Protein AF-A0A6M3J934-F1 (afdb_monomer)

Mean predicted aligned error: 15.52 Å

Organism: NCBI:txid1070528

Solvent-accessible surface area (backbone atoms only — not comparable to full-atom values): 24242 Å² total; per-residue (Å²): 134,87,85,75,72,95,68,76,60,79,41,62,49,69,70,80,88,86,84,76,83,91,81,57,74,79,83,36,54,56,95,98,37,73,49,86,70,78,82,73,92,60,70,43,69,47,100,87,41,86,89,41,64,59,79,82,69,84,87,45,62,49,77,25,66,46,70,68,62,46,49,60,53,50,62,45,49,69,44,33,72,78,71,50,75,92,55,59,69,67,52,53,51,46,53,51,44,36,74,75,67,72,61,93,80,85,65,81,82,53,49,62,67,50,42,62,73,79,49,84,86,67,95,86,69,90,69,98,67,87,79,76,38,72,71,76,92,66,83,86,52,97,57,47,49,62,35,54,56,90,62,36,33,40,42,38,32,74,52,39,66,55,37,55,29,33,58,56,32,44,63,79,37,60,89,41,37,66,63,75,74,48,78,55,64,41,33,38,28,26,60,57,80,76,61,47,47,53,77,76,55,56,69,71,57,50,52,53,46,54,55,50,48,59,69,54,46,44,78,51,96,65,94,64,48,42,56,47,39,34,51,47,52,52,52,49,39,54,58,23,45,61,64,31,53,83,76,51,88,60,62,67,40,34,47,70,88,40,84,33,70,26,60,68,67,49,59,71,68,48,60,53,70,69,67,10,66,58,50,44,11,39,63,49,71,41,52,23,37,88,27,29,34,40,34,100,92,47,68,38,43,44,80,58,46,37,50,46,68,84,33,66,77,42,26,41,50,54,55,32,52,10,31,34,55,38,35,45,64,62,40,67,66,42,57,75,72,56,38,54,50,71,48,82,68,93,44,35,43,67,52,72,58,73,61,70,62,35,56,55,48,43,55,52,50,55,50,53,35,50,78,70,74,46,63,59,64,54,26,55,45,47,22,18,48,48,31,36,45,47,13,59,73,47,60,85,70,57,16,57,44,29,36,54,51,15,52,48,48,49,57,71,68,105

Radius of gyration: 27.93 Å; Cα contacts (8 Å, |Δi|>4): 518; chains: 1; bounding box: 80×56×66 Å

Structure (mmCIF, N/CA/C/O backbone):
data_AF-A0A6M3J934-F1
#
_entry.id   AF-A0A6M3J934-F1
#
loop_
_atom_site.group_PDB
_atom_site.id
_atom_site.type_symbol
_atom_site.label_atom_id
_atom_site.label_alt_id
_atom_site.label_comp_id
_atom_site.label_asym_id
_atom_site.label_entity_id
_atom_site.label_seq_id
_atom_site.pdbx_PDB_ins_code
_atom_sit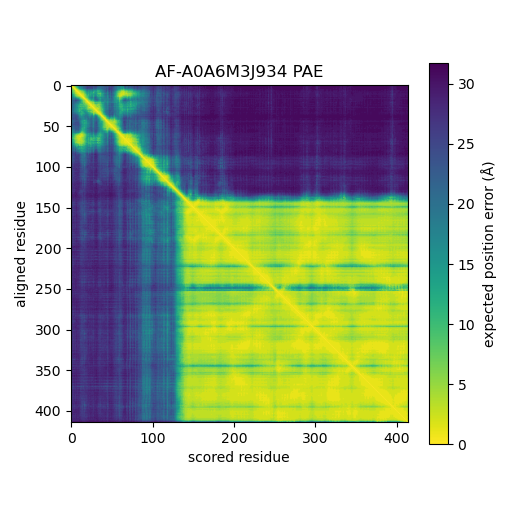e.Cartn_x
_atom_site.Cartn_y
_atom_site.Cartn_z
_atom_site.occupancy
_atom_site.B_iso_or_equiv
_atom_site.auth_seq_id
_atom_site.auth_comp_id
_atom_site.auth_asym_id
_atom_site.auth_atom_id
_atom_site.pdbx_PDB_model_num
ATOM 1 N N . MET A 1 1 ? 47.276 26.276 20.694 1.00 26.38 1 MET A N 1
ATOM 2 C CA . MET A 1 1 ? 46.902 27.240 21.751 1.00 26.38 1 MET A CA 1
ATOM 3 C C . MET A 1 1 ? 45.413 27.546 21.578 1.00 26.38 1 MET A C 1
ATOM 5 O O . MET A 1 1 ? 45.058 28.358 20.734 1.00 26.38 1 MET A O 1
ATOM 9 N N . MET A 1 2 ? 44.539 26.786 22.250 1.00 25.81 2 MET A N 1
ATOM 10 C CA . MET A 1 2 ? 43.084 26.985 22.193 1.00 25.81 2 MET A CA 1
ATOM 11 C C . MET A 1 2 ? 42.728 28.268 22.944 1.00 25.81 2 MET A C 1
ATOM 13 O O . MET A 1 2 ? 42.975 28.370 24.143 1.00 25.81 2 MET A O 1
ATOM 17 N N . LYS A 1 3 ? 42.156 29.251 22.246 1.00 26.33 3 LYS A N 1
ATOM 18 C CA . LYS A 1 3 ? 41.541 30.411 22.890 1.00 26.33 3 LYS A CA 1
ATOM 19 C C . LYS A 1 3 ? 40.108 30.058 23.303 1.00 26.33 3 LYS A C 1
ATOM 21 O O . LYS A 1 3 ? 39.229 29.948 22.461 1.00 26.33 3 LYS A O 1
ATOM 26 N N . ALA A 1 4 ? 39.949 29.924 24.618 1.00 29.05 4 ALA A N 1
ATOM 27 C CA . ALA A 1 4 ? 38.811 30.351 25.431 1.00 29.05 4 ALA A CA 1
ATOM 28 C C . ALA A 1 4 ? 37.428 29.721 25.173 1.00 29.05 4 ALA A C 1
ATOM 30 O O . ALA A 1 4 ? 36.519 30.360 24.656 1.00 29.05 4 ALA A O 1
ATOM 31 N N . SER A 1 5 ? 37.213 28.538 25.749 1.00 32.62 5 SER A N 1
ATOM 32 C CA . SER A 1 5 ? 36.082 28.406 26.671 1.00 32.62 5 SER A CA 1
ATOM 33 C C . SER A 1 5 ? 36.646 28.685 28.074 1.00 32.62 5 SER A C 1
ATOM 35 O O . SER A 1 5 ? 37.729 28.210 28.408 1.00 32.62 5 SER A O 1
ATOM 37 N N . LEU A 1 6 ? 35.971 29.502 28.884 1.00 34.22 6 LEU A N 1
ATOM 38 C CA . LEU A 1 6 ? 36.388 29.848 30.255 1.00 34.22 6 LEU A CA 1
ATOM 39 C C . LEU A 1 6 ? 36.219 28.681 31.251 1.00 34.22 6 LEU A C 1
ATOM 41 O O . LEU A 1 6 ? 36.239 28.889 32.462 1.00 34.22 6 LEU A O 1
ATOM 45 N N . ARG A 1 7 ? 35.999 27.453 30.767 1.00 39.34 7 ARG A N 1
ATOM 46 C CA . ARG A 1 7 ? 35.798 26.284 31.621 1.00 39.34 7 ARG A CA 1
ATOM 47 C C . ARG A 1 7 ? 37.141 25.628 31.919 1.00 39.34 7 ARG A C 1
ATOM 49 O O . ARG A 1 7 ? 37.925 25.346 31.017 1.00 39.34 7 ARG A O 1
ATOM 56 N N . LYS A 1 8 ? 37.393 25.379 33.203 1.00 43.28 8 LYS A N 1
ATOM 57 C CA . LYS A 1 8 ? 38.489 24.527 33.654 1.00 43.28 8 LYS A CA 1
ATOM 58 C C . LYS A 1 8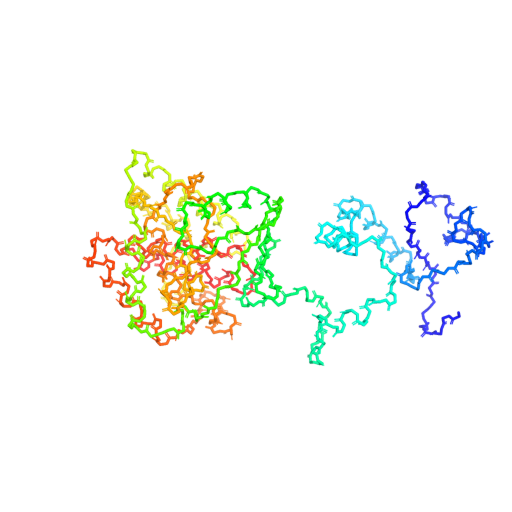 ? 38.082 23.081 33.364 1.00 43.28 8 LYS A C 1
ATOM 60 O O . LYS A 1 8 ? 37.060 22.624 33.866 1.00 43.28 8 LYS A O 1
ATOM 65 N N . TYR A 1 9 ? 38.820 22.417 32.484 1.00 48.03 9 TYR A N 1
ATOM 66 C CA . TYR A 1 9 ? 38.609 21.011 32.160 1.00 48.03 9 TYR A CA 1
ATOM 67 C C . TYR A 1 9 ? 39.654 20.205 32.910 1.00 48.03 9 TYR A C 1
ATOM 69 O O . TYR A 1 9 ? 40.848 20.367 32.660 1.00 48.03 9 TYR A O 1
ATOM 77 N N . ASP A 1 10 ? 39.203 19.374 33.840 1.00 45.53 10 ASP A N 1
ATOM 78 C CA . ASP A 1 10 ? 40.093 18.546 34.646 1.00 45.53 10 ASP A CA 1
ATOM 79 C C . ASP A 1 10 ? 40.373 17.183 33.968 1.00 45.53 10 ASP A C 1
ATOM 81 O O . ASP A 1 10 ? 41.267 16.462 34.406 1.00 45.53 10 ASP A O 1
ATOM 85 N N . TYR A 1 11 ? 39.671 16.856 32.865 1.00 43.88 11 TYR A N 1
ATOM 86 C CA . TYR A 1 11 ? 39.788 15.586 32.131 1.00 43.88 11 TYR A CA 1
ATOM 87 C C . TYR A 1 11 ? 39.742 15.795 30.607 1.00 43.88 11 TYR A C 1
ATOM 89 O O . TYR A 1 11 ? 38.925 16.567 30.101 1.00 43.88 11 TYR A O 1
ATOM 97 N N . VAL A 1 12 ? 40.583 15.082 29.852 1.00 46.88 12 VAL A N 1
ATOM 98 C CA . VAL A 1 12 ? 40.624 15.130 28.378 1.00 46.88 12 VAL A CA 1
ATOM 99 C C . VAL A 1 12 ? 40.763 13.709 27.825 1.00 46.88 12 VAL A C 1
ATOM 101 O O . VAL A 1 12 ? 41.640 12.966 28.253 1.00 46.88 12 VAL A O 1
ATOM 104 N N . MET A 1 13 ? 39.915 13.338 26.865 1.00 44.84 13 MET A N 1
ATOM 105 C CA . MET A 1 13 ? 39.931 12.053 26.165 1.00 44.84 13 MET A CA 1
ATOM 106 C C . MET A 1 13 ? 40.255 12.278 24.692 1.00 44.84 13 MET A C 1
ATOM 108 O O . MET A 1 13 ? 39.596 13.066 24.020 1.00 44.84 13 MET A O 1
ATOM 112 N N . LYS A 1 14 ? 41.257 11.569 24.177 1.00 49.28 14 LYS A N 1
ATOM 113 C CA . LYS A 1 14 ? 41.619 11.594 22.760 1.00 49.28 14 LYS A CA 1
ATOM 114 C C . LYS A 1 14 ? 41.363 10.221 22.159 1.00 49.28 14 LYS A C 1
ATOM 116 O O . LYS A 1 14 ? 41.997 9.253 22.578 1.00 49.28 14 LYS A O 1
ATOM 121 N N . THR A 1 15 ? 40.458 10.122 21.193 1.00 45.31 15 THR A N 1
ATOM 122 C CA . THR A 1 15 ? 40.122 8.831 20.581 1.00 45.31 15 THR A CA 1
ATOM 123 C C . THR A 1 15 ? 41.209 8.424 19.594 1.00 45.31 15 THR A C 1
ATOM 125 O O . THR A 1 15 ? 41.596 9.197 18.716 1.00 45.31 15 THR A O 1
ATOM 128 N N . ARG A 1 16 ? 41.752 7.213 19.758 1.00 51.44 16 ARG A N 1
ATOM 129 C CA . ARG A 1 16 ? 42.779 6.666 18.864 1.00 51.44 16 ARG A CA 1
ATOM 130 C C . ARG A 1 16 ? 42.134 6.102 17.606 1.00 51.44 16 ARG A C 1
ATOM 132 O O . ARG A 1 16 ? 41.303 5.205 17.682 1.00 51.44 16 ARG A O 1
ATOM 139 N N . THR A 1 17 ? 42.626 6.533 16.456 1.00 43.03 17 THR A N 1
ATOM 140 C CA . THR A 1 17 ? 42.449 5.815 15.198 1.00 43.03 17 THR A CA 1
ATOM 141 C C . THR A 1 17 ? 43.512 4.701 15.091 1.00 43.03 17 THR A C 1
ATOM 143 O O . THR A 1 17 ? 44.685 4.946 14.812 1.00 43.03 17 THR A O 1
ATOM 146 N N . ASP A 1 18 ? 43.063 3.478 15.389 1.00 40.38 18 ASP A N 1
ATOM 147 C CA . ASP A 1 18 ? 43.376 2.191 14.734 1.00 40.38 18 ASP A CA 1
ATOM 148 C C . ASP A 1 18 ? 44.601 1.295 15.056 1.00 40.38 18 ASP A C 1
ATOM 150 O O . ASP A 1 18 ? 44.571 0.168 14.571 1.00 40.38 18 ASP A O 1
ATOM 154 N N . TYR A 1 19 ? 45.623 1.618 15.872 1.00 39.78 19 TYR A N 1
ATOM 155 C CA . TYR A 1 19 ? 46.844 0.750 15.851 1.00 39.78 19 TYR A CA 1
ATOM 156 C C . TYR A 1 19 ? 47.556 0.362 17.164 1.00 39.78 19 TYR A C 1
ATOM 158 O O . TYR A 1 19 ? 48.743 0.044 17.123 1.00 39.78 19 TYR A O 1
ATOM 166 N N . LEU A 1 20 ? 46.895 0.299 18.327 1.00 41.41 20 LEU A N 1
ATOM 167 C CA . LEU A 1 20 ? 47.526 -0.254 19.547 1.00 41.41 20 LEU A CA 1
ATOM 168 C C . LEU A 1 20 ? 46.563 -1.129 20.372 1.00 41.41 20 LEU A C 1
ATOM 170 O O . LEU A 1 20 ? 45.359 -0.870 20.343 1.00 41.41 20 LEU A O 1
ATOM 174 N N . PRO A 1 21 ? 47.072 -2.133 21.120 1.00 43.03 21 PRO A N 1
ATOM 175 C CA . PRO A 1 21 ? 46.247 -2.971 21.986 1.00 43.03 21 PRO A CA 1
ATOM 176 C C . PRO A 1 21 ? 45.605 -2.162 23.133 1.00 43.03 21 PRO A C 1
ATOM 178 O O . PRO A 1 21 ? 46.129 -1.108 23.513 1.00 43.03 21 PRO A O 1
ATOM 181 N N . PRO A 1 22 ? 44.463 -2.631 23.670 1.00 46.22 22 PRO A N 1
ATOM 182 C CA . PRO A 1 22 ? 43.735 -1.951 24.741 1.00 46.22 22 PRO A CA 1
ATOM 183 C C . PRO A 1 22 ? 44.579 -1.862 26.022 1.00 46.22 22 PRO A C 1
ATOM 185 O O . PRO A 1 22 ? 45.211 -2.842 26.409 1.00 46.22 22 PRO A O 1
ATOM 188 N N . MET A 1 23 ? 44.573 -0.694 26.671 1.00 45.78 23 MET A N 1
ATOM 189 C CA . MET A 1 23 ? 45.172 -0.474 27.998 1.00 45.78 23 MET A CA 1
ATOM 190 C C . MET A 1 23 ? 44.064 -0.424 29.058 1.00 45.78 23 MET A C 1
ATOM 192 O O . MET A 1 23 ? 42.924 -0.076 28.748 1.00 45.78 23 MET A O 1
ATOM 196 N N . THR A 1 24 ? 44.388 -0.757 30.303 1.00 45.53 24 THR A N 1
ATOM 197 C CA . THR A 1 24 ? 43.466 -0.730 31.448 1.00 45.53 24 THR A CA 1
ATOM 198 C C . THR A 1 24 ? 43.547 0.604 32.207 1.00 45.53 24 THR A C 1
ATOM 200 O O . THR A 1 24 ? 44.589 1.254 32.229 1.00 45.53 24 THR A O 1
ATOM 203 N N . ILE A 1 25 ? 42.457 1.026 32.866 1.00 41.22 25 ILE A N 1
ATOM 204 C CA . ILE A 1 25 ? 42.375 2.297 33.628 1.00 41.22 25 ILE A CA 1
ATOM 205 C C . ILE A 1 25 ? 43.538 2.501 34.629 1.00 41.22 25 ILE A C 1
ATOM 207 O O . ILE A 1 25 ? 44.065 3.616 34.692 1.00 41.22 25 ILE A O 1
ATOM 211 N N . PRO A 1 26 ? 43.999 1.478 35.383 1.00 44.97 26 PRO A N 1
ATOM 212 C CA . PRO A 1 26 ? 45.135 1.624 36.296 1.00 44.97 26 PRO A CA 1
ATOM 213 C C . PRO A 1 26 ? 46.440 2.039 35.604 1.00 44.97 26 PRO A C 1
ATOM 215 O O . PRO A 1 26 ? 47.254 2.733 36.204 1.00 44.97 26 PRO A O 1
ATOM 218 N N . GLU A 1 27 ? 46.626 1.670 34.334 1.00 45.69 27 GLU A N 1
ATOM 219 C CA . GLU A 1 27 ? 47.814 2.016 33.540 1.00 45.69 27 GLU A CA 1
ATOM 220 C C . GLU A 1 27 ? 47.795 3.481 33.059 1.00 45.69 27 GLU A C 1
ATOM 222 O O . GLU A 1 27 ? 48.804 3.988 32.571 1.00 45.69 27 GLU A O 1
ATOM 227 N N . MET A 1 28 ? 46.665 4.183 33.214 1.00 44.72 28 MET A N 1
ATOM 228 C CA . MET A 1 28 ? 46.441 5.561 32.750 1.00 44.72 28 MET A CA 1
ATOM 229 C C . MET A 1 28 ? 46.446 6.600 33.891 1.00 44.72 28 MET A C 1
ATOM 231 O O . MET A 1 28 ? 46.237 7.791 33.649 1.00 44.72 28 MET A O 1
ATOM 235 N N . MET A 1 29 ? 46.685 6.170 35.133 1.00 40.19 29 MET A N 1
ATOM 236 C CA . MET A 1 29 ? 46.620 6.994 36.347 1.00 40.19 29 MET A CA 1
ATOM 237 C C . MET A 1 29 ? 48.014 7.393 36.857 1.00 40.19 29 MET A C 1
ATOM 239 O O . MET A 1 29 ? 48.901 6.552 36.986 1.00 40.19 29 MET A O 1
ATOM 243 N N . LYS A 1 30 ? 48.198 8.666 37.231 1.00 45.53 30 LYS A N 1
ATOM 244 C CA . LYS A 1 30 ? 49.356 9.144 38.005 1.00 45.53 30 LYS A CA 1
ATOM 245 C C . LYS A 1 30 ? 48.912 10.192 39.029 1.00 45.53 30 LYS A C 1
ATOM 247 O O . LYS A 1 30 ? 48.311 11.190 38.647 1.00 45.53 30 LYS A O 1
ATOM 252 N N . GLU A 1 31 ? 49.250 9.979 40.305 1.00 39.94 31 GLU A N 1
ATOM 253 C CA . GLU A 1 31 ? 48.992 10.930 41.410 1.00 39.94 31 GLU A CA 1
ATOM 254 C C . GLU A 1 31 ? 47.530 11.424 41.444 1.00 39.94 31 GLU A C 1
ATOM 256 O O . GLU A 1 31 ? 47.256 12.622 41.384 1.00 39.94 31 GLU A O 1
ATOM 261 N N . ASP A 1 32 ? 46.586 10.477 41.472 1.00 39.56 32 ASP A N 1
ATOM 262 C CA . ASP A 1 32 ? 45.131 10.713 41.530 1.00 39.56 32 ASP A CA 1
ATOM 263 C C . ASP A 1 32 ? 44.541 11.506 40.349 1.00 39.56 32 ASP A C 1
ATOM 265 O O . ASP A 1 32 ? 43.416 12.006 40.405 1.00 39.56 32 ASP A O 1
ATOM 269 N N . LYS A 1 33 ? 45.283 11.590 39.239 1.00 36.31 33 LYS A N 1
ATOM 270 C CA . LYS A 1 33 ? 44.839 12.160 37.964 1.00 36.31 33 LYS A CA 1
ATOM 271 C C . LYS A 1 33 ? 45.008 11.136 36.847 1.00 36.31 33 LYS A C 1
ATOM 273 O O . LYS A 1 33 ? 46.038 10.471 36.749 1.00 36.31 33 LYS A O 1
ATOM 278 N N . ILE A 1 34 ? 44.016 11.037 35.964 1.00 37.66 34 ILE A N 1
ATOM 279 C CA . ILE A 1 34 ? 44.139 10.261 34.724 1.00 37.66 34 ILE A CA 1
ATOM 280 C C . ILE A 1 34 ? 44.907 11.128 33.721 1.00 37.66 34 ILE A C 1
ATOM 282 O O . ILE A 1 34 ? 44.416 12.176 33.303 1.00 37.66 34 ILE A O 1
ATOM 286 N N . ILE A 1 35 ? 46.120 10.717 33.346 1.00 41.66 35 ILE A N 1
ATOM 287 C CA . ILE A 1 35 ? 46.948 11.430 32.364 1.00 41.66 35 ILE A CA 1
ATOM 288 C C . ILE A 1 35 ? 46.884 10.666 31.041 1.00 41.66 35 ILE A C 1
ATOM 290 O O . ILE A 1 35 ? 47.657 9.742 30.802 1.00 41.66 35 ILE A O 1
ATOM 294 N N . VAL A 1 36 ? 45.995 11.084 30.136 1.00 44.19 36 VAL A N 1
ATOM 295 C CA . VAL A 1 36 ? 45.963 10.577 28.749 1.00 44.19 36 VAL A CA 1
ATOM 296 C C . VAL A 1 36 ? 46.905 11.398 27.865 1.00 44.19 36 VAL A C 1
ATOM 298 O O . VAL A 1 36 ? 46.478 12.044 26.917 1.00 44.19 36 VAL A O 1
ATOM 301 N N . ASP A 1 37 ? 48.177 11.417 28.259 1.00 43.62 37 ASP A N 1
ATOM 302 C CA . ASP A 1 37 ? 49.391 11.709 27.475 1.00 43.62 37 ASP A CA 1
ATOM 303 C C . ASP A 1 37 ? 50.540 11.893 28.478 1.00 43.62 37 ASP A C 1
ATOM 305 O O . ASP A 1 37 ? 50.890 13.004 28.884 1.00 43.62 37 ASP A O 1
ATOM 309 N N . GLY A 1 38 ? 51.104 10.784 28.958 1.00 29.45 38 GLY A N 1
ATOM 310 C CA . GLY A 1 38 ? 52.396 10.831 29.627 1.00 29.45 38 GLY A CA 1
ATOM 311 C C . GLY A 1 38 ? 53.471 11.118 28.587 1.00 29.45 38 GLY A C 1
ATOM 312 O O . GLY A 1 38 ? 54.038 10.170 28.062 1.00 29.45 38 GLY A O 1
ATOM 313 N N . CYS A 1 39 ? 53.712 12.397 28.281 1.00 37.16 39 CYS A N 1
ATOM 314 C CA . CYS A 1 39 ? 54.834 12.910 27.491 1.00 37.16 39 CYS A CA 1
ATOM 315 C C . CYS A 1 39 ? 55.442 11.898 26.511 1.00 37.16 39 CYS A C 1
ATOM 317 O O . CYS A 1 39 ? 56.549 11.399 26.723 1.00 37.16 39 CYS A O 1
ATOM 319 N N . ALA A 1 40 ? 54.769 11.653 25.394 1.00 32.44 40 ALA A N 1
ATOM 320 C CA . ALA A 1 40 ? 55.422 11.074 24.236 1.00 32.44 40 ALA A CA 1
ATOM 321 C C . ALA A 1 40 ? 55.505 12.168 23.163 1.00 32.44 40 ALA A C 1
ATOM 323 O O . ALA A 1 40 ? 54.637 12.279 22.302 1.00 32.44 40 ALA A O 1
ATOM 324 N N . ASN A 1 41 ? 56.572 12.979 23.202 1.00 36.69 41 ASN A N 1
ATOM 325 C CA . ASN A 1 41 ? 56.986 13.833 22.082 1.00 36.69 41 ASN A CA 1
ATOM 326 C C . ASN A 1 41 ? 57.322 12.950 20.870 1.00 36.69 41 ASN A C 1
ATOM 328 O O . ASN A 1 41 ? 58.485 12.696 20.564 1.00 36.69 41 ASN A O 1
ATOM 332 N N . TRP A 1 42 ? 56.308 12.454 20.172 1.00 39.34 42 TRP A N 1
ATOM 333 C CA . TRP A 1 42 ? 56.483 11.809 18.885 1.00 39.34 42 TRP A CA 1
ATOM 334 C C . TRP A 1 42 ? 56.145 12.857 17.845 1.00 39.34 42 TRP A C 1
ATOM 336 O O . TRP A 1 42 ? 54.991 13.100 17.510 1.00 39.34 42 TRP A O 1
ATOM 346 N N . TYR A 1 43 ? 57.190 13.480 17.307 1.00 39.50 43 TYR A N 1
ATOM 347 C CA . TYR A 1 43 ? 57.103 14.422 16.192 1.00 39.50 43 TYR A CA 1
ATOM 348 C C . TYR A 1 43 ? 56.477 13.803 14.921 1.00 39.50 43 TYR A C 1
ATOM 350 O O . TYR A 1 43 ? 56.388 14.478 13.901 1.00 39.50 43 TYR A O 1
ATOM 358 N N . ARG A 1 44 ? 56.083 12.521 14.925 1.00 47.12 44 ARG A N 1
ATOM 359 C CA . ARG A 1 44 ? 55.915 11.691 13.728 1.00 47.12 44 ARG A CA 1
ATOM 360 C C . ARG A 1 44 ? 54.626 10.879 13.775 1.00 47.12 44 ARG A C 1
ATOM 362 O O . ARG A 1 44 ? 54.262 10.338 14.814 1.00 47.12 44 ARG A O 1
ATOM 369 N N . ARG A 1 45 ? 53.942 10.810 12.630 1.00 43.47 45 ARG A N 1
ATOM 370 C CA . ARG A 1 45 ? 52.635 10.148 12.473 1.00 43.47 45 ARG A CA 1
ATOM 371 C C . ARG A 1 45 ? 52.729 8.629 12.291 1.00 43.47 45 ARG A C 1
ATOM 373 O O . ARG A 1 45 ? 51.776 7.940 12.635 1.00 43.47 45 ARG A O 1
ATOM 380 N N . TYR A 1 46 ? 53.848 8.124 11.770 1.00 46.38 46 TYR A N 1
ATOM 381 C CA . TYR A 1 46 ? 54.052 6.703 11.479 1.00 46.38 46 TYR A CA 1
ATOM 382 C C . TYR A 1 46 ? 55.425 6.226 11.994 1.00 46.38 46 TYR A C 1
ATOM 384 O O . TYR A 1 46 ? 56.380 7.008 11.934 1.00 46.38 46 TYR A O 1
ATOM 392 N N . PRO A 1 47 ? 55.558 4.973 12.475 1.00 42.84 47 PRO A N 1
ATOM 393 C CA . PRO A 1 47 ? 56.819 4.442 13.012 1.00 42.84 47 PRO A CA 1
ATOM 394 C C . PRO A 1 47 ? 57.946 4.304 11.974 1.00 42.84 47 PRO A C 1
ATOM 396 O O . PRO A 1 47 ? 59.118 4.323 12.333 1.00 42.84 47 PRO A O 1
ATOM 399 N N . ASP A 1 48 ? 57.590 4.180 10.697 1.00 47.69 48 ASP A N 1
ATOM 400 C CA . ASP A 1 48 ? 58.462 3.870 9.558 1.00 47.69 48 ASP A CA 1
ATOM 401 C C . ASP A 1 48 ? 58.648 5.048 8.579 1.00 47.69 48 ASP A C 1
ATOM 403 O O . ASP A 1 48 ? 59.478 4.986 7.672 1.00 47.69 48 ASP A O 1
ATOM 407 N N . ARG A 1 49 ? 57.902 6.149 8.756 1.00 42.38 49 ARG A N 1
ATOM 408 C CA . ARG A 1 49 ? 57.930 7.325 7.867 1.00 42.38 49 ARG A CA 1
ATOM 409 C C . ARG A 1 49 ? 58.301 8.591 8.618 1.00 42.38 49 ARG A C 1
ATOM 411 O O . ARG A 1 49 ? 57.465 9.375 9.067 1.00 42.38 49 ARG A O 1
ATOM 418 N N . PHE A 1 50 ? 59.611 8.767 8.749 1.00 50.44 50 PHE A N 1
ATOM 419 C CA . PHE A 1 50 ? 60.241 9.836 9.518 1.00 50.44 50 PHE A CA 1
ATOM 420 C C . PHE A 1 50 ? 60.131 11.235 8.898 1.00 50.44 50 PHE A C 1
ATOM 422 O O . PHE A 1 50 ? 60.371 12.228 9.586 1.00 50.44 50 PHE A O 1
ATOM 429 N N . ASP A 1 51 ? 59.753 11.300 7.625 1.00 48.62 51 ASP A N 1
ATOM 430 C CA . ASP A 1 51 ? 59.544 12.498 6.814 1.00 48.62 51 ASP A CA 1
ATOM 431 C C . ASP A 1 51 ? 58.182 13.174 7.053 1.00 48.62 51 ASP A C 1
ATOM 433 O O . ASP A 1 51 ? 57.979 14.318 6.647 1.00 48.62 51 ASP A O 1
ATOM 437 N N . ILE A 1 52 ? 57.248 12.499 7.732 1.00 42.81 52 ILE A N 1
ATOM 438 C CA . ILE A 1 52 ? 55.879 12.986 7.919 1.00 42.81 52 ILE A CA 1
ATOM 439 C C . ILE A 1 52 ? 55.668 13.425 9.372 1.00 42.81 52 ILE A C 1
ATOM 441 O O . ILE A 1 52 ? 55.451 12.609 10.275 1.00 42.81 52 ILE A O 1
ATOM 445 N N . LEU A 1 53 ? 55.691 14.744 9.586 1.00 40.41 53 LEU A N 1
ATOM 446 C CA . LEU A 1 53 ? 55.343 15.353 10.870 1.00 40.41 53 LEU A CA 1
ATOM 447 C C . LEU A 1 53 ? 53.872 15.087 11.229 1.00 40.41 53 LEU A C 1
ATOM 449 O O . LEU A 1 53 ? 52.998 15.012 10.360 1.00 40.41 53 LEU A O 1
ATOM 453 N N . TRP A 1 54 ? 53.593 14.944 12.525 1.00 40.50 54 TRP A N 1
ATOM 454 C CA . TRP A 1 54 ? 52.238 14.703 13.023 1.00 40.50 54 TRP A CA 1
ATOM 455 C C . TRP A 1 54 ? 51.272 15.844 12.646 1.00 40.50 54 TRP A C 1
ATOM 457 O O . TRP A 1 54 ? 51.533 17.015 12.908 1.00 40.50 54 TRP A O 1
ATOM 467 N N . GLN A 1 55 ? 50.135 15.485 12.043 1.00 43.59 55 GLN A N 1
ATOM 468 C CA . GLN A 1 55 ? 49.033 16.389 11.693 1.00 43.59 55 GLN A CA 1
ATOM 469 C C . GLN A 1 55 ? 47.707 15.729 12.098 1.00 43.59 55 GLN A C 1
ATOM 471 O O . GLN A 1 55 ? 47.012 15.154 11.259 1.00 43.59 55 GLN A O 1
ATO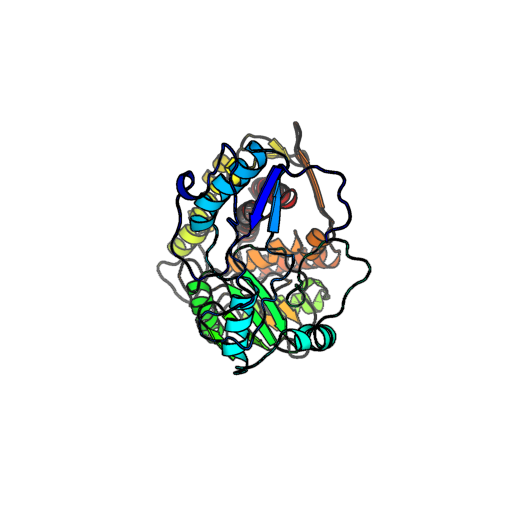M 476 N N . GLY A 1 56 ? 47.389 15.726 13.395 1.00 40.06 56 GLY A N 1
ATOM 477 C CA . GLY A 1 56 ? 46.049 15.361 13.862 1.00 40.06 56 GLY A CA 1
ATOM 478 C C . GLY A 1 56 ? 45.079 16.530 13.709 1.00 40.06 56 GLY A C 1
ATOM 479 O O . GLY A 1 56 ? 45.473 17.688 13.864 1.00 40.06 56 GLY A O 1
ATOM 480 N N . SER A 1 57 ? 43.818 16.233 13.392 1.00 37.38 57 SER A N 1
ATOM 481 C CA . SER A 1 57 ? 42.753 17.239 13.376 1.00 37.38 57 SER A CA 1
ATOM 482 C C . SER A 1 57 ? 42.194 17.434 14.790 1.00 37.38 57 SER A C 1
ATOM 484 O O . SER A 1 57 ? 42.222 16.516 15.604 1.00 37.38 57 SER A O 1
ATOM 486 N N . LEU A 1 58 ? 41.673 18.625 15.086 1.00 34.22 58 LEU A N 1
ATOM 487 C CA . LEU A 1 58 ? 41.039 18.968 16.369 1.00 34.22 58 LEU A CA 1
ATOM 488 C C . LEU A 1 58 ? 39.779 18.138 16.696 1.00 34.22 58 LEU A C 1
ATOM 490 O O . LEU A 1 58 ? 39.264 18.258 17.801 1.00 34.22 58 LEU A O 1
ATOM 494 N N . ASN A 1 59 ? 39.294 17.307 15.769 1.00 39.66 59 ASN A N 1
ATOM 495 C CA . ASN A 1 59 ? 38.020 16.596 15.891 1.00 39.66 59 ASN A CA 1
ATOM 496 C C . ASN A 1 59 ? 38.083 15.305 16.728 1.00 39.66 59 ASN A C 1
ATOM 498 O O . ASN A 1 59 ? 37.046 14.686 16.933 1.00 39.66 59 ASN A O 1
ATOM 502 N N . ASP A 1 60 ? 39.257 14.921 17.239 1.00 45.25 60 ASP A N 1
ATOM 503 C CA . ASP A 1 60 ? 39.466 13.648 17.955 1.00 45.25 60 ASP A CA 1
ATOM 504 C C . ASP A 1 60 ? 39.648 13.827 19.478 1.00 45.25 60 ASP A C 1
ATOM 506 O O . ASP A 1 60 ? 40.186 12.945 20.149 1.00 45.25 60 ASP A O 1
ATOM 510 N N . ILE A 1 61 ? 39.283 14.993 20.031 1.00 45.16 61 ILE A N 1
ATOM 511 C CA . ILE A 1 61 ? 39.524 15.367 21.435 1.00 45.16 61 ILE A CA 1
ATOM 512 C C . ILE A 1 61 ? 38.208 15.765 22.115 1.00 45.16 61 ILE A C 1
ATOM 514 O O . ILE A 1 61 ? 37.572 16.745 21.733 1.00 45.16 61 ILE A O 1
ATOM 518 N N . PHE A 1 62 ? 37.849 15.051 23.180 1.00 47.88 62 PHE A N 1
ATOM 519 C CA . PHE A 1 62 ? 36.756 15.378 24.092 1.00 47.88 62 PHE A CA 1
ATOM 520 C C . PHE A 1 62 ? 37.318 15.935 25.408 1.00 47.88 62 PHE A C 1
ATOM 522 O O . PHE A 1 62 ? 38.251 15.370 25.973 1.00 47.88 62 PHE A O 1
ATOM 529 N N . CYS A 1 63 ? 36.753 17.029 25.923 1.00 48.16 63 CYS A N 1
ATOM 530 C CA . CYS A 1 63 ? 37.169 17.645 27.190 1.00 48.16 63 CYS A CA 1
ATOM 531 C C . CYS A 1 63 ? 36.012 17.619 28.196 1.00 48.16 63 CYS A C 1
ATOM 533 O O . CYS A 1 63 ? 34.915 18.079 27.876 1.00 48.16 63 CYS A O 1
ATOM 535 N N . PHE A 1 64 ? 36.263 17.155 29.421 1.00 49.44 64 PHE A N 1
ATOM 536 C CA . PHE A 1 64 ? 35.257 17.036 30.479 1.00 49.44 64 PHE A CA 1
ATOM 537 C C . PHE A 1 64 ? 35.648 17.856 31.704 1.00 49.44 64 PHE A C 1
ATOM 539 O O . PHE A 1 64 ? 36.823 17.989 32.052 1.00 49.44 64 PHE A O 1
ATOM 546 N N . ALA A 1 65 ? 34.640 18.433 32.352 1.00 46.09 65 ALA A N 1
ATOM 547 C CA . ALA A 1 65 ? 34.837 19.236 33.551 1.00 46.09 65 ALA A CA 1
ATOM 548 C C . ALA A 1 65 ? 34.815 18.381 34.828 1.00 46.09 65 ALA A C 1
ATOM 550 O O . ALA A 1 65 ? 35.363 18.802 35.837 1.00 46.09 65 ALA A O 1
ATOM 551 N N . THR A 1 66 ? 34.206 17.187 34.799 1.00 50.59 66 THR A N 1
ATOM 552 C CA . THR A 1 66 ? 34.103 16.295 35.968 1.00 50.59 66 THR A CA 1
ATOM 553 C C . THR A 1 66 ? 34.357 14.828 35.607 1.00 50.59 66 THR A C 1
ATOM 555 O O . THR A 1 66 ? 34.137 14.409 34.469 1.00 50.59 66 THR A O 1
ATOM 558 N N . THR A 1 67 ? 34.778 14.025 36.591 1.00 47.12 67 THR A N 1
ATOM 559 C CA . THR A 1 67 ? 35.006 12.573 36.447 1.00 47.12 67 THR A CA 1
ATOM 560 C C . THR A 1 67 ? 33.732 11.836 36.038 1.00 47.12 67 THR A C 1
ATOM 562 O O . THR A 1 67 ? 33.776 10.931 35.217 1.00 47.12 67 THR A O 1
ATOM 565 N N . GLU A 1 68 ? 32.578 12.257 36.560 1.00 48.78 68 GLU A N 1
ATOM 566 C CA . GLU A 1 68 ? 31.273 11.669 36.236 1.00 48.78 68 GLU A CA 1
ATOM 567 C C . GLU A 1 68 ? 30.896 11.870 34.757 1.00 48.78 68 GLU A C 1
ATOM 569 O O . GLU A 1 68 ? 30.339 10.972 34.131 1.00 48.78 68 GLU A O 1
ATOM 574 N N . GLN A 1 69 ? 31.225 13.029 34.169 1.00 45.34 69 GLN A N 1
ATOM 575 C CA . GLN A 1 69 ? 31.008 13.289 32.739 1.00 45.34 69 GLN A CA 1
ATOM 576 C C . GLN A 1 69 ? 31.886 12.400 31.853 1.00 45.34 69 GLN A C 1
ATOM 578 O O . GLN A 1 69 ? 31.424 11.935 30.815 1.00 45.34 69 GLN A O 1
ATOM 583 N N . PHE A 1 70 ? 33.130 12.162 32.271 1.00 49.88 70 PHE A N 1
ATOM 584 C CA . PHE A 1 70 ? 34.042 11.247 31.590 1.00 49.88 70 PHE A CA 1
ATOM 585 C C . PHE A 1 70 ? 33.548 9.793 31.677 1.00 49.88 70 PHE A C 1
ATOM 587 O O . PHE A 1 70 ? 33.430 9.135 30.648 1.00 49.88 70 PHE A O 1
ATOM 594 N N . LEU A 1 71 ? 33.172 9.321 32.872 1.00 48.66 71 LEU A N 1
ATOM 595 C CA . LEU A 1 71 ? 32.689 7.951 33.088 1.00 48.66 71 LEU A CA 1
ATOM 596 C C . LEU A 1 71 ? 31.390 7.655 32.326 1.00 48.66 71 LEU A C 1
ATOM 598 O O . LEU A 1 71 ? 31.270 6.589 31.741 1.00 48.66 71 LEU A O 1
ATOM 602 N N . LYS A 1 72 ? 30.466 8.622 32.227 1.00 49.25 72 LYS A N 1
ATOM 603 C CA . LYS A 1 72 ? 29.248 8.471 31.409 1.00 49.25 72 LYS A CA 1
ATOM 604 C C . LYS A 1 72 ? 29.547 8.223 29.932 1.00 49.25 72 LYS A C 1
ATOM 606 O O . LYS A 1 72 ? 28.795 7.504 29.290 1.00 49.25 72 LYS A O 1
ATOM 611 N N . LEU A 1 73 ? 30.603 8.821 29.377 1.00 43.66 73 LEU A N 1
ATOM 612 C CA . LEU A 1 73 ? 31.001 8.561 27.991 1.00 43.66 73 LEU A CA 1
ATOM 613 C C . LEU A 1 73 ? 31.833 7.274 27.865 1.00 43.66 73 LEU A C 1
ATOM 615 O O . LEU A 1 73 ? 31.708 6.571 26.869 1.00 43.66 73 LEU A O 1
ATOM 619 N N . TRP A 1 74 ? 32.644 6.951 28.873 1.00 43.91 74 TRP A N 1
ATOM 620 C CA . TRP A 1 74 ? 33.410 5.704 28.939 1.00 43.91 74 TRP A CA 1
ATOM 621 C C . TRP A 1 74 ? 32.504 4.465 29.019 1.00 43.91 74 TRP A C 1
ATOM 623 O O . TRP A 1 74 ? 32.718 3.506 28.286 1.00 43.91 74 TRP A O 1
ATOM 633 N N . ASP A 1 75 ? 31.424 4.516 29.806 1.00 44.59 75 ASP A N 1
ATOM 634 C CA . ASP A 1 75 ? 30.389 3.468 29.839 1.00 44.59 75 ASP A CA 1
ATOM 635 C C . ASP A 1 75 ? 29.714 3.300 28.466 1.00 44.59 75 ASP A C 1
ATOM 637 O O . ASP A 1 75 ? 29.322 2.201 28.070 1.00 44.59 75 ASP A O 1
ATOM 641 N N . PHE A 1 76 ? 29.629 4.387 27.692 1.00 37.56 76 PHE A N 1
ATOM 642 C CA . PHE A 1 76 ? 29.215 4.333 26.294 1.00 37.56 76 PHE A CA 1
ATOM 643 C C . PHE A 1 76 ? 30.279 3.705 25.383 1.00 37.56 76 PHE A C 1
ATOM 645 O O . PHE A 1 76 ? 29.895 3.172 24.352 1.00 37.56 76 PHE A O 1
ATOM 652 N N . GLU A 1 77 ? 31.574 3.708 25.717 1.00 41.25 77 GLU A N 1
ATOM 653 C CA . GLU A 1 77 ? 32.637 3.086 24.909 1.00 41.25 77 GLU A CA 1
ATOM 654 C C . GLU A 1 77 ? 32.612 1.550 24.965 1.00 41.25 77 GLU A C 1
ATOM 656 O O . GLU A 1 77 ? 32.829 0.878 23.950 1.00 41.25 77 GLU A O 1
ATOM 661 N N . ASP A 1 78 ? 32.215 0.976 26.100 1.00 39.19 78 ASP A N 1
ATOM 662 C CA . ASP A 1 78 ? 31.931 -0.461 26.185 1.00 39.19 78 ASP A CA 1
ATOM 663 C C . ASP A 1 78 ? 30.679 -0.839 25.374 1.00 39.19 78 ASP A C 1
ATOM 665 O O . ASP A 1 78 ? 30.636 -1.898 24.739 1.00 39.19 78 ASP A O 1
ATOM 669 N N . ILE A 1 79 ? 29.709 0.078 25.275 1.00 36.88 79 ILE A N 1
ATOM 670 C CA . ILE A 1 79 ? 28.572 -0.035 24.353 1.00 36.88 79 ILE A CA 1
ATOM 671 C C . ILE A 1 79 ? 29.003 0.252 22.906 1.00 36.88 79 ILE A C 1
ATOM 673 O O . ILE A 1 79 ? 28.441 -0.344 21.986 1.00 36.88 79 ILE A O 1
ATOM 677 N N . LEU A 1 80 ? 30.032 1.072 22.659 1.00 35.69 80 LEU A N 1
ATOM 678 C CA . LEU A 1 80 ? 30.537 1.357 21.316 1.00 35.69 80 LEU A CA 1
ATOM 679 C C . LEU A 1 80 ? 31.027 0.072 20.652 1.00 35.69 80 LEU A C 1
ATOM 681 O O . LEU A 1 80 ? 30.734 -0.119 19.491 1.00 35.69 80 LEU A O 1
ATOM 685 N N . LYS A 1 81 ? 31.620 -0.909 21.335 1.00 36.94 81 LYS A N 1
ATOM 686 C CA . LYS A 1 81 ? 31.904 -2.207 20.674 1.00 36.94 81 LYS A CA 1
ATOM 687 C C . LYS A 1 81 ? 30.649 -2.949 20.175 1.00 36.94 81 LYS A C 1
ATOM 689 O O . LYS A 1 81 ? 30.757 -3.765 19.264 1.00 36.94 81 LYS A O 1
ATOM 694 N N . SER A 1 82 ? 29.478 -2.667 20.752 1.00 35.91 82 SER A N 1
ATOM 695 C CA . SER A 1 82 ? 28.181 -3.271 20.396 1.00 35.91 82 SER A CA 1
ATOM 696 C C . SER A 1 82 ? 27.299 -2.408 19.476 1.00 35.91 82 SER A C 1
ATOM 698 O O . SER A 1 82 ? 26.435 -2.942 18.787 1.00 35.91 82 SER A O 1
ATOM 700 N N . VAL A 1 83 ? 27.536 -1.092 19.420 1.00 33.75 83 VAL A N 1
ATOM 701 C CA . VAL A 1 83 ? 26.800 -0.121 18.582 1.00 33.75 83 VAL A CA 1
ATOM 702 C C . VAL A 1 83 ? 27.654 0.377 17.404 1.00 33.75 83 VAL A C 1
ATOM 704 O O . VAL A 1 83 ? 27.139 0.724 16.343 1.00 33.75 83 VAL A O 1
ATOM 707 N N . TRP A 1 84 ? 28.977 0.340 17.537 1.00 30.55 84 TRP A N 1
ATOM 708 C CA . TRP A 1 84 ? 29.963 0.687 16.517 1.00 30.55 84 TRP A CA 1
ATOM 709 C C . TRP A 1 84 ? 30.315 -0.557 15.701 1.00 30.55 84 TRP A C 1
ATOM 711 O O . TRP A 1 84 ? 31.304 -1.251 15.931 1.00 30.55 84 TRP A O 1
ATOM 721 N N . THR A 1 85 ? 29.525 -0.811 14.663 1.00 31.47 85 THR A N 1
ATOM 722 C CA . THR A 1 85 ? 30.027 -1.591 13.530 1.00 31.47 85 THR A CA 1
ATOM 723 C C . THR A 1 85 ? 30.955 -0.672 12.741 1.00 31.47 85 THR A C 1
ATOM 725 O O . THR A 1 85 ? 30.524 0.278 12.097 1.00 31.47 85 THR A O 1
ATOM 728 N N . GLY A 1 86 ? 32.263 -0.873 12.914 1.00 33.88 86 GLY A N 1
ATOM 729 C CA . GLY A 1 86 ? 33.344 -0.041 12.386 1.00 33.88 86 GLY A CA 1
ATOM 730 C C . GLY A 1 86 ? 33.327 0.170 10.875 1.00 33.88 86 GLY A C 1
ATOM 731 O O . GLY A 1 86 ? 34.133 -0.411 10.158 1.00 33.88 86 GLY A O 1
ATOM 732 N N . ILE A 1 87 ? 32.486 1.083 10.402 1.00 31.75 87 ILE A N 1
ATOM 733 C CA . ILE A 1 87 ? 32.651 1.771 9.131 1.00 31.75 87 ILE A CA 1
ATOM 734 C C . ILE A 1 87 ? 32.245 3.232 9.376 1.00 31.75 87 ILE A C 1
ATOM 736 O O . ILE A 1 87 ? 31.055 3.535 9.383 1.00 31.75 87 ILE A O 1
ATOM 740 N N . PRO A 1 88 ? 33.200 4.161 9.583 1.00 39.09 88 PRO A N 1
ATOM 741 C CA . PRO A 1 88 ? 32.892 5.584 9.491 1.00 39.09 88 PRO A CA 1
ATOM 742 C C . PRO A 1 88 ? 32.229 5.819 8.134 1.00 39.09 88 PRO A C 1
ATOM 744 O O . PRO A 1 88 ? 32.655 5.213 7.152 1.00 39.09 88 PRO A O 1
ATOM 747 N N . GLU A 1 89 ? 31.222 6.683 8.038 1.00 36.66 89 GLU A N 1
ATOM 748 C CA . GLU A 1 89 ? 30.503 6.967 6.784 1.00 36.66 89 GLU A CA 1
ATOM 749 C C . GLU A 1 89 ? 31.450 7.195 5.597 1.00 36.66 89 GLU A C 1
ATOM 751 O O . GLU A 1 89 ? 31.160 6.778 4.483 1.00 36.66 89 GLU A O 1
ATOM 756 N N . THR A 1 90 ? 32.651 7.725 5.838 1.00 40.94 90 THR A N 1
ATOM 757 C CA . THR A 1 90 ? 33.722 7.861 4.842 1.00 40.94 90 THR A CA 1
ATOM 758 C C . THR A 1 90 ? 34.262 6.543 4.275 1.00 40.94 90 THR A C 1
ATOM 760 O O . THR A 1 90 ? 34.632 6.516 3.107 1.00 40.94 90 THR A O 1
ATOM 763 N N . THR A 1 91 ? 34.295 5.447 5.027 1.00 36.88 91 THR A N 1
ATOM 764 C CA . THR A 1 91 ? 34.726 4.118 4.565 1.00 36.88 91 THR A CA 1
ATOM 765 C C . THR A 1 91 ? 33.609 3.387 3.820 1.00 36.88 91 THR A C 1
ATOM 767 O O . THR A 1 91 ? 33.900 2.751 2.811 1.00 36.88 91 THR A O 1
ATOM 770 N N . LEU A 1 92 ? 32.337 3.542 4.216 1.00 36.28 92 LEU A N 1
ATOM 771 C CA . LEU A 1 92 ? 31.190 3.010 3.461 1.00 36.28 92 LEU A CA 1
ATOM 772 C C . LEU A 1 92 ? 31.090 3.735 2.117 1.00 36.28 92 LEU A C 1
ATOM 774 O O . LEU A 1 92 ? 30.950 3.110 1.068 1.00 36.28 92 LEU A O 1
ATOM 778 N N . PHE A 1 93 ? 31.269 5.058 2.149 1.00 42.84 93 PHE A N 1
ATOM 779 C CA . PHE A 1 93 ? 31.302 5.915 0.972 1.00 42.84 93 PHE A CA 1
ATOM 780 C C . PHE A 1 93 ? 32.519 5.610 0.087 1.00 42.84 93 PHE A C 1
ATOM 782 O O . PHE A 1 93 ? 32.370 5.487 -1.122 1.00 42.84 93 PHE A O 1
ATOM 789 N N . ARG A 1 94 ? 33.717 5.387 0.652 1.00 41.22 94 ARG A N 1
ATOM 790 C CA . ARG A 1 94 ? 34.914 4.968 -0.110 1.00 41.22 94 ARG A CA 1
ATOM 791 C C . ARG A 1 94 ? 34.785 3.562 -0.686 1.00 41.22 94 ARG A C 1
ATOM 793 O O . ARG A 1 94 ? 35.201 3.355 -1.816 1.00 41.22 94 ARG A O 1
ATOM 800 N N . ALA A 1 95 ? 34.210 2.608 0.044 1.00 38.81 95 ALA A N 1
ATOM 801 C CA . ALA A 1 95 ? 34.005 1.241 -0.429 1.00 38.81 95 ALA A CA 1
ATOM 802 C C . ALA A 1 95 ? 32.943 1.186 -1.535 1.00 38.81 95 ALA A C 1
ATOM 804 O O . ALA A 1 95 ? 33.152 0.521 -2.550 1.00 38.81 95 ALA A O 1
ATOM 805 N N . ALA A 1 96 ? 31.852 1.944 -1.386 1.00 37.78 96 ALA A N 1
ATOM 806 C CA . ALA A 1 96 ? 30.864 2.136 -2.438 1.00 37.78 96 ALA A CA 1
ATOM 807 C C . ALA A 1 96 ? 31.505 2.802 -3.669 1.00 37.78 96 ALA A C 1
ATOM 809 O O . ALA A 1 96 ? 31.404 2.273 -4.770 1.00 37.78 96 ALA A O 1
ATOM 810 N N . MET A 1 97 ? 32.254 3.895 -3.505 1.00 41.53 97 MET A N 1
ATOM 811 C CA . MET A 1 97 ? 32.876 4.614 -4.628 1.00 41.53 97 MET A CA 1
ATOM 812 C C . MET A 1 97 ? 33.989 3.807 -5.317 1.00 41.53 97 MET A C 1
ATOM 814 O O . MET A 1 97 ? 34.030 3.773 -6.544 1.00 41.53 97 MET A O 1
ATOM 818 N N . LYS A 1 98 ? 34.819 3.069 -4.568 1.00 43.03 98 LYS A N 1
ATOM 819 C CA . LYS A 1 98 ? 35.827 2.145 -5.116 1.00 43.03 98 LYS A CA 1
ATOM 820 C C . LYS A 1 98 ? 35.175 1.040 -5.949 1.00 43.03 98 LYS A C 1
ATOM 822 O O . LYS A 1 98 ? 35.645 0.721 -7.035 1.00 43.03 98 LYS A O 1
ATOM 827 N N . ARG A 1 99 ? 34.055 0.491 -5.468 1.00 37.66 99 ARG A N 1
ATOM 828 C CA . ARG A 1 99 ? 33.328 -0.607 -6.124 1.00 37.66 99 ARG A CA 1
ATOM 829 C C . ARG A 1 99 ? 32.467 -0.152 -7.307 1.00 37.66 99 ARG A C 1
ATOM 831 O O . ARG A 1 99 ? 32.261 -0.938 -8.223 1.00 37.66 99 ARG A O 1
ATOM 838 N N . PHE A 1 100 ? 31.982 1.092 -7.305 1.00 36.22 100 PHE A N 1
ATOM 839 C CA . PHE A 1 100 ? 31.136 1.639 -8.374 1.00 36.22 100 PHE A CA 1
ATOM 840 C C . PHE A 1 100 ? 31.895 2.434 -9.446 1.00 36.22 100 PHE A C 1
ATOM 842 O O . PHE A 1 100 ? 31.373 2.566 -10.551 1.00 36.22 100 PHE A O 1
ATOM 849 N N . LEU A 1 101 ? 33.078 2.984 -9.145 1.00 39.38 101 LEU A N 1
ATOM 850 C CA . LEU A 1 101 ? 33.800 3.899 -10.046 1.00 39.38 101 LEU A CA 1
ATOM 851 C C . LEU A 1 101 ? 35.259 3.500 -10.325 1.00 39.38 101 LEU A C 1
ATOM 853 O O . LEU A 1 101 ? 35.859 4.090 -11.216 1.00 39.38 101 LEU A O 1
ATOM 857 N N . GLY A 1 102 ? 35.826 2.523 -9.603 1.00 38.16 102 GLY A N 1
ATOM 858 C CA . GLY A 1 102 ? 37.198 2.044 -9.828 1.00 38.16 102 GLY A CA 1
ATOM 859 C C . GLY A 1 102 ? 38.302 3.069 -9.531 1.00 38.16 102 GLY A C 1
ATOM 860 O O . GLY A 1 102 ? 39.391 2.960 -10.081 1.00 38.16 102 GLY A O 1
ATOM 861 N N . ASP A 1 103 ? 38.019 4.084 -8.710 1.00 43.09 103 ASP A N 1
ATOM 862 C CA . ASP A 1 103 ? 38.954 5.175 -8.410 1.00 43.09 103 ASP A CA 1
ATOM 863 C C . ASP A 1 103 ? 39.711 4.900 -7.098 1.00 43.09 103 ASP A C 1
ATOM 865 O O . ASP A 1 103 ? 39.135 4.939 -6.006 1.00 43.09 103 ASP A O 1
ATOM 869 N N . ASP A 1 104 ? 41.005 4.592 -7.213 1.00 41.97 104 ASP A N 1
ATOM 870 C CA . ASP A 1 104 ? 41.860 4.165 -6.100 1.00 41.97 104 ASP A CA 1
ATOM 871 C C . ASP A 1 104 ? 42.556 5.326 -5.367 1.00 41.97 104 ASP A C 1
ATOM 873 O O . ASP A 1 104 ? 43.183 5.105 -4.328 1.00 41.97 104 ASP A O 1
ATOM 877 N N . MET A 1 105 ? 42.471 6.567 -5.865 1.00 41.56 105 MET A N 1
ATOM 878 C CA . MET A 1 105 ? 43.286 7.674 -5.348 1.00 41.56 105 MET A CA 1
ATOM 879 C C . MET A 1 105 ? 42.531 9.002 -5.268 1.00 41.56 105 MET A C 1
ATOM 881 O O . MET A 1 105 ? 42.599 9.822 -6.184 1.00 41.56 105 MET A O 1
ATOM 885 N N . GLN A 1 106 ? 41.928 9.312 -4.115 1.00 40.97 106 GLN A N 1
ATOM 886 C CA . GLN A 1 106 ? 41.536 10.697 -3.825 1.00 40.97 106 GLN A CA 1
ATOM 887 C C . GLN A 1 106 ? 42.032 11.207 -2.471 1.00 40.97 106 GLN A C 1
ATOM 889 O O . GLN A 1 106 ? 41.824 10.597 -1.422 1.00 40.97 106 GLN A O 1
ATOM 894 N N . SER A 1 107 ? 42.679 12.380 -2.519 1.00 39.31 107 SER A N 1
ATOM 895 C CA . SER A 1 107 ? 43.098 13.153 -1.350 1.00 39.31 107 SER A CA 1
ATOM 896 C C . SER A 1 107 ? 41.986 14.114 -0.887 1.00 39.31 107 SER A C 1
ATOM 898 O O . SER A 1 107 ? 41.186 14.577 -1.708 1.00 39.31 107 SER A O 1
ATOM 900 N N . PRO A 1 108 ? 41.951 14.484 0.409 1.00 36.03 108 PRO A N 1
ATOM 901 C CA . PRO A 1 108 ? 40.844 15.228 1.024 1.00 36.03 108 PRO A CA 1
ATOM 902 C C . PRO A 1 108 ? 40.511 16.584 0.378 1.00 36.03 108 PRO A C 1
ATOM 904 O O . PRO A 1 108 ? 39.378 17.046 0.467 1.00 36.03 108 PRO A O 1
ATOM 907 N N . ARG A 1 109 ? 41.475 17.234 -0.290 1.00 33.88 109 ARG A N 1
ATOM 908 C CA . ARG A 1 109 ? 41.318 18.593 -0.844 1.00 33.88 109 ARG A CA 1
ATOM 909 C C . ARG A 1 109 ? 40.482 18.671 -2.126 1.00 33.88 109 ARG A C 1
ATOM 911 O O . ARG A 1 109 ? 40.058 19.762 -2.488 1.00 33.88 109 ARG A O 1
ATOM 918 N N . ARG A 1 110 ? 40.215 17.551 -2.810 1.00 38.16 110 ARG A N 1
ATOM 919 C CA . ARG A 1 110 ? 39.305 17.530 -3.974 1.00 38.16 110 ARG A CA 1
ATOM 920 C C . ARG A 1 110 ? 37.834 17.375 -3.595 1.00 38.16 110 ARG A C 1
ATOM 922 O O . ARG A 1 110 ? 36.988 17.654 -4.440 1.00 38.16 110 ARG A O 1
ATOM 929 N N . ASN A 1 111 ? 37.534 17.026 -2.342 1.00 38.34 111 ASN A N 1
ATOM 930 C CA . ASN A 1 111 ? 36.162 16.832 -1.889 1.00 38.34 111 ASN A CA 1
ATOM 931 C C . ASN A 1 111 ? 35.338 18.110 -2.014 1.00 38.34 111 ASN A C 1
ATOM 933 O O . ASN A 1 111 ? 34.228 18.031 -2.493 1.00 38.34 111 ASN A O 1
ATOM 937 N N . GLU A 1 112 ? 35.852 19.293 -1.684 1.00 34.59 112 GLU A N 1
ATOM 938 C CA . GLU A 1 112 ? 35.014 20.502 -1.691 1.00 34.59 112 GLU A CA 1
ATOM 939 C C . GLU A 1 112 ? 34.587 20.944 -3.106 1.00 34.59 112 GLU A C 1
ATOM 941 O O . GLU A 1 112 ? 33.411 21.211 -3.342 1.00 34.59 112 GLU A O 1
ATOM 946 N N . ASN A 1 113 ? 35.506 20.947 -4.079 1.00 37.81 113 ASN A N 1
ATOM 947 C CA . ASN A 1 113 ? 35.184 21.276 -5.477 1.00 37.81 113 ASN A CA 1
ATOM 948 C C . ASN A 1 113 ? 34.383 20.165 -6.178 1.00 37.81 113 ASN A C 1
ATOM 950 O O . ASN A 1 113 ? 33.588 20.450 -7.070 1.00 37.81 113 ASN A O 1
ATOM 954 N N . PHE A 1 114 ? 34.568 18.902 -5.777 1.00 39.94 114 PHE A N 1
ATOM 955 C CA . PHE A 1 114 ? 33.750 17.776 -6.235 1.00 39.94 114 PHE A CA 1
ATOM 956 C C . PHE A 1 114 ? 32.341 17.829 -5.631 1.00 39.94 114 PHE A C 1
ATOM 958 O O . PHE A 1 114 ? 31.358 17.678 -6.350 1.00 39.94 114 PHE A O 1
ATOM 965 N N . LEU A 1 115 ? 32.231 18.123 -4.334 1.00 35.97 115 LEU A N 1
ATOM 966 C CA . LEU A 1 115 ? 30.967 18.278 -3.625 1.00 35.97 115 LEU A CA 1
ATOM 967 C C . LEU A 1 115 ? 30.174 19.449 -4.219 1.00 35.97 115 LEU A C 1
ATOM 969 O O . LEU A 1 115 ? 29.030 19.263 -4.595 1.00 35.97 115 LEU A O 1
ATOM 973 N N . LYS A 1 116 ? 30.786 20.610 -4.471 1.00 36.91 116 LYS A N 1
ATOM 974 C CA . LYS A 1 116 ? 30.103 21.741 -5.136 1.00 36.91 116 LYS A CA 1
ATOM 975 C C . LYS A 1 116 ? 29.652 21.452 -6.577 1.00 36.91 116 LYS A C 1
ATOM 977 O O . LYS A 1 116 ? 28.762 22.126 -7.081 1.00 36.91 116 LYS A O 1
ATOM 982 N N . LYS A 1 117 ? 30.246 20.458 -7.252 1.00 37.59 117 LYS A N 1
ATOM 983 C CA . LYS A 1 117 ? 29.864 20.046 -8.616 1.00 37.59 117 LYS A CA 1
ATOM 984 C C . LYS A 1 117 ? 28.642 19.112 -8.645 1.00 37.59 117 LYS A C 1
ATOM 986 O O . LYS A 1 117 ? 27.965 19.056 -9.666 1.00 37.59 117 LYS A O 1
ATOM 991 N N . TYR A 1 118 ? 28.366 18.391 -7.554 1.00 33.62 118 TYR A N 1
ATOM 992 C CA . TYR A 1 118 ? 27.281 17.396 -7.468 1.00 33.62 118 TYR A CA 1
ATOM 993 C C . TYR A 1 118 ? 26.253 17.671 -6.353 1.00 33.62 118 TYR A C 1
ATOM 995 O O . TYR A 1 118 ? 25.227 16.996 -6.299 1.00 33.62 118 TYR A O 1
ATOM 1003 N N . PHE A 1 119 ? 26.503 18.651 -5.481 1.00 33.78 119 PHE A N 1
ATOM 1004 C CA . PHE A 1 119 ? 25.697 18.990 -4.308 1.00 33.78 119 PHE A CA 1
ATOM 1005 C C . PHE A 1 119 ? 25.557 20.523 -4.211 1.00 33.78 119 PHE A C 1
ATOM 1007 O O . PHE A 1 119 ? 26.554 21.242 -4.262 1.00 33.78 119 PHE A O 1
ATOM 1014 N N . VAL A 1 120 ? 24.325 21.026 -4.078 1.00 34.94 120 VAL A N 1
ATOM 1015 C CA . VAL A 1 120 ? 24.015 22.456 -3.874 1.00 34.94 120 VAL A CA 1
ATOM 1016 C C . VAL A 1 120 ? 23.577 22.649 -2.423 1.00 34.94 120 VAL A C 1
ATOM 1018 O O . VAL A 1 120 ? 22.811 21.838 -1.907 1.00 34.94 120 VAL A O 1
ATOM 1021 N N . TRP A 1 121 ? 24.093 23.690 -1.771 1.00 31.11 121 TRP A N 1
ATOM 1022 C CA . TRP A 1 121 ? 23.745 24.070 -0.400 1.00 31.11 121 TRP A CA 1
ATOM 1023 C C . TRP A 1 121 ? 22.494 24.965 -0.433 1.00 31.11 121 TRP A C 1
ATOM 1025 O O . TRP A 1 121 ? 22.466 25.908 -1.221 1.00 31.11 121 TRP A O 1
ATOM 1035 N N . ASP A 1 122 ? 21.467 24.655 0.362 1.00 36.47 122 ASP A N 1
ATOM 1036 C CA . ASP A 1 122 ? 20.306 25.535 0.566 1.00 36.47 122 ASP A CA 1
ATOM 1037 C C . ASP A 1 122 ? 20.558 26.375 1.819 1.00 36.47 122 ASP A C 1
ATOM 1039 O O . ASP A 1 122 ? 20.815 25.838 2.896 1.00 36.47 122 ASP A O 1
ATOM 1043 N N . GLU A 1 123 ? 20.522 27.694 1.664 1.00 32.16 123 GLU A N 1
ATOM 1044 C CA . GLU A 1 123 ? 20.887 28.649 2.710 1.00 32.16 123 GLU A CA 1
ATOM 1045 C C . GLU A 1 123 ? 19.839 28.755 3.832 1.00 32.16 123 GLU A C 1
ATOM 1047 O O . GLU A 1 123 ? 20.112 29.366 4.865 1.00 32.16 123 GLU A O 1
ATOM 1052 N N . ASN A 1 124 ? 18.664 28.135 3.668 1.00 34.72 124 ASN A N 1
ATOM 1053 C CA . ASN A 1 124 ? 17.559 28.219 4.627 1.00 34.72 124 ASN A CA 1
ATOM 1054 C C . ASN A 1 124 ? 17.430 27.015 5.580 1.00 34.72 124 ASN A C 1
ATOM 1056 O O . ASN A 1 124 ? 16.533 27.014 6.427 1.00 34.72 124 ASN A O 1
ATOM 1060 N N . ASP A 1 125 ? 18.296 26.000 5.487 1.00 36.66 125 ASP A N 1
ATOM 1061 C CA . ASP A 1 125 ? 18.165 24.777 6.290 1.00 36.66 125 ASP A CA 1
ATOM 1062 C C . ASP A 1 125 ? 19.100 24.767 7.516 1.00 36.66 125 ASP A C 1
ATOM 1064 O O . ASP A 1 125 ? 20.328 24.762 7.413 1.00 36.66 125 ASP A O 1
ATOM 1068 N N . THR A 1 126 ? 18.511 24.767 8.715 1.00 31.69 126 THR A N 1
ATOM 1069 C CA . THR A 1 126 ? 19.228 24.829 10.004 1.00 31.69 126 THR A CA 1
ATOM 1070 C C . THR A 1 126 ? 19.418 23.465 10.674 1.00 31.69 126 THR A C 1
ATOM 1072 O O . THR A 1 126 ? 19.832 23.407 11.835 1.00 31.69 126 THR A O 1
ATOM 1075 N N . LYS A 1 127 ? 19.182 22.343 9.977 1.00 33.00 127 LYS A N 1
ATOM 1076 C CA . LYS A 1 127 ? 19.447 21.000 10.522 1.00 33.00 127 LYS A CA 1
ATOM 1077 C C . LYS A 1 127 ? 20.529 20.271 9.729 1.00 33.00 127 LYS A C 1
ATOM 1079 O O . LYS A 1 127 ? 20.375 19.925 8.567 1.00 33.00 127 LYS A O 1
ATOM 1084 N N . GLN A 1 128 ? 21.648 20.007 10.404 1.00 33.19 128 GLN A N 1
ATOM 1085 C CA . GLN A 1 128 ? 22.776 19.232 9.889 1.00 33.19 128 GLN A CA 1
ATOM 1086 C C . GLN A 1 128 ? 22.337 17.796 9.564 1.00 33.19 128 GLN A C 1
ATOM 1088 O O . GLN A 1 128 ? 22.241 16.944 10.444 1.00 33.19 128 GLN A O 1
ATOM 1093 N N . SER A 1 129 ? 22.055 17.510 8.296 1.00 27.27 129 SER A N 1
ATOM 1094 C CA . SER A 1 129 ? 21.886 16.152 7.775 1.00 27.27 129 SER A CA 1
ATOM 1095 C C . SER A 1 129 ? 22.376 16.115 6.332 1.00 27.27 129 SER A C 1
ATOM 1097 O O . SER A 1 129 ? 21.888 16.834 5.466 1.00 27.27 129 SER A O 1
ATOM 1099 N N . PHE A 1 130 ? 23.390 15.292 6.073 1.00 28.61 130 PHE A N 1
ATOM 1100 C CA . PHE A 1 130 ? 23.958 15.090 4.746 1.00 28.61 130 PHE A CA 1
ATOM 1101 C C . PHE A 1 130 ? 22.908 14.461 3.823 1.00 28.61 130 PHE A C 1
ATOM 1103 O O . PHE A 1 130 ? 22.626 13.265 3.897 1.00 28.61 130 PHE A O 1
ATOM 1110 N N . HIS A 1 131 ? 22.326 15.255 2.927 1.00 29.14 131 HIS A N 1
ATOM 1111 C CA . HIS A 1 131 ? 21.420 14.736 1.911 1.00 29.14 131 HIS A CA 1
ATOM 1112 C C . HIS A 1 131 ? 22.204 14.015 0.810 1.00 29.14 131 HIS A C 1
ATOM 1114 O O . HIS A 1 131 ? 22.593 14.586 -0.209 1.00 29.14 131 HIS A O 1
ATOM 1120 N N . VAL A 1 132 ? 22.397 12.709 0.998 1.00 29.89 132 VAL A N 1
ATOM 1121 C CA . VAL A 1 132 ? 22.576 11.778 -0.116 1.00 29.89 132 VAL A CA 1
ATOM 1122 C C . VAL A 1 132 ? 21.303 11.836 -0.962 1.00 29.89 132 VAL A C 1
ATOM 1124 O O . VAL A 1 132 ? 20.241 11.427 -0.507 1.00 29.89 132 VAL A O 1
ATOM 1127 N N . MET A 1 133 ? 21.441 12.377 -2.175 1.00 32.09 133 MET A N 1
ATOM 1128 C CA . MET A 1 133 ? 20.551 12.238 -3.337 1.00 32.09 133 MET A CA 1
ATOM 1129 C C . MET A 1 133 ? 19.051 12.345 -3.034 1.00 32.09 133 MET A C 1
ATOM 1131 O O . MET A 1 133 ? 18.427 11.350 -2.685 1.00 32.09 133 MET A O 1
ATOM 1135 N N . ARG A 1 134 ? 18.494 13.557 -3.219 1.00 32.62 134 ARG A N 1
ATOM 1136 C CA . ARG A 1 134 ? 17.057 13.912 -3.185 1.00 32.62 134 ARG A CA 1
ATOM 1137 C C . ARG A 1 134 ? 16.135 12.725 -2.867 1.00 32.62 134 ARG A C 1
ATOM 1139 O O . ARG A 1 134 ? 15.717 12.011 -3.775 1.00 32.62 134 ARG A O 1
ATOM 1146 N N . ARG A 1 135 ? 15.735 12.568 -1.601 1.00 40.28 135 ARG A N 1
ATOM 1147 C CA . ARG A 1 135 ? 14.503 11.836 -1.279 1.00 40.28 135 ARG A CA 1
ATOM 1148 C C . ARG A 1 135 ? 13.353 12.645 -1.874 1.00 40.28 135 ARG A C 1
ATOM 1150 O O . ARG A 1 135 ? 12.885 13.607 -1.276 1.00 40.28 135 ARG A O 1
ATOM 1157 N N . ARG A 1 136 ? 12.935 12.311 -3.091 1.00 42.34 136 ARG A N 1
ATOM 1158 C CA . ARG A 1 136 ? 11.685 12.837 -3.632 1.00 42.34 136 ARG A CA 1
ATOM 1159 C C . ARG A 1 136 ? 10.541 12.082 -2.955 1.00 42.34 136 ARG A C 1
ATOM 1161 O O . ARG A 1 136 ? 10.387 10.882 -3.146 1.00 42.34 136 ARG A O 1
ATOM 1168 N N . HIS A 1 137 ? 9.802 12.802 -2.115 1.00 46.91 137 HIS A N 1
ATOM 1169 C CA . HIS A 1 137 ? 8.409 12.527 -1.754 1.00 46.91 137 HIS A CA 1
ATOM 1170 C C . HIS A 1 137 ? 8.076 11.203 -1.027 1.00 46.91 137 HIS A C 1
ATOM 1172 O O . HIS A 1 137 ? 6.904 10.892 -0.896 1.00 46.91 137 HIS A O 1
ATOM 1178 N N . SER A 1 138 ? 9.028 10.441 -0.474 1.00 46.84 138 SER A N 1
ATOM 1179 C CA . SER A 1 138 ? 8.715 9.234 0.327 1.00 46.84 138 SER A CA 1
ATOM 1180 C C . SER A 1 138 ? 8.934 9.447 1.828 1.00 46.84 138 SER A C 1
ATOM 1182 O O . SER A 1 138 ? 9.913 10.071 2.243 1.00 46.84 138 SER A O 1
ATOM 1184 N N . LEU A 1 139 ? 8.020 8.916 2.651 1.00 51.94 139 LEU A N 1
ATOM 1185 C CA . LEU A 1 139 ? 8.171 8.905 4.110 1.00 51.94 139 LEU A CA 1
ATOM 1186 C C . LEU A 1 139 ? 9.390 8.046 4.510 1.00 51.94 139 LEU A C 1
ATOM 1188 O O . LEU A 1 139 ? 9.624 7.007 3.884 1.00 51.94 139 LEU A O 1
ATOM 1192 N N . PRO A 1 140 ? 10.172 8.444 5.533 1.00 48.72 140 PRO A N 1
ATOM 1193 C CA . PRO A 1 140 ? 11.325 7.673 5.978 1.00 48.72 140 PRO A CA 1
ATOM 1194 C C . PRO A 1 140 ? 10.939 6.255 6.390 1.00 48.72 140 PRO A C 1
ATOM 1196 O O . PRO A 1 140 ? 10.038 6.073 7.202 1.00 48.72 140 PRO A O 1
ATOM 1199 N N . LYS A 1 141 ? 11.671 5.265 5.879 1.00 53.62 141 LYS A N 1
ATOM 1200 C CA . LYS A 1 141 ? 11.677 3.902 6.411 1.00 53.62 141 LYS A CA 1
ATOM 1201 C C . LYS A 1 141 ? 13.106 3.537 6.829 1.00 53.62 141 LYS A C 1
ATOM 1203 O O . LYS A 1 141 ? 14.040 3.934 6.126 1.00 53.62 141 LYS A O 1
ATOM 1208 N N . PRO A 1 142 ? 13.297 2.852 7.966 1.00 53.12 142 PRO A N 1
ATOM 1209 C CA . PRO A 1 142 ? 14.627 2.531 8.487 1.00 53.12 142 PRO A CA 1
ATOM 1210 C C . PRO A 1 142 ? 15.334 1.413 7.702 1.00 53.12 142 PRO A C 1
ATOM 1212 O O . PRO A 1 142 ? 16.557 1.319 7.740 1.00 53.12 142 PRO A O 1
ATOM 1215 N N . ASP A 1 143 ? 14.589 0.575 6.980 1.00 63.66 143 ASP A N 1
ATOM 1216 C CA . ASP A 1 143 ? 15.077 -0.640 6.320 1.00 63.66 143 ASP A CA 1
ATOM 1217 C C . ASP A 1 143 ? 15.208 -0.525 4.790 1.00 63.66 143 ASP A C 1
ATOM 1219 O O . ASP A 1 143 ? 15.723 -1.442 4.142 1.00 63.66 143 ASP A O 1
ATOM 1223 N N . GLU A 1 144 ? 14.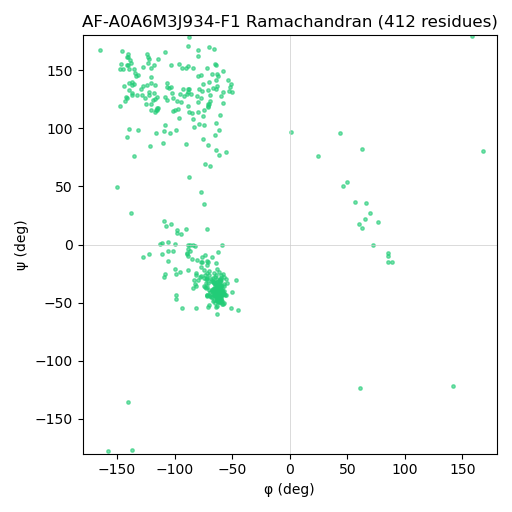775 0.593 4.202 1.00 71.88 144 GLU A N 1
ATOM 1224 C CA . GLU A 1 144 ? 14.834 0.837 2.761 1.00 71.88 144 GLU A CA 1
ATOM 1225 C C . GLU A 1 144 ? 15.045 2.316 2.404 1.00 71.88 144 GLU A C 1
ATOM 1227 O O . GLU A 1 144 ? 14.627 3.238 3.110 1.00 71.88 144 GLU A O 1
ATOM 1232 N N . ALA A 1 145 ? 15.684 2.555 1.259 1.00 71.69 145 ALA A N 1
ATOM 1233 C CA . ALA A 1 145 ? 15.880 3.893 0.714 1.00 71.69 145 ALA A CA 1
ATOM 1234 C C . ALA A 1 145 ? 15.810 3.893 -0.816 1.00 71.69 145 ALA A C 1
ATOM 1236 O O . ALA A 1 145 ? 16.141 2.912 -1.480 1.00 71.69 145 ALA A O 1
ATOM 1237 N N . THR A 1 146 ? 15.381 5.021 -1.381 1.00 71.56 146 THR A N 1
ATOM 1238 C CA . THR A 1 146 ? 15.386 5.262 -2.827 1.00 71.56 146 THR A CA 1
ATOM 1239 C C . THR A 1 146 ? 16.216 6.506 -3.104 1.00 71.56 146 THR A C 1
ATOM 1241 O O . THR A 1 146 ? 15.980 7.547 -2.493 1.00 71.56 146 THR A O 1
ATOM 1244 N N . TYR A 1 147 ? 17.173 6.388 -4.020 1.00 72.06 147 TYR A N 1
ATOM 1245 C CA . TYR A 1 147 ? 18.062 7.466 -4.432 1.00 72.06 147 TYR A CA 1
ATOM 1246 C C . TYR A 1 147 ? 17.964 7.709 -5.939 1.00 72.06 147 TYR A C 1
ATOM 1248 O O . TYR A 1 147 ? 17.632 6.802 -6.702 1.00 72.06 147 TYR A O 1
ATOM 1256 N N . PHE A 1 148 ? 18.319 8.918 -6.369 1.00 70.81 148 PHE A N 1
ATOM 1257 C CA . PHE A 1 148 ? 18.272 9.335 -7.772 1.00 70.81 148 PHE A CA 1
ATOM 1258 C C . PHE A 1 148 ? 19.635 9.871 -8.215 1.00 70.81 148 PHE A C 1
ATOM 1260 O O . PHE A 1 148 ? 20.161 10.792 -7.590 1.00 70.81 148 PHE A O 1
ATOM 1267 N N . LYS A 1 149 ? 20.194 9.323 -9.299 1.00 70.06 149 LYS A N 1
ATOM 1268 C CA . LYS A 1 149 ? 21.465 9.750 -9.901 1.00 70.06 149 LYS A CA 1
ATOM 1269 C C . LYS A 1 149 ? 21.299 9.925 -11.409 1.00 70.06 149 LYS A C 1
ATOM 1271 O O . LYS A 1 149 ? 21.376 8.955 -12.155 1.00 70.06 149 LYS A O 1
ATOM 1276 N N . GLY A 1 150 ? 21.110 11.163 -11.866 1.00 77.38 150 GLY A N 1
ATOM 1277 C CA . GLY A 1 150 ? 20.807 11.421 -13.278 1.00 77.38 150 GLY A CA 1
ATOM 1278 C C . GLY A 1 150 ? 19.497 10.738 -13.679 1.00 77.38 150 GLY A C 1
ATOM 1279 O O . GLY A 1 150 ? 18.482 10.955 -13.022 1.00 77.38 150 GLY A O 1
ATOM 1280 N N . ASP A 1 151 ? 19.542 9.886 -14.703 1.00 84.44 151 ASP A N 1
ATOM 1281 C CA . ASP A 1 151 ? 18.421 9.052 -15.154 1.00 84.44 151 ASP A CA 1
ATOM 1282 C C . ASP A 1 151 ? 18.370 7.675 -14.464 1.00 84.44 151 ASP A C 1
ATOM 1284 O O . ASP A 1 151 ? 17.669 6.782 -14.932 1.00 84.44 151 ASP A O 1
ATOM 1288 N N . GLU A 1 152 ? 19.118 7.452 -13.380 1.00 78.81 152 GLU A N 1
ATOM 1289 C CA . GLU A 1 152 ? 19.156 6.176 -12.658 1.00 78.81 152 GLU A CA 1
ATOM 1290 C C . GLU A 1 152 ? 18.447 6.292 -11.302 1.00 78.81 152 GLU A C 1
ATOM 1292 O O . GLU A 1 152 ? 18.776 7.146 -10.473 1.00 78.81 152 GLU A O 1
ATOM 1297 N N . VAL A 1 153 ? 17.494 5.390 -11.059 1.00 84.00 153 VAL A N 1
ATOM 1298 C CA . VAL A 1 153 ? 16.889 5.167 -9.742 1.00 84.00 153 VAL A CA 1
ATOM 1299 C C . VAL A 1 153 ? 17.626 4.021 -9.069 1.00 84.00 153 VAL A C 1
ATOM 1301 O O . VAL A 1 153 ? 17.800 2.954 -9.656 1.00 84.00 153 VAL A O 1
ATOM 1304 N N . ILE A 1 154 ? 18.051 4.234 -7.827 1.00 80.88 154 ILE A N 1
ATOM 1305 C CA . ILE A 1 154 ? 18.785 3.263 -7.017 1.00 80.88 154 ILE A CA 1
ATOM 1306 C C . ILE A 1 154 ? 17.915 2.899 -5.818 1.00 80.88 154 ILE A C 1
ATOM 1308 O O . ILE A 1 154 ? 17.601 3.756 -4.992 1.00 80.88 154 ILE A O 1
ATOM 1312 N N . LYS A 1 155 ? 17.536 1.627 -5.711 1.00 81.31 155 LYS A N 1
ATOM 1313 C CA . LYS A 1 155 ? 16.762 1.099 -4.585 1.00 81.31 155 LYS A CA 1
ATOM 1314 C C . LYS A 1 155 ? 17.702 0.348 -3.649 1.00 81.31 155 LYS A C 1
ATOM 1316 O O . LYS A 1 155 ? 18.474 -0.492 -4.104 1.00 81.31 155 LYS A O 1
ATOM 1321 N N . TYR A 1 156 ? 17.628 0.664 -2.362 1.00 78.62 156 TYR A N 1
ATOM 1322 C CA . TYR A 1 156 ? 18.393 0.040 -1.289 1.00 78.62 156 TYR A CA 1
ATOM 1323 C C . TYR A 1 156 ? 17.460 -0.651 -0.302 1.00 78.62 156 TYR A C 1
ATOM 1325 O O . TYR A 1 156 ? 16.451 -0.068 0.096 1.00 78.62 156 TYR A O 1
ATOM 1333 N N . PHE A 1 157 ? 17.844 -1.850 0.129 1.00 76.75 157 PHE A N 1
ATOM 1334 C CA . PHE A 1 157 ? 17.180 -2.594 1.194 1.00 76.75 157 PHE A CA 1
ATOM 1335 C C . PHE A 1 157 ? 18.230 -3.220 2.112 1.00 76.75 157 PHE A C 1
ATOM 1337 O O . PHE A 1 157 ? 19.203 -3.805 1.632 1.00 76.75 157 PHE A O 1
ATOM 1344 N N . VAL A 1 158 ? 18.017 -3.147 3.429 1.00 71.69 158 VAL A N 1
ATOM 1345 C CA . VAL A 1 158 ? 18.897 -3.792 4.423 1.00 71.69 158 VAL A CA 1
ATOM 1346 C C . VAL A 1 158 ? 18.898 -5.316 4.250 1.00 71.69 158 VAL A C 1
ATOM 1348 O O . VAL A 1 158 ? 19.946 -5.955 4.341 1.00 71.69 158 VAL A O 1
ATOM 1351 N N . ASP A 1 159 ? 17.740 -5.905 3.945 1.00 79.06 159 ASP A N 1
ATOM 1352 C CA . ASP A 1 159 ? 17.624 -7.336 3.672 1.00 79.06 159 ASP A CA 1
ATOM 1353 C C . ASP A 1 159 ? 17.870 -7.650 2.190 1.00 79.06 159 ASP A C 1
ATOM 1355 O O . ASP A 1 159 ? 17.070 -7.320 1.309 1.00 79.06 159 ASP A O 1
ATOM 1359 N N . LYS A 1 160 ? 18.960 -8.375 1.926 1.00 84.12 160 LYS A N 1
ATOM 1360 C CA . LYS A 1 160 ? 19.331 -8.847 0.588 1.00 84.12 160 LYS A CA 1
ATOM 1361 C C . LYS A 1 160 ? 18.283 -9.749 -0.070 1.00 84.12 160 LYS A C 1
ATOM 1363 O O . LYS A 1 160 ? 18.194 -9.783 -1.297 1.00 84.12 160 LYS A O 1
ATOM 1368 N N . LYS A 1 161 ? 17.455 -10.457 0.711 1.00 91.06 161 LYS A N 1
ATOM 1369 C CA . LYS A 1 161 ? 16.372 -11.292 0.165 1.00 91.06 161 LYS A CA 1
ATOM 1370 C C . LYS A 1 161 ? 15.290 -10.447 -0.508 1.00 91.06 161 LYS A C 1
ATOM 1372 O O . LYS A 1 161 ? 14.724 -10.878 -1.513 1.00 91.06 161 LYS A O 1
ATOM 1377 N N . ARG A 1 162 ? 15.041 -9.227 -0.012 1.00 88.88 162 ARG A N 1
ATOM 1378 C CA . ARG A 1 162 ? 14.101 -8.281 -0.641 1.00 88.88 162 ARG A CA 1
ATOM 1379 C C . ARG A 1 162 ? 14.606 -7.838 -2.010 1.00 88.88 162 ARG A C 1
ATOM 1381 O O . ARG A 1 162 ? 13.820 -7.756 -2.952 1.00 88.88 162 ARG A O 1
ATOM 1388 N N . VAL A 1 163 ? 15.917 -7.617 -2.146 1.00 88.06 163 VAL A N 1
ATOM 1389 C CA . VAL A 1 163 ? 16.546 -7.288 -3.436 1.00 88.06 163 VAL A CA 1
ATOM 1390 C C . VAL A 1 163 ? 16.410 -8.446 -4.409 1.00 88.06 163 VAL A C 1
ATOM 1392 O O . VAL A 1 163 ? 15.864 -8.249 -5.492 1.00 88.06 163 VAL A O 1
ATOM 1395 N N . SER A 1 164 ? 16.839 -9.655 -4.031 1.00 93.50 164 SER A N 1
ATOM 1396 C CA . SER A 1 164 ? 16.747 -10.813 -4.929 1.00 93.50 164 SER A CA 1
ATOM 1397 C C . SER A 1 164 ? 15.299 -11.091 -5.346 1.00 93.50 164 SER A C 1
ATOM 1399 O O . SER A 1 164 ? 15.028 -11.280 -6.529 1.00 93.50 164 SER A O 1
ATOM 1401 N N . GLY A 1 165 ? 14.350 -11.005 -4.405 1.00 96.81 165 GLY A N 1
ATOM 1402 C CA . GLY A 1 165 ? 12.921 -11.149 -4.684 1.00 96.81 165 GLY A CA 1
ATOM 1403 C C . GLY A 1 165 ? 12.387 -10.094 -5.658 1.00 96.81 165 GLY A C 1
ATOM 1404 O O . GLY A 1 165 ? 11.762 -10.447 -6.656 1.00 96.81 165 GLY A O 1
ATOM 1405 N N . LYS A 1 166 ? 12.684 -8.803 -5.444 1.00 96.62 166 LYS A N 1
ATOM 1406 C CA . LYS A 1 166 ? 12.269 -7.727 -6.366 1.00 96.62 166 LYS A CA 1
ATOM 1407 C C . LYS A 1 166 ? 12.895 -7.879 -7.754 1.00 96.62 166 LYS A C 1
ATOM 1409 O O . LYS A 1 166 ? 12.203 -7.646 -8.741 1.00 96.62 166 LYS A O 1
ATOM 1414 N N . VAL A 1 167 ? 14.158 -8.294 -7.851 1.00 96.88 167 VAL A N 1
ATOM 1415 C CA . VAL A 1 167 ? 14.845 -8.515 -9.136 1.00 96.88 167 VAL A CA 1
ATOM 1416 C C . VAL A 1 167 ? 14.222 -9.674 -9.913 1.00 96.88 167 VAL A C 1
ATOM 1418 O O . VAL A 1 167 ? 14.011 -9.559 -11.118 1.00 96.88 167 VAL A O 1
ATOM 1421 N N . GLU A 1 168 ? 13.905 -10.783 -9.247 1.00 97.38 168 GLU A N 1
ATOM 1422 C CA . GLU A 1 168 ? 13.215 -11.910 -9.882 1.00 97.38 168 GLU A CA 1
ATOM 1423 C C . GLU A 1 168 ? 11.808 -11.520 -10.339 1.00 97.38 168 GLU A C 1
ATOM 1425 O O . GLU A 1 168 ? 11.435 -11.772 -11.484 1.00 97.38 168 GLU A O 1
ATOM 1430 N N . ARG A 1 169 ? 11.059 -10.815 -9.485 1.00 97.62 169 ARG A N 1
ATOM 1431 C CA . ARG A 1 169 ? 9.729 -10.291 -9.816 1.00 97.62 169 ARG A CA 1
ATOM 1432 C C . ARG A 1 169 ? 9.747 -9.327 -10.990 1.00 97.62 169 ARG A C 1
ATOM 1434 O O . ARG A 1 169 ? 8.834 -9.372 -11.801 1.00 97.62 169 ARG A O 1
ATOM 1441 N N . ALA A 1 170 ? 10.785 -8.506 -11.128 1.00 97.62 170 ALA A N 1
ATOM 1442 C CA . ALA A 1 170 ? 10.908 -7.589 -12.258 1.00 97.62 170 ALA A CA 1
ATOM 1443 C C . ALA A 1 170 ? 10.869 -8.323 -13.608 1.00 97.62 170 ALA A C 1
ATOM 1445 O O . ALA A 1 170 ? 10.313 -7.804 -14.567 1.00 97.62 170 ALA A O 1
ATOM 1446 N N . LYS A 1 171 ? 11.411 -9.549 -13.667 1.00 97.19 171 LYS A N 1
ATOM 1447 C CA . LYS A 1 171 ? 11.359 -10.397 -14.868 1.00 97.19 171 LYS A CA 1
ATOM 1448 C C . LYS A 1 171 ? 9.945 -10.916 -15.136 1.00 97.19 171 LYS A C 1
ATOM 1450 O O . LYS A 1 171 ? 9.514 -10.956 -16.277 1.00 97.19 171 LYS A O 1
ATOM 1455 N N . LEU A 1 172 ? 9.206 -11.281 -14.087 1.00 96.94 172 LEU A N 1
ATOM 1456 C CA . LEU A 1 172 ? 7.808 -11.728 -14.197 1.00 96.94 172 LEU A CA 1
ATOM 1457 C C . LEU A 1 172 ? 6.847 -10.587 -14.572 1.00 96.94 172 LEU A C 1
ATOM 1459 O O . LEU A 1 172 ? 5.757 -10.829 -15.089 1.00 96.94 172 LEU A O 1
ATOM 1463 N N . LEU A 1 173 ? 7.249 -9.348 -14.291 1.00 97.88 173 LEU A N 1
ATOM 1464 C CA . LEU A 1 173 ? 6.504 -8.124 -14.573 1.00 97.88 173 LEU A CA 1
ATOM 1465 C C . LEU A 1 173 ? 7.055 -7.368 -15.794 1.00 97.88 173 LEU A C 1
ATOM 1467 O O . LEU A 1 173 ? 6.776 -6.178 -15.958 1.00 97.88 173 LEU A O 1
ATOM 1471 N N . GLU A 1 174 ? 7.843 -8.037 -16.640 1.00 96.62 174 GLU A N 1
ATOM 1472 C CA . GLU A 1 174 ? 8.426 -7.440 -17.840 1.00 96.62 174 GLU A CA 1
ATOM 1473 C C . GLU A 1 174 ? 7.349 -6.765 -18.706 1.00 96.62 174 GLU A C 1
ATOM 1475 O O . GLU A 1 174 ? 6.254 -7.292 -18.903 1.00 96.62 174 GLU A O 1
ATOM 1480 N N . GLY A 1 175 ? 7.654 -5.554 -19.179 1.00 95.69 175 GLY A N 1
ATOM 1481 C CA . GLY A 1 175 ? 6.728 -4.711 -19.939 1.00 95.69 175 GLY A CA 1
ATOM 1482 C C . GLY A 1 175 ? 5.794 -3.845 -19.086 1.00 95.69 175 GLY A C 1
ATOM 1483 O O . GLY A 1 175 ? 5.234 -2.892 -19.613 1.00 95.69 175 GLY A O 1
ATOM 1484 N N . PHE A 1 176 ? 5.665 -4.116 -17.782 1.00 97.62 176 PHE A N 1
ATOM 1485 C CA . PHE A 1 176 ? 4.841 -3.317 -16.860 1.00 97.62 176 PHE A CA 1
ATOM 1486 C C . PHE A 1 176 ? 5.668 -2.497 -15.869 1.00 97.62 176 PHE A C 1
ATOM 1488 O O . PHE A 1 176 ? 5.213 -1.452 -15.408 1.00 97.62 176 PHE A O 1
ATOM 1495 N N . VAL A 1 177 ? 6.869 -2.973 -15.532 1.00 97.75 177 VAL A N 1
ATOM 1496 C CA . VAL A 1 177 ? 7.810 -2.302 -14.625 1.00 97.75 177 VAL A CA 1
ATOM 1497 C C . VAL A 1 177 ? 9.109 -1.944 -15.352 1.00 97.75 177 VAL A C 1
ATOM 1499 O O . VAL A 1 177 ? 9.473 -2.616 -16.322 1.00 97.75 177 VAL A O 1
ATOM 1502 N N . PRO A 1 178 ? 9.855 -0.917 -14.902 1.00 96.88 178 PRO A N 1
ATOM 1503 C CA . PRO A 1 178 ? 11.130 -0.579 -15.515 1.00 96.88 178 PRO A CA 1
ATOM 1504 C C . PRO A 1 178 ? 12.147 -1.721 -15.335 1.00 96.88 178 PRO A C 1
ATOM 1506 O O . PRO A 1 178 ? 12.309 -2.241 -14.225 1.00 96.88 178 PRO A O 1
ATOM 1509 N N . PRO A 1 179 ? 12.876 -2.103 -16.400 1.00 96.31 179 PRO A N 1
ATOM 1510 C CA . PRO A 1 179 ? 13.806 -3.220 -16.343 1.00 96.31 179 PRO A CA 1
ATOM 1511 C C . PRO A 1 179 ? 14.976 -2.912 -15.407 1.00 96.31 179 PRO A C 1
ATOM 1513 O O . PRO A 1 179 ? 15.592 -1.839 -15.462 1.00 96.31 179 PRO A O 1
ATOM 1516 N N . VAL A 1 180 ? 15.312 -3.889 -14.565 1.00 95.69 180 VAL A N 1
ATOM 1517 C CA . VAL A 1 180 ? 16.457 -3.793 -13.657 1.00 95.69 180 VAL A CA 1
ATOM 1518 C C . VAL A 1 180 ? 17.760 -3.827 -14.460 1.00 95.69 180 VAL A C 1
ATOM 1520 O O . VAL A 1 180 ? 17.978 -4.721 -15.273 1.00 95.69 180 VAL A O 1
ATOM 1523 N N . ARG A 1 181 ? 18.641 -2.851 -14.215 1.00 89.06 181 ARG A N 1
ATOM 1524 C CA . ARG A 1 181 ? 19.911 -2.659 -14.935 1.00 89.06 181 ARG A CA 1
ATOM 1525 C C . ARG A 1 181 ? 21.120 -3.211 -14.189 1.00 89.06 181 ARG A C 1
ATOM 1527 O O . ARG A 1 181 ? 21.967 -3.861 -14.792 1.00 89.06 181 ARG A O 1
ATOM 1534 N N . LYS A 1 182 ? 21.234 -2.916 -12.894 1.00 84.88 182 LYS A N 1
ATOM 1535 C CA . LYS A 1 182 ? 22.354 -3.348 -12.045 1.00 84.88 182 LYS A CA 1
ATOM 1536 C C . LYS A 1 182 ? 21.816 -3.934 -10.753 1.00 84.88 182 LYS A C 1
ATOM 1538 O O . LYS A 1 182 ? 20.807 -3.457 -10.240 1.00 84.88 182 LYS A O 1
ATOM 1543 N N . VAL A 1 183 ? 22.513 -4.934 -10.224 1.00 81.56 183 VAL A N 1
ATOM 1544 C CA . VAL A 1 183 ? 22.154 -5.625 -8.982 1.00 81.56 183 VAL A CA 1
ATOM 1545 C C . VAL A 1 183 ? 23.411 -5.847 -8.146 1.00 81.56 183 VAL A C 1
ATOM 1547 O O . VAL A 1 183 ? 24.471 -6.180 -8.673 1.00 81.56 183 VAL A O 1
ATOM 1550 N N . SER A 1 184 ? 23.283 -5.662 -6.840 1.00 77.56 184 SER A N 1
ATOM 1551 C CA . SER A 1 184 ? 24.208 -6.130 -5.810 1.00 77.56 184 SER A CA 1
ATOM 1552 C C . SER A 1 184 ? 23.395 -6.709 -4.647 1.00 77.56 184 SER A C 1
ATOM 1554 O O . SER A 1 184 ? 22.171 -6.765 -4.729 1.00 77.56 184 SER A O 1
ATOM 1556 N N . ASP A 1 185 ? 24.043 -7.133 -3.562 1.00 73.94 185 ASP A N 1
ATOM 1557 C CA . ASP A 1 185 ? 23.345 -7.781 -2.442 1.00 73.94 185 ASP A CA 1
ATOM 1558 C C . ASP A 1 185 ? 22.222 -6.913 -1.854 1.00 73.94 185 ASP A C 1
ATOM 1560 O O . ASP A 1 185 ? 21.127 -7.402 -1.607 1.00 73.94 185 ASP A O 1
ATOM 1564 N N . ASN A 1 186 ? 22.475 -5.617 -1.664 1.00 80.81 186 ASN A N 1
ATOM 1565 C CA . ASN A 1 186 ? 21.543 -4.694 -1.008 1.00 80.81 186 ASN A CA 1
ATOM 1566 C C . ASN A 1 186 ? 20.966 -3.628 -1.942 1.00 80.81 186 ASN A C 1
ATOM 1568 O O . ASN A 1 186 ? 20.184 -2.788 -1.499 1.00 80.81 186 ASN A O 1
ATOM 1572 N N . PHE A 1 187 ? 21.338 -3.647 -3.223 1.00 80.62 187 PHE A N 1
ATOM 1573 C CA . PHE A 1 187 ? 20.926 -2.623 -4.171 1.00 80.62 187 PHE A CA 1
ATOM 1574 C C . PHE A 1 187 ? 20.459 -3.217 -5.490 1.00 80.62 187 PHE A C 1
ATOM 1576 O O . PHE A 1 187 ? 21.028 -4.182 -5.997 1.00 80.62 187 PHE A O 1
ATOM 1583 N N . PHE A 1 188 ? 19.500 -2.549 -6.116 1.00 85.06 188 PHE A N 1
ATOM 1584 C CA . PHE A 1 188 ? 19.287 -2.671 -7.551 1.00 85.06 188 PHE A CA 1
ATOM 1585 C C . PHE A 1 188 ? 18.991 -1.308 -8.169 1.00 85.06 188 PHE A C 1
ATOM 1587 O O . PHE A 1 188 ? 18.594 -0.371 -7.472 1.00 85.06 188 PHE A O 1
ATOM 1594 N N . THR A 1 189 ? 19.199 -1.188 -9.478 1.00 84.94 189 THR A N 1
ATOM 1595 C CA . THR A 1 189 ? 18.930 0.050 -10.215 1.00 84.94 189 THR A CA 1
ATOM 1596 C C . THR A 1 189 ? 18.036 -0.181 -11.420 1.00 84.94 189 THR A C 1
ATOM 1598 O O . THR A 1 189 ? 18.028 -1.267 -11.999 1.00 84.94 189 THR A O 1
ATOM 1601 N N . TYR A 1 190 ? 17.299 0.849 -11.815 1.00 93.56 190 TYR A N 1
ATOM 1602 C CA . TYR A 1 190 ? 16.547 0.899 -13.068 1.00 93.56 190 TYR A CA 1
ATOM 1603 C C . TYR A 1 190 ? 16.537 2.335 -13.611 1.00 93.56 190 TYR A C 1
ATOM 1605 O O . TYR A 1 190 ? 16.936 3.274 -12.917 1.00 93.56 190 TYR A O 1
ATOM 1613 N N . LYS A 1 191 ? 16.140 2.516 -14.875 1.00 92.44 191 LYS A N 1
ATOM 1614 C CA . LYS A 1 191 ? 16.062 3.853 -15.484 1.00 92.44 191 LYS A CA 1
ATOM 1615 C C . LYS A 1 191 ? 14.900 4.642 -14.878 1.00 92.44 191 LYS A C 1
ATOM 1617 O O . LYS A 1 191 ? 13.793 4.122 -14.823 1.00 92.44 191 LYS A O 1
ATOM 1622 N N . TYR A 1 192 ? 15.131 5.888 -14.487 1.00 90.38 192 TYR A N 1
ATOM 1623 C CA . TYR A 1 192 ? 14.076 6.830 -14.143 1.00 90.38 192 TYR A CA 1
ATOM 1624 C C . TYR A 1 192 ? 13.021 6.860 -15.251 1.00 90.38 192 TYR A C 1
ATOM 1626 O O . TYR A 1 192 ? 13.353 6.948 -16.437 1.00 90.38 192 TYR A O 1
ATOM 1634 N N . VAL A 1 193 ? 11.763 6.746 -14.842 1.00 93.38 193 VAL A N 1
ATOM 1635 C CA . VAL A 1 193 ? 10.616 6.793 -15.741 1.00 93.38 193 VAL A CA 1
ATOM 1636 C C . VAL A 1 193 ? 10.082 8.217 -15.712 1.00 93.38 193 VAL A C 1
ATOM 1638 O O . VAL A 1 193 ? 9.674 8.705 -14.660 1.00 93.38 193 VAL A O 1
ATOM 1641 N N . GLU A 1 194 ? 10.145 8.893 -16.854 1.00 93.38 194 GLU A N 1
ATOM 1642 C CA . GLU A 1 194 ? 9.585 10.233 -17.014 1.00 93.38 194 GLU A CA 1
ATOM 1643 C C . GLU A 1 194 ? 8.071 10.144 -17.210 1.00 93.38 194 GLU A C 1
ATOM 1645 O O . GLU A 1 194 ? 7.587 9.318 -17.984 1.00 93.38 194 GLU A O 1
ATOM 1650 N N . GLY A 1 195 ? 7.335 10.985 -16.490 1.00 94.12 195 GLY A N 1
ATOM 1651 C CA . GLY A 1 195 ? 5.882 11.009 -16.514 1.00 94.12 195 GLY A CA 1
ATOM 1652 C C . GLY A 1 195 ? 5.300 11.649 -15.261 1.00 94.12 195 GLY A C 1
ATOM 1653 O O . GLY A 1 195 ? 6.040 12.050 -14.354 1.00 94.12 195 GLY A O 1
ATOM 1654 N N . ASP A 1 196 ? 3.976 11.711 -15.226 1.00 94.25 196 ASP A N 1
ATOM 1655 C CA . ASP A 1 196 ? 3.206 12.280 -14.122 1.00 94.25 196 ASP A CA 1
ATOM 1656 C C . ASP A 1 196 ? 2.737 11.182 -13.159 1.00 94.25 196 ASP A C 1
ATOM 1658 O O . ASP A 1 196 ? 2.602 10.015 -13.535 1.00 94.25 196 ASP A O 1
ATOM 1662 N N . LEU A 1 197 ? 2.485 11.535 -11.898 1.00 94.06 197 LEU A N 1
ATOM 1663 C CA . LEU A 1 197 ? 1.894 10.602 -10.940 1.00 94.06 197 LEU A CA 1
ATOM 1664 C C . LEU A 1 197 ? 0.403 10.443 -11.226 1.00 94.06 197 LEU A C 1
ATOM 1666 O O . LEU A 1 197 ? -0.310 11.430 -11.398 1.00 94.06 197 LEU A O 1
ATOM 1670 N N . LEU A 1 198 ? -0.104 9.210 -11.159 1.00 96.00 198 LEU A N 1
ATOM 1671 C CA . LEU A 1 198 ? -1.533 8.943 -11.349 1.00 96.00 198 LEU A CA 1
ATOM 1672 C C . LEU A 1 198 ? -2.427 9.729 -10.367 1.00 96.00 198 LEU A C 1
ATOM 1674 O O . LEU A 1 198 ? -3.569 10.049 -10.690 1.00 96.00 198 LEU A O 1
ATOM 1678 N N . SER A 1 199 ? -1.918 10.062 -9.174 1.00 93.12 199 SER A N 1
ATOM 1679 C CA . SER A 1 199 ? -2.624 10.870 -8.165 1.00 93.12 199 SER A CA 1
ATOM 1680 C C . SER A 1 199 ? -2.931 12.306 -8.593 1.00 93.12 199 SER A C 1
ATOM 1682 O O . SER A 1 199 ? -3.754 12.959 -7.946 1.00 93.12 199 SER A O 1
ATOM 1684 N N . ASP A 1 200 ? -2.281 12.787 -9.651 1.00 93.31 200 ASP A N 1
ATOM 1685 C CA . ASP A 1 200 ? -2.368 14.165 -10.142 1.00 93.31 200 ASP A CA 1
ATOM 1686 C C . ASP A 1 200 ? -3.083 14.271 -11.494 1.00 93.31 200 ASP A C 1
ATOM 1688 O O . ASP A 1 200 ? -3.225 15.364 -12.039 1.00 93.31 200 ASP A O 1
ATOM 1692 N N . CYS A 1 201 ? -3.554 13.147 -12.036 1.00 95.44 201 CYS A N 1
ATOM 1693 C CA . CYS A 1 201 ? -4.204 13.094 -13.341 1.00 95.44 201 CYS A CA 1
ATOM 1694 C C . CYS A 1 201 ? -5.718 13.371 -13.274 1.00 95.44 201 CYS A C 1
ATOM 1696 O O . CYS A 1 201 ? -6.300 13.571 -12.203 1.00 95.44 201 CYS A O 1
ATOM 1698 N N . ASP A 1 202 ? -6.351 13.358 -14.450 1.00 97.12 202 ASP A N 1
ATOM 1699 C CA . ASP A 1 202 ? -7.800 13.458 -14.640 1.00 97.12 202 ASP A CA 1
ATOM 1700 C C . ASP A 1 202 ? -8.515 12.090 -14.598 1.00 97.12 202 ASP A C 1
ATOM 1702 O O . ASP A 1 202 ? -7.896 11.018 -14.600 1.00 97.12 202 ASP A O 1
ATOM 1706 N N . SER A 1 203 ? -9.850 12.118 -14.570 1.00 97.75 203 SER A N 1
ATOM 1707 C CA . SER A 1 203 ? -10.680 10.910 -14.492 1.00 97.75 203 SER A CA 1
ATOM 1708 C C . SER A 1 203 ? -10.623 10.047 -15.746 1.00 97.75 203 SER A C 1
ATOM 1710 O O . SER A 1 203 ? -10.695 8.822 -15.648 1.00 97.75 203 SER A O 1
ATOM 1712 N N . ILE A 1 204 ? -10.401 10.639 -16.921 1.00 98.00 204 ILE A N 1
ATOM 1713 C CA . ILE A 1 204 ? -10.218 9.889 -18.172 1.00 98.00 204 ILE A CA 1
ATOM 1714 C C . ILE A 1 204 ? -8.962 9.012 -18.078 1.00 98.00 204 ILE A C 1
ATOM 1716 O O . ILE A 1 204 ? -8.983 7.830 -18.434 1.00 98.00 204 ILE A O 1
ATOM 1720 N N . THR A 1 205 ? -7.872 9.568 -17.559 1.00 98.44 205 THR A N 1
ATOM 1721 C CA . THR A 1 205 ? -6.611 8.857 -17.341 1.00 98.44 205 THR A CA 1
ATOM 1722 C C . THR A 1 205 ? -6.768 7.780 -16.276 1.00 98.44 205 THR A C 1
ATOM 1724 O O . THR A 1 205 ? -6.311 6.654 -16.480 1.00 98.44 205 THR A O 1
ATOM 1727 N N . PHE A 1 206 ? -7.482 8.067 -15.184 1.00 98.56 206 PHE A N 1
ATOM 1728 C CA . PHE A 1 206 ? -7.775 7.063 -14.162 1.00 98.56 206 PHE A CA 1
ATOM 1729 C C . PHE A 1 206 ? -8.622 5.897 -14.701 1.00 98.56 206 PHE A C 1
ATOM 1731 O O . PHE A 1 206 ? -8.310 4.739 -14.432 1.00 98.56 206 PHE A O 1
ATOM 1738 N N . ALA A 1 207 ? -9.630 6.156 -15.542 1.00 98.44 207 ALA A N 1
ATOM 1739 C CA . ALA A 1 207 ? -10.396 5.096 -16.207 1.00 98.44 207 ALA A CA 1
ATOM 1740 C C . ALA A 1 207 ? -9.505 4.211 -17.094 1.00 98.44 207 ALA A C 1
ATOM 1742 O O . ALA A 1 207 ? -9.580 2.983 -17.032 1.00 98.44 207 ALA A O 1
ATOM 1743 N N . ARG A 1 208 ? -8.609 4.824 -17.882 1.00 98.56 208 ARG A N 1
ATOM 1744 C CA . ARG A 1 208 ? -7.623 4.091 -18.696 1.00 98.56 208 ARG A CA 1
ATOM 1745 C C . ARG A 1 208 ? -6.683 3.251 -17.832 1.00 98.56 208 ARG A C 1
ATOM 1747 O O . ARG A 1 208 ? -6.322 2.149 -18.238 1.00 98.56 208 ARG A O 1
ATOM 1754 N N . PHE A 1 209 ? -6.308 3.746 -16.653 1.00 98.69 209 PHE A N 1
ATOM 1755 C CA . PHE A 1 209 ? -5.501 2.995 -15.695 1.00 98.69 209 PHE A CA 1
ATOM 1756 C C . PHE A 1 209 ? -6.234 1.754 -15.171 1.00 98.69 209 PHE A C 1
ATOM 1758 O O . PHE A 1 209 ? -5.629 0.687 -15.087 1.00 98.69 209 PHE A O 1
ATOM 1765 N N . LEU A 1 210 ? -7.530 1.849 -14.862 1.00 98.56 210 LEU A N 1
ATOM 1766 C CA . LEU A 1 210 ? -8.311 0.692 -14.411 1.00 98.56 210 LEU A CA 1
ATOM 1767 C C . LEU A 1 210 ? -8.389 -0.402 -15.487 1.00 98.56 210 LEU A C 1
ATOM 1769 O O . LEU A 1 210 ? -8.186 -1.578 -15.179 1.00 98.56 210 LEU A O 1
ATOM 1773 N N . GLU A 1 211 ? -8.584 -0.027 -16.754 1.00 98.25 211 GLU A N 1
ATOM 1774 C CA . GLU A 1 211 ? -8.540 -0.979 -17.874 1.00 98.25 211 GLU A CA 1
ATOM 1775 C C . GLU A 1 211 ? -7.134 -1.561 -18.095 1.00 98.25 211 GLU A C 1
ATOM 1777 O O . GLU A 1 211 ? -6.980 -2.763 -18.335 1.00 98.25 211 GLU A O 1
ATOM 1782 N N . PHE A 1 212 ? -6.085 -0.749 -17.935 1.00 98.44 212 PHE A N 1
ATOM 1783 C CA . PHE A 1 212 ? -4.705 -1.232 -17.947 1.00 98.44 212 PHE A CA 1
ATOM 1784 C C . PHE A 1 212 ? -4.474 -2.276 -16.847 1.00 98.44 212 PHE A C 1
ATOM 1786 O O . PHE A 1 212 ? -3.991 -3.371 -17.138 1.00 98.44 212 PHE A O 1
ATOM 1793 N N . MET A 1 213 ? -4.887 -2.000 -15.608 1.00 98.44 213 MET A N 1
ATOM 1794 C CA . MET A 1 213 ? -4.745 -2.944 -14.499 1.00 98.44 213 MET A CA 1
ATOM 1795 C C . MET A 1 213 ? -5.575 -4.215 -14.708 1.00 98.44 213 MET A C 1
ATOM 1797 O O . MET A 1 213 ? -5.099 -5.313 -14.423 1.00 98.44 213 MET A O 1
ATOM 1801 N N . LYS A 1 214 ? -6.770 -4.108 -15.298 1.00 97.62 214 LYS A N 1
ATOM 1802 C CA . LYS A 1 214 ? -7.576 -5.269 -15.700 1.00 97.62 214 LYS A CA 1
ATOM 1803 C C . LYS A 1 214 ? -6.831 -6.179 -16.677 1.00 97.62 214 LYS A C 1
ATOM 1805 O O . LYS A 1 214 ? -6.875 -7.396 -16.526 1.00 97.62 214 LYS A O 1
ATOM 1810 N N . SER A 1 215 ? -6.109 -5.602 -17.639 1.00 96.50 215 SER A N 1
ATOM 1811 C CA . SER A 1 215 ? -5.245 -6.362 -18.554 1.00 96.50 215 SER A CA 1
ATOM 1812 C C . SER A 1 215 ? -3.982 -6.907 -17.866 1.00 96.50 215 SER A C 1
ATOM 1814 O O . SER A 1 215 ? -3.455 -7.962 -18.237 1.00 96.50 215 SER A O 1
ATOM 1816 N N . PHE A 1 216 ? -3.502 -6.215 -16.831 1.00 98.00 216 PHE A N 1
ATOM 1817 C CA . PHE A 1 216 ? -2.363 -6.630 -16.025 1.00 98.00 216 PHE A CA 1
ATOM 1818 C C . PHE A 1 216 ? -2.683 -7.858 -15.158 1.00 98.00 216 PHE A C 1
ATOM 1820 O O . PHE A 1 216 ? -1.866 -8.782 -15.134 1.00 98.00 216 PHE A O 1
ATOM 1827 N N . TRP A 1 217 ? -3.852 -7.911 -14.511 1.00 98.06 217 TRP A N 1
ATOM 1828 C CA . TRP A 1 217 ? -4.285 -9.001 -13.622 1.00 98.06 217 TRP A CA 1
ATOM 1829 C C . TRP A 1 217 ? -4.674 -10.281 -14.375 1.00 98.06 217 TRP A C 1
ATOM 1831 O O . TRP A 1 217 ? -5.834 -10.684 -14.419 1.00 98.06 217 TRP A O 1
ATOM 1841 N N . GLN A 1 218 ? -3.680 -10.949 -14.956 1.00 96.75 218 GLN A N 1
ATOM 1842 C CA . GLN A 1 218 ? -3.863 -12.221 -15.654 1.00 96.75 218 GLN A CA 1
ATOM 1843 C C . GLN A 1 218 ? -4.169 -13.344 -14.648 1.00 96.75 218 GLN A C 1
ATOM 1845 O O . GLN A 1 218 ? -3.338 -13.563 -13.761 1.00 96.75 218 GLN A O 1
ATOM 1850 N N . PRO A 1 219 ? -5.320 -14.039 -14.754 1.00 96.62 219 PRO A N 1
ATOM 1851 C CA . PRO A 1 219 ? -5.695 -15.118 -13.841 1.00 96.62 219 PRO A CA 1
ATOM 1852 C C . PRO A 1 219 ? -4.734 -16.305 -13.882 1.00 96.62 219 PRO A C 1
ATOM 1854 O O . PRO A 1 219 ? -4.225 -16.669 -14.942 1.00 96.62 219 PRO A O 1
ATOM 1857 N N . ILE A 1 220 ? -4.519 -16.928 -12.724 1.00 95.56 220 ILE A N 1
ATOM 1858 C CA . ILE A 1 220 ? -3.673 -18.114 -12.560 1.00 95.56 220 ILE A CA 1
ATOM 1859 C C . ILE A 1 220 ? -4.446 -19.137 -11.721 1.00 95.56 220 ILE A C 1
ATOM 1861 O O . ILE A 1 220 ? -4.954 -18.811 -10.650 1.00 95.56 220 ILE A O 1
ATOM 1865 N N . GLU A 1 221 ? -4.550 -20.381 -12.191 1.00 92.44 221 GLU A N 1
ATOM 1866 C CA . GLU A 1 221 ? -5.215 -21.450 -11.437 1.00 92.44 221 GLU A CA 1
ATOM 1867 C C . GLU A 1 221 ? -4.295 -22.017 -10.350 1.00 92.44 221 GLU A C 1
ATOM 1869 O O . GLU A 1 221 ? -3.199 -22.502 -10.630 1.00 92.44 221 GLU A O 1
ATOM 1874 N N . VAL A 1 222 ? -4.754 -21.975 -9.096 1.00 92.31 222 VAL A N 1
ATOM 1875 C CA . VAL A 1 222 ? -3.990 -22.413 -7.920 1.00 92.31 222 VAL A CA 1
ATOM 1876 C C . VAL A 1 222 ? -4.935 -23.099 -6.931 1.00 92.31 222 VAL A C 1
ATOM 1878 O O . VAL A 1 222 ? -5.948 -22.521 -6.545 1.00 92.31 222 VAL A O 1
ATOM 1881 N N . LYS A 1 223 ? -4.609 -24.327 -6.504 1.00 82.94 223 LYS A N 1
ATOM 1882 C CA . LYS A 1 223 ? -5.490 -25.144 -5.646 1.00 82.94 223 LYS A CA 1
ATOM 1883 C C . LYS A 1 223 ? -5.562 -24.671 -4.188 1.00 82.94 223 LYS A C 1
ATOM 1885 O O . LYS A 1 223 ? -6.645 -24.686 -3.618 1.00 82.94 223 LYS A O 1
ATOM 1890 N N . ASP A 1 224 ? -4.455 -24.189 -3.620 1.00 85.88 224 ASP A N 1
ATOM 1891 C CA . ASP A 1 224 ? -4.347 -23.863 -2.183 1.00 85.88 224 ASP A CA 1
ATOM 1892 C C . ASP A 1 224 ? -4.264 -22.352 -1.899 1.00 85.88 224 ASP A C 1
ATOM 1894 O O . ASP A 1 224 ? -3.825 -21.911 -0.836 1.00 85.88 224 ASP A O 1
ATOM 1898 N N . PHE A 1 225 ? -4.706 -21.527 -2.851 1.00 94.06 225 PHE A N 1
ATOM 1899 C CA . PHE A 1 225 ? -4.570 -20.076 -2.750 1.00 94.06 225 PHE A CA 1
ATOM 1900 C C . PHE A 1 225 ? -5.293 -19.427 -1.558 1.00 94.06 225 PHE A C 1
ATOM 1902 O O . PHE A 1 225 ? -4.737 -18.484 -0.981 1.00 94.06 225 PHE A O 1
ATOM 1909 N N . PRO A 1 226 ? -6.477 -19.913 -1.123 1.00 94.00 226 PRO A N 1
ATOM 1910 C CA . PRO A 1 226 ? -7.131 -19.341 0.044 1.00 94.00 226 PRO A CA 1
ATOM 1911 C C . PRO A 1 226 ? -6.298 -19.423 1.321 1.00 94.00 226 PRO A C 1
ATOM 1913 O O . PRO A 1 226 ? -6.381 -18.532 2.163 1.00 94.00 226 PRO A O 1
ATOM 1916 N N . TRP A 1 227 ? -5.457 -20.449 1.460 1.00 92.88 227 TRP A N 1
ATOM 1917 C CA . TRP A 1 227 ? -4.572 -20.573 2.612 1.00 92.88 227 TRP A CA 1
ATOM 1918 C C . TRP A 1 227 ? -3.437 -19.540 2.562 1.00 92.88 227 TRP A C 1
ATOM 1920 O O . TRP A 1 227 ? -3.214 -18.840 3.546 1.00 92.88 227 TRP A O 1
ATOM 1930 N N . THR A 1 228 ? -2.814 -19.330 1.394 1.00 94.75 228 THR A N 1
ATOM 1931 C CA . THR A 1 228 ? -1.827 -18.250 1.191 1.00 94.75 228 THR A CA 1
ATOM 1932 C C . THR A 1 228 ? -2.419 -16.873 1.501 1.00 94.75 228 THR A C 1
ATOM 1934 O O . THR A 1 228 ? -1.781 -16.054 2.163 1.00 94.75 228 THR A O 1
ATOM 1937 N N . CYS A 1 229 ? -3.656 -16.611 1.064 1.00 96.69 229 CYS A N 1
ATOM 1938 C CA . CYS A 1 229 ? -4.359 -15.366 1.378 1.00 96.69 229 CYS A CA 1
ATOM 1939 C C . CYS A 1 229 ? -4.615 -15.224 2.880 1.00 96.69 229 CYS A C 1
ATOM 1941 O O . CYS A 1 229 ? -4.383 -14.155 3.444 1.00 96.69 229 CYS A O 1
ATOM 1943 N N . LEU A 1 230 ? -5.071 -16.297 3.533 1.00 94.62 230 LEU A N 1
ATOM 1944 C CA . LEU A 1 230 ? -5.340 -16.304 4.966 1.00 94.62 230 LEU A CA 1
ATOM 1945 C C . LEU A 1 230 ? -4.077 -15.963 5.754 1.00 94.62 230 LEU A C 1
ATOM 1947 O O . LEU A 1 230 ? -4.105 -15.034 6.557 1.00 94.62 230 LEU A O 1
ATOM 1951 N N . GLU A 1 231 ? -2.967 -16.651 5.488 1.00 92.12 231 GLU A N 1
ATOM 1952 C CA . GLU A 1 231 ? -1.698 -16.371 6.156 1.00 92.12 231 GLU A CA 1
ATOM 1953 C C . GLU A 1 231 ? -1.230 -14.937 5.899 1.00 92.12 231 GLU A C 1
ATOM 1955 O O . GLU A 1 231 ? -0.846 -14.223 6.828 1.00 92.12 231 GLU A O 1
ATOM 1960 N N . PHE A 1 232 ? -1.304 -14.480 4.647 1.00 94.81 232 PHE A N 1
ATOM 1961 C CA . PHE A 1 232 ? -0.853 -13.145 4.280 1.00 94.81 232 PHE A CA 1
ATOM 1962 C C . PHE A 1 232 ? -1.680 -12.034 4.939 1.00 94.81 232 PHE A C 1
ATOM 1964 O O . PHE A 1 232 ? -1.118 -11.014 5.349 1.00 94.81 232 PHE A O 1
ATOM 1971 N N . TYR A 1 233 ? -2.999 -12.203 5.050 1.00 96.38 233 TYR A N 1
ATOM 1972 C CA . TYR A 1 233 ? -3.883 -11.214 5.666 1.00 96.38 233 TYR A CA 1
ATOM 1973 C C . TYR A 1 233 ? -3.871 -11.310 7.187 1.00 96.38 233 TYR A C 1
ATOM 1975 O O . TYR A 1 233 ? -3.590 -10.322 7.865 1.00 96.38 233 TYR A O 1
ATOM 1983 N N . GLN A 1 234 ? -4.154 -12.492 7.725 1.00 94.94 234 GLN A N 1
ATOM 1984 C CA . GLN A 1 234 ? -4.385 -12.698 9.146 1.00 94.94 234 GLN A CA 1
ATOM 1985 C C . GLN A 1 234 ? -3.095 -12.562 9.954 1.00 94.94 234 GLN A C 1
ATOM 1987 O O . GLN A 1 234 ? -3.041 -11.738 10.871 1.00 94.94 234 GLN A O 1
ATOM 1992 N N . ASN A 1 235 ? -2.042 -13.305 9.593 1.00 92.81 235 ASN A N 1
ATOM 1993 C CA . ASN A 1 235 ? -0.798 -13.304 10.370 1.00 92.81 235 ASN A CA 1
ATOM 1994 C C . ASN A 1 235 ? -0.167 -11.915 10.357 1.00 92.81 235 ASN A C 1
ATOM 1996 O O . ASN A 1 235 ? 0.220 -11.397 11.403 1.00 92.81 235 ASN A O 1
ATOM 2000 N N . LYS A 1 236 ? -0.138 -11.269 9.185 1.00 91.62 236 LYS A N 1
ATOM 2001 C CA . LYS A 1 236 ? 0.358 -9.897 9.056 1.00 91.62 236 LYS A CA 1
ATOM 2002 C C . LYS A 1 236 ? -0.447 -8.932 9.916 1.00 91.62 236 LYS A C 1
ATOM 2004 O O . LYS A 1 236 ? 0.152 -8.081 10.564 1.00 91.62 236 LYS A O 1
ATOM 2009 N N . THR A 1 237 ? -1.775 -9.047 9.940 1.00 95.25 237 THR A N 1
ATOM 2010 C CA . THR A 1 237 ? -2.601 -8.164 10.763 1.00 95.25 237 THR A CA 1
ATOM 2011 C C . THR A 1 237 ? -2.350 -8.348 12.247 1.00 95.25 237 THR A C 1
ATOM 2013 O O . THR A 1 237 ?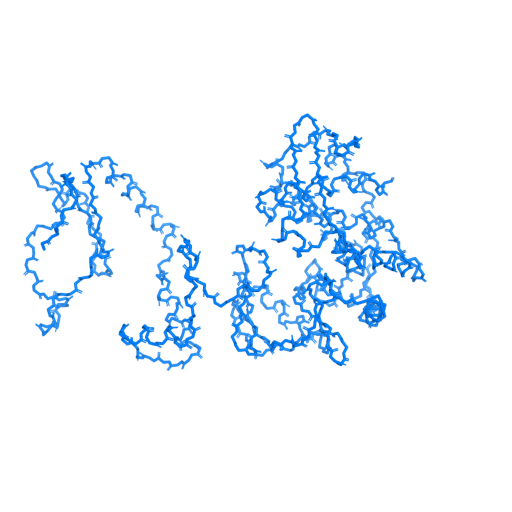 -2.063 -7.358 12.913 1.00 95.25 237 THR A O 1
ATOM 2016 N N . PHE A 1 238 ? -2.366 -9.571 12.771 1.00 94.50 238 PHE A N 1
ATOM 2017 C CA . PHE A 1 238 ? -2.115 -9.771 14.200 1.00 94.50 238 PHE A CA 1
ATOM 2018 C C . PHE A 1 238 ? -0.695 -9.362 14.607 1.00 94.50 238 PHE A C 1
ATOM 2020 O O . PHE A 1 238 ? -0.546 -8.605 15.562 1.00 94.50 238 PHE A O 1
ATOM 2027 N N . GLN A 1 239 ? 0.327 -9.706 13.813 1.00 93.31 239 GLN A N 1
ATOM 2028 C CA . GLN A 1 239 ? 1.703 -9.251 14.057 1.00 93.31 239 GLN A CA 1
ATOM 2029 C C . GLN A 1 239 ? 1.813 -7.719 14.110 1.00 93.31 239 GLN A C 1
ATOM 2031 O O . GLN A 1 239 ? 2.542 -7.170 14.932 1.00 93.31 239 GLN A O 1
ATOM 2036 N N . ARG A 1 240 ? 1.102 -6.999 13.232 1.00 93.50 240 ARG A N 1
ATOM 2037 C CA . ARG A 1 240 ? 1.125 -5.528 13.203 1.00 93.50 240 ARG A CA 1
ATOM 2038 C C . ARG A 1 240 ? 0.327 -4.907 14.345 1.00 93.50 240 ARG A C 1
ATOM 2040 O O . ARG A 1 240 ? 0.756 -3.889 14.881 1.00 93.50 240 ARG A O 1
ATOM 2047 N N . LEU A 1 241 ? -0.787 -5.516 14.739 1.00 93.06 241 LEU A N 1
ATOM 2048 C CA . LEU A 1 241 ? -1.553 -5.073 15.901 1.00 93.06 241 LEU A CA 1
ATOM 2049 C C . LEU A 1 241 ? -0.759 -5.237 17.195 1.00 93.06 241 LEU A C 1
ATOM 2051 O O . LEU A 1 241 ? -0.780 -4.325 18.015 1.00 93.06 241 LEU A O 1
ATOM 2055 N N . ASP A 1 242 ? 0.002 -6.320 17.340 1.00 92.38 242 ASP A N 1
ATOM 2056 C CA . ASP A 1 242 ? 0.856 -6.532 18.511 1.00 92.38 242 ASP A CA 1
ATOM 2057 C C . ASP A 1 242 ? 1.974 -5.482 18.605 1.00 92.38 242 ASP A C 1
ATOM 2059 O O . ASP A 1 242 ? 2.227 -4.954 19.683 1.00 92.38 242 ASP A O 1
ATOM 2063 N N . LEU A 1 243 ? 2.566 -5.076 17.474 1.00 90.81 243 LEU A N 1
ATOM 2064 C CA . LEU A 1 243 ? 3.518 -3.954 17.438 1.00 90.81 243 LEU A CA 1
ATOM 2065 C C . LEU A 1 243 ? 2.868 -2.603 17.770 1.00 90.81 243 LEU A C 1
ATOM 2067 O O . LEU A 1 243 ? 3.526 -1.706 18.296 1.00 90.81 243 LEU A O 1
ATOM 2071 N N . MET A 1 244 ? 1.594 -2.423 17.414 1.00 90.88 244 MET A N 1
ATOM 2072 C CA . MET A 1 244 ? 0.870 -1.184 17.695 1.00 90.88 244 MET A CA 1
ATOM 2073 C C . MET A 1 244 ? 0.378 -1.124 19.142 1.00 90.88 244 MET A C 1
ATOM 2075 O O . MET A 1 244 ? 0.297 -0.039 19.708 1.00 90.88 244 MET A O 1
ATOM 2079 N N . ARG A 1 245 ? 0.073 -2.275 19.751 1.00 85.88 245 ARG A N 1
ATOM 2080 C CA . ARG A 1 245 ? -0.490 -2.418 21.100 1.00 85.88 245 ARG A CA 1
ATOM 2081 C C . ARG A 1 245 ? 0.327 -1.712 22.181 1.00 85.88 245 ARG A C 1
ATOM 2083 O O . ARG A 1 245 ? -0.258 -1.193 23.123 1.00 85.88 245 ARG A O 1
ATOM 2090 N N . GLU A 1 246 ? 1.646 -1.657 22.039 1.00 77.19 246 GLU A N 1
ATOM 2091 C CA . GLU A 1 246 ? 2.524 -0.946 22.978 1.00 77.19 246 GLU A CA 1
ATOM 2092 C C . GLU A 1 246 ? 2.418 0.587 22.866 1.00 77.19 246 GLU A C 1
ATOM 2094 O O . GLU A 1 246 ? 2.814 1.300 23.783 1.00 77.19 246 GLU A O 1
ATOM 2099 N N . LYS A 1 247 ? 1.874 1.100 21.755 1.00 78.75 247 LYS A N 1
ATOM 2100 C CA . LYS A 1 247 ? 1.840 2.529 21.407 1.00 78.75 247 LYS A CA 1
ATOM 2101 C C . LYS A 1 247 ? 0.462 3.181 21.580 1.00 78.75 247 LYS A C 1
ATOM 2103 O O . LYS A 1 247 ? 0.367 4.403 21.534 1.00 78.75 247 LYS A O 1
ATOM 2108 N N . VAL A 1 248 ? -0.617 2.403 21.728 1.00 80.81 248 VAL A N 1
ATOM 2109 C CA . VAL A 1 248 ? -2.003 2.919 21.687 1.00 80.81 248 VAL A CA 1
ATOM 2110 C C . VAL A 1 248 ? -2.928 2.276 22.706 1.00 80.81 248 VAL A C 1
ATOM 2112 O O . VAL A 1 248 ? -2.710 1.162 23.176 1.00 80.81 248 VAL A O 1
ATOM 2115 N N . ASN A 1 249 ? -4.040 2.960 22.975 1.00 70.19 249 ASN A N 1
ATOM 2116 C CA . ASN A 1 249 ? -5.123 2.401 23.765 1.00 70.19 249 ASN A CA 1
ATOM 2117 C C . ASN A 1 249 ? -5.959 1.395 22.938 1.00 70.19 249 ASN A C 1
ATOM 2119 O O . ASN A 1 249 ? -6.367 1.656 21.800 1.00 70.19 249 ASN A O 1
ATOM 2123 N N . ILE A 1 250 ? -6.220 0.223 23.520 1.00 76.50 250 ILE A N 1
ATOM 2124 C CA . ILE A 1 250 ? -6.894 -0.917 22.871 1.00 76.50 250 ILE A CA 1
ATOM 2125 C C . ILE A 1 250 ? -8.369 -1.013 23.285 1.00 76.50 250 ILE A C 1
ATOM 2127 O O . ILE A 1 250 ? -9.108 -1.849 22.770 1.00 76.50 250 ILE A O 1
ATOM 2131 N N . HIS A 1 251 ? -8.823 -0.184 24.222 1.00 77.12 251 HIS A N 1
ATOM 2132 C CA . HIS A 1 251 ? -10.196 -0.236 24.712 1.00 77.12 251 HIS A CA 1
ATOM 2133 C C . HIS A 1 251 ? -11.215 0.241 23.663 1.00 77.12 251 HIS A C 1
ATOM 2135 O O . HIS A 1 251 ? -10.867 0.769 22.596 1.00 77.12 251 HIS A O 1
ATOM 2141 N N . THR A 1 252 ? -12.497 0.018 23.967 1.00 80.31 252 THR A N 1
ATOM 2142 C CA . THR A 1 252 ? -13.590 0.696 23.266 1.00 80.31 252 THR A CA 1
ATOM 2143 C C . THR A 1 252 ? -13.325 2.192 23.306 1.00 80.31 252 THR A C 1
ATOM 2145 O O . THR A 1 252 ? -12.995 2.733 24.360 1.00 80.31 252 THR A O 1
ATOM 2148 N N . CYS A 1 253 ? -13.451 2.849 22.162 1.00 87.56 253 CYS A N 1
ATOM 2149 C CA . CYS A 1 253 ? -13.328 4.294 22.082 1.00 87.56 253 CYS A CA 1
ATOM 2150 C C . CYS A 1 253 ? -14.352 4.855 21.103 1.00 87.56 253 CYS A C 1
ATOM 2152 O O . CYS A 1 253 ? -14.804 4.168 20.184 1.00 87.56 253 CYS A O 1
ATOM 2154 N N . VAL A 1 254 ? -14.717 6.114 21.315 1.00 93.94 254 VAL A N 1
ATOM 2155 C CA . VAL A 1 254 ? -15.492 6.885 20.348 1.00 93.94 254 VAL A CA 1
ATOM 2156 C C . VAL A 1 254 ? -14.496 7.552 19.405 1.00 93.94 254 VAL A C 1
ATOM 2158 O O . VAL A 1 254 ? -13.647 8.310 19.865 1.00 93.94 254 VAL A O 1
ATOM 2161 N N . ILE A 1 255 ? -14.568 7.231 18.113 1.00 96.12 255 ILE A N 1
ATOM 2162 C CA . ILE A 1 255 ? -13.703 7.780 17.063 1.00 96.12 255 ILE A CA 1
ATOM 2163 C C . ILE A 1 255 ? -14.573 8.589 16.100 1.00 96.12 255 ILE A C 1
ATOM 2165 O O . ILE A 1 255 ? -15.439 8.006 15.443 1.00 96.12 255 ILE A O 1
ATOM 2169 N N . ASN A 1 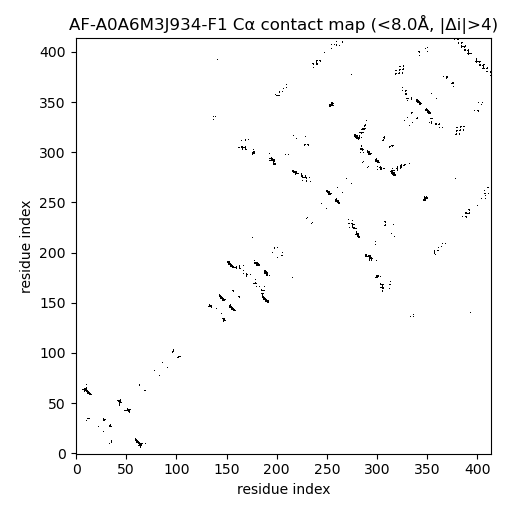256 ? -14.361 9.902 16.001 1.00 96.06 256 ASN A N 1
ATOM 2170 C CA . ASN A 1 256 ? -15.193 10.832 15.224 1.00 96.06 256 ASN A CA 1
ATOM 2171 C C . ASN A 1 256 ? -16.696 10.598 15.466 1.00 96.06 256 ASN A C 1
ATOM 2173 O O . ASN A 1 256 ? -17.465 10.366 14.529 1.00 96.06 256 ASN A O 1
ATOM 2177 N N . GLY A 1 257 ? -17.099 10.544 16.739 1.00 95.25 257 GLY A N 1
ATOM 2178 C CA . GLY A 1 257 ? -18.483 10.275 17.153 1.00 95.25 257 GLY A CA 1
ATOM 2179 C C . GLY A 1 257 ? -18.992 8.832 16.979 1.00 95.25 257 GLY A C 1
ATOM 2180 O O . GLY A 1 257 ? -20.134 8.556 17.339 1.00 95.25 257 GLY A O 1
ATOM 2181 N N . VAL A 1 258 ? -18.186 7.894 16.467 1.00 95.88 258 VAL A N 1
ATOM 2182 C CA . VAL A 1 258 ? -18.585 6.486 16.273 1.00 95.88 258 VAL A CA 1
ATOM 2183 C C . VAL A 1 258 ? -18.015 5.608 17.381 1.00 95.88 258 VAL A C 1
ATOM 2185 O O . VAL A 1 258 ? -16.806 5.580 17.583 1.00 95.88 258 VAL A O 1
ATOM 2188 N N . GLU A 1 259 ? -18.859 4.836 18.068 1.00 95.31 259 GLU A N 1
ATOM 2189 C CA . GLU A 1 259 ? -18.391 3.833 19.031 1.00 95.31 259 GLU A CA 1
ATOM 2190 C C . GLU A 1 259 ? -17.725 2.652 18.306 1.00 95.31 259 GLU A C 1
ATOM 2192 O O . GLU A 1 259 ? -18.341 1.945 17.496 1.00 95.31 259 GLU A O 1
ATOM 2197 N N . VAL A 1 260 ? -16.443 2.434 18.603 1.00 94.50 260 VAL A N 1
ATOM 2198 C CA . VAL A 1 260 ? -15.620 1.404 17.972 1.00 94.50 260 VAL A CA 1
ATOM 2199 C C . VAL A 1 260 ? -15.132 0.405 19.024 1.00 94.50 260 VAL A C 1
ATOM 2201 O O . VAL A 1 260 ? -14.480 0.802 19.994 1.00 94.50 260 VAL A O 1
ATOM 2204 N N . PRO A 1 261 ? -15.395 -0.907 18.843 1.00 92.69 261 PRO A N 1
ATOM 2205 C CA . PRO A 1 261 ? -14.966 -1.925 19.795 1.00 92.69 261 PRO A CA 1
ATOM 2206 C C . PRO A 1 261 ? -13.432 -2.049 19.850 1.00 92.69 261 PRO A C 1
ATOM 2208 O O . PRO A 1 261 ? -12.727 -1.544 18.963 1.00 92.69 261 PRO A O 1
ATOM 2211 N N . PRO A 1 262 ? -12.891 -2.765 20.853 1.00 92.31 262 PRO A N 1
ATOM 2212 C CA . PRO A 1 262 ? -11.481 -3.136 20.889 1.00 92.31 262 PRO A CA 1
ATOM 2213 C C . PRO A 1 262 ? -11.054 -3.803 19.581 1.00 92.31 262 PRO A C 1
ATOM 2215 O O . PRO A 1 262 ? -11.790 -4.631 19.037 1.00 92.31 262 PRO A O 1
ATOM 2218 N N . ILE A 1 263 ? -9.869 -3.462 19.068 1.00 92.81 263 ILE A N 1
ATOM 2219 C CA . ILE A 1 263 ? -9.458 -3.910 17.730 1.00 92.81 263 ILE A CA 1
ATOM 2220 C C . ILE A 1 263 ? -9.384 -5.438 17.611 1.00 92.81 263 ILE A C 1
ATOM 2222 O O . ILE A 1 263 ? -9.823 -5.969 16.599 1.00 92.81 263 ILE A O 1
ATOM 2226 N N . TYR A 1 264 ? -8.942 -6.150 18.651 1.00 91.12 264 TYR A N 1
ATOM 2227 C CA . TYR A 1 264 ? -8.904 -7.619 18.654 1.00 91.12 264 TYR A CA 1
ATOM 2228 C C . TYR A 1 264 ? -10.310 -8.241 18.596 1.00 91.12 264 TYR A C 1
ATOM 2230 O O . TYR A 1 264 ? -10.554 -9.150 17.811 1.00 91.12 264 TYR A O 1
ATOM 2238 N N . VAL A 1 265 ? -11.280 -7.669 19.321 1.00 91.12 265 VAL A N 1
ATOM 2239 C CA . VAL A 1 265 ? -12.695 -8.083 19.236 1.00 91.12 265 VAL A CA 1
ATOM 2240 C C . VAL A 1 265 ? -13.260 -7.798 17.845 1.00 91.12 265 VAL A C 1
ATOM 2242 O O . VAL A 1 265 ? -14.096 -8.544 17.329 1.00 91.12 265 VAL A O 1
ATOM 2245 N N . ALA A 1 266 ? -12.829 -6.699 17.219 1.00 91.56 266 ALA A N 1
ATOM 2246 C CA . ALA A 1 266 ? -13.184 -6.439 15.842 1.00 91.56 266 ALA A CA 1
ATOM 2247 C C . ALA A 1 266 ? -12.600 -7.546 14.948 1.00 91.56 266 ALA A C 1
ATOM 2249 O O . ALA A 1 266 ? -13.371 -8.250 14.294 1.00 91.56 266 ALA A O 1
ATOM 2250 N N . THR A 1 267 ? -11.284 -7.742 14.924 1.00 91.19 267 THR A N 1
ATOM 2251 C CA . THR A 1 267 ? -10.618 -8.665 13.994 1.00 91.19 267 THR A CA 1
ATOM 2252 C C . THR A 1 267 ? -11.020 -10.130 14.161 1.00 91.19 267 THR A C 1
ATOM 2254 O O . THR A 1 267 ? -11.121 -10.823 13.155 1.00 91.19 267 THR A O 1
ATOM 2257 N N . GLU A 1 268 ? -11.355 -10.597 15.363 1.00 88.56 268 GLU A N 1
ATOM 2258 C CA . GLU A 1 268 ? -11.908 -11.947 15.586 1.00 88.56 268 GLU A CA 1
ATOM 2259 C C . GLU A 1 268 ? -13.230 -12.188 14.846 1.00 88.56 268 GLU A C 1
ATOM 2261 O O . GLU A 1 268 ? -13.510 -13.292 14.389 1.00 88.56 268 GLU A O 1
ATOM 2266 N N . LYS A 1 269 ? -14.041 -11.139 14.687 1.00 88.69 269 LYS A N 1
ATOM 2267 C CA . LYS A 1 269 ? -15.327 -11.199 13.978 1.00 88.69 269 LYS A CA 1
ATOM 2268 C C . LYS A 1 269 ? -15.195 -10.978 12.471 1.00 88.69 269 LYS A C 1
ATOM 2270 O O . LYS A 1 269 ? -16.211 -10.950 11.777 1.00 88.69 269 LYS A O 1
ATOM 2275 N N . LEU A 1 270 ? -13.984 -10.757 11.951 1.00 88.06 270 LEU A N 1
ATOM 2276 C CA 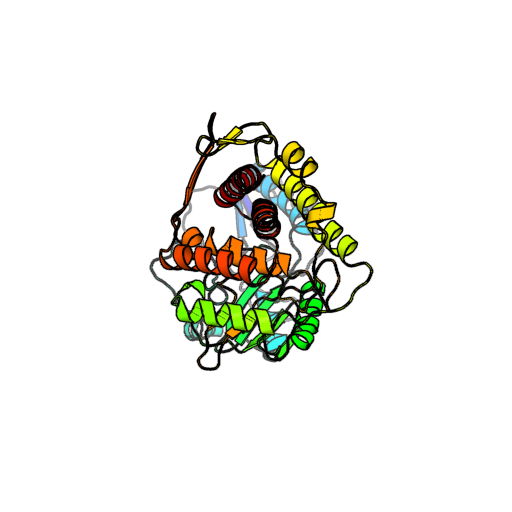. LEU A 1 270 ? -13.772 -10.757 10.506 1.00 88.06 270 LEU A CA 1
ATOM 2277 C C . LEU A 1 270 ? -13.928 -12.196 10.031 1.00 88.06 270 LEU A C 1
ATOM 2279 O O . LEU A 1 270 ? -13.222 -13.077 10.508 1.00 88.06 270 LEU A O 1
ATOM 2283 N N . GLY A 1 271 ? -14.868 -12.448 9.121 1.00 93.38 271 GLY A N 1
ATOM 2284 C CA . GLY A 1 271 ? -15.015 -13.754 8.485 1.00 93.38 271 GLY A CA 1
ATOM 2285 C C . GLY A 1 271 ? -13.776 -14.070 7.649 1.00 93.38 271 GLY A C 1
ATOM 2286 O O . GLY A 1 271 ? -13.783 -13.841 6.443 1.00 93.38 271 GLY A O 1
ATOM 2287 N N . TRP A 1 272 ? -12.708 -14.552 8.291 1.00 95.56 272 TRP A N 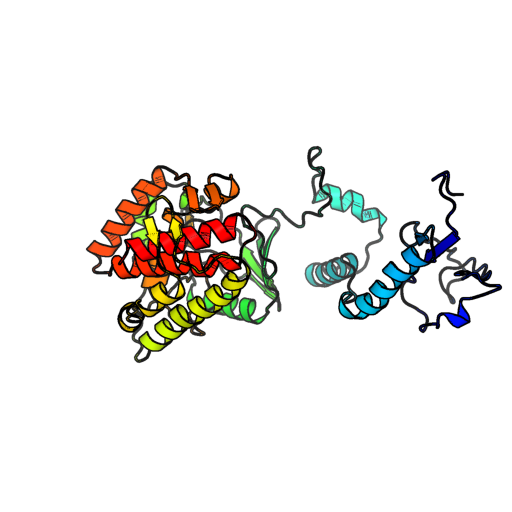1
ATOM 2288 C CA . TRP A 1 272 ? -11.391 -14.735 7.680 1.00 95.56 272 TRP A CA 1
ATOM 2289 C C . TRP A 1 272 ? -11.435 -15.681 6.486 1.00 95.56 272 TRP A C 1
ATOM 2291 O O . TRP A 1 272 ? -10.782 -15.390 5.494 1.00 95.56 272 TRP A O 1
ATOM 2301 N N . ASN A 1 273 ? -12.277 -16.717 6.535 1.00 94.88 273 ASN A N 1
ATOM 2302 C CA . ASN A 1 273 ? -12.503 -17.622 5.406 1.00 94.88 273 ASN A CA 1
ATOM 2303 C C . ASN A 1 273 ? -13.037 -16.873 4.173 1.00 94.88 273 ASN A C 1
ATOM 2305 O O . ASN A 1 273 ? -12.482 -16.999 3.090 1.00 94.88 273 ASN A O 1
ATOM 2309 N N . TRP A 1 274 ? -14.056 -16.022 4.341 1.00 96.50 274 TRP A N 1
ATOM 2310 C CA . TRP A 1 274 ? -14.569 -15.192 3.243 1.00 96.50 274 TRP A CA 1
ATOM 2311 C C . TRP A 1 274 ? -13.509 -14.200 2.752 1.00 96.50 274 TRP A C 1
ATOM 2313 O O . TRP A 1 274 ? -13.340 -14.010 1.549 1.00 96.50 274 TRP A O 1
ATOM 2323 N N . LEU A 1 275 ? -12.762 -13.574 3.664 1.00 96.94 275 LEU A N 1
ATOM 2324 C CA . LEU A 1 275 ? -11.715 -12.620 3.298 1.00 96.94 275 LEU A CA 1
ATOM 2325 C C . LEU A 1 275 ? -10.576 -13.295 2.519 1.00 96.94 275 LEU A C 1
ATOM 2327 O O . LEU A 1 275 ? -10.010 -12.681 1.619 1.00 96.94 275 LEU A O 1
ATOM 2331 N N . SER A 1 276 ? -10.270 -14.551 2.847 1.00 96.06 276 SER A N 1
ATOM 2332 C CA . SER A 1 276 ? -9.197 -15.328 2.238 1.00 96.06 276 SER A CA 1
ATOM 2333 C C . SER A 1 276 ? -9.605 -16.059 0.959 1.00 96.06 276 SER A C 1
ATOM 2335 O O . SER A 1 276 ? -8.736 -16.598 0.288 1.00 96.06 276 SER A O 1
ATOM 2337 N N . GLU A 1 277 ? -10.879 -16.045 0.558 1.00 96.12 277 GLU A N 1
ATOM 2338 C CA . GLU A 1 277 ? -11.328 -16.455 -0.784 1.00 96.12 277 GLU A CA 1
ATOM 2339 C C . GLU A 1 277 ? -10.859 -15.444 -1.856 1.00 96.12 277 GLU A C 1
ATOM 2341 O O . GLU A 1 277 ? -11.647 -14.675 -2.426 1.00 96.12 277 GLU A O 1
ATOM 2346 N N . GLY A 1 278 ? -9.544 -15.396 -2.068 1.00 95.44 278 GLY A N 1
ATOM 2347 C CA . GLY A 1 278 ? -8.869 -14.554 -3.047 1.00 95.44 278 GLY A CA 1
ATOM 2348 C C . GLY A 1 278 ? -8.937 -15.119 -4.465 1.00 95.44 278 GLY A C 1
ATOM 2349 O O . GLY A 1 278 ? -9.276 -16.285 -4.679 1.00 95.44 278 GLY A O 1
ATOM 2350 N N . LYS A 1 279 ? -8.583 -14.293 -5.453 1.00 96.94 279 LYS A N 1
ATOM 2351 C CA . LYS A 1 279 ? -8.439 -14.713 -6.856 1.00 96.94 279 LYS A CA 1
ATOM 2352 C C . LYS A 1 279 ? -6.984 -14.528 -7.278 1.00 96.94 279 LYS A C 1
ATOM 2354 O O . LYS A 1 279 ? -6.499 -13.397 -7.330 1.00 96.94 279 LYS A O 1
ATOM 2359 N N . ALA A 1 280 ? -6.303 -15.638 -7.556 1.00 98.19 280 ALA A N 1
ATOM 2360 C CA . ALA A 1 280 ? -4.895 -15.631 -7.929 1.00 98.19 280 ALA A CA 1
ATOM 2361 C C . ALA A 1 280 ? -4.709 -15.005 -9.316 1.00 98.19 280 ALA A C 1
ATOM 2363 O O . ALA A 1 280 ? -5.300 -15.442 -10.306 1.00 98.19 280 ALA A O 1
ATOM 2364 N N . VAL A 1 281 ? -3.876 -13.972 -9.371 1.00 98.25 281 VAL A N 1
ATOM 2365 C CA . VAL A 1 281 ? -3.537 -13.237 -10.589 1.00 98.25 281 VAL A CA 1
ATOM 2366 C C . VAL A 1 281 ? -2.058 -12.868 -10.596 1.00 98.25 281 VAL A C 1
ATOM 2368 O O . VAL A 1 281 ? -1.405 -12.826 -9.547 1.00 98.25 281 VAL A O 1
ATOM 2371 N N . ARG A 1 282 ? -1.529 -12.497 -11.765 1.00 98.19 282 ARG A N 1
ATOM 2372 C CA . ARG A 1 282 ? -0.339 -11.641 -11.807 1.00 98.19 282 ARG A CA 1
ATOM 2373 C C . ARG A 1 282 ? -0.655 -10.345 -11.059 1.00 98.19 282 ARG A C 1
ATOM 2375 O O . ARG A 1 282 ? -1.593 -9.644 -11.414 1.00 98.19 282 ARG A O 1
ATOM 2382 N N . PHE A 1 283 ? 0.128 -10.039 -10.035 1.00 98.12 283 PHE A N 1
ATOM 2383 C CA . PHE A 1 283 ? -0.129 -8.941 -9.100 1.00 98.12 283 PHE A CA 1
ATOM 2384 C C . PHE A 1 283 ? 1.041 -7.959 -9.057 1.00 98.12 283 PHE A C 1
ATOM 2386 O O . PHE A 1 283 ? 2.164 -8.317 -9.419 1.00 98.12 283 PHE A O 1
ATOM 2393 N N . HIS A 1 284 ? 0.803 -6.747 -8.558 1.00 98.44 284 HIS A N 1
ATOM 2394 C CA . HIS A 1 284 ? 1.841 -5.754 -8.278 1.00 98.44 284 HIS A CA 1
ATOM 2395 C C . HIS A 1 284 ? 2.231 -5.751 -6.789 1.00 98.44 284 HIS A C 1
ATOM 2397 O O . HIS A 1 284 ? 3.414 -5.720 -6.440 1.00 98.44 284 HIS A O 1
ATOM 2403 N N . GLY A 1 285 ? 1.238 -5.827 -5.900 1.00 97.19 285 GLY A N 1
ATOM 2404 C CA . GLY A 1 285 ? 1.371 -5.911 -4.444 1.00 97.19 285 GLY A CA 1
ATOM 2405 C C . GLY A 1 285 ? 1.435 -4.562 -3.725 1.00 97.19 285 GLY A C 1
ATOM 2406 O O . GLY A 1 285 ? 1.256 -4.509 -2.507 1.00 97.19 285 GLY A O 1
ATOM 2407 N N . ASP A 1 286 ? 1.680 -3.474 -4.454 1.00 96.88 286 ASP A N 1
ATOM 2408 C CA . ASP A 1 286 ? 1.559 -2.102 -3.946 1.00 96.88 286 ASP A CA 1
ATOM 2409 C C . ASP A 1 286 ? 1.168 -1.071 -5.031 1.00 96.88 286 ASP A C 1
ATOM 2411 O O . ASP A 1 286 ? 1.869 -0.075 -5.198 1.00 96.88 286 ASP A O 1
ATOM 2415 N N . PRO A 1 287 ? 0.118 -1.304 -5.851 1.00 96.94 287 PRO A N 1
ATOM 2416 C CA . PRO A 1 287 ? -0.266 -0.401 -6.949 1.00 96.94 287 PRO A CA 1
ATOM 2417 C C . PRO A 1 287 ? -1.001 0.856 -6.444 1.00 96.94 287 PRO A C 1
ATOM 2419 O O . PRO A 1 287 ? -2.044 1.242 -6.962 1.00 96.94 287 PRO A O 1
ATOM 2422 N N . GLN A 1 288 ? -0.490 1.481 -5.383 1.00 94.88 288 GLN A N 1
ATOM 2423 C CA . GLN A 1 288 ? -0.954 2.795 -4.943 1.00 94.88 288 GLN A CA 1
ATOM 2424 C C . GLN A 1 288 ? -0.641 3.853 -6.006 1.00 94.88 288 GLN A C 1
ATOM 2426 O O . GLN A 1 288 ? 0.292 3.693 -6.787 1.00 94.88 288 GLN A O 1
ATOM 2431 N N . LEU A 1 289 ? -1.394 4.953 -6.023 1.00 93.38 289 LEU A N 1
ATOM 2432 C CA . LEU A 1 289 ? -1.328 5.937 -7.108 1.00 93.38 289 LEU A CA 1
ATOM 2433 C C . LEU A 1 289 ? 0.064 6.580 -7.263 1.00 93.38 289 LEU A C 1
ATOM 2435 O O . LEU A 1 289 ? 0.471 6.880 -8.378 1.00 93.38 289 LEU A O 1
ATOM 2439 N N . GLU A 1 290 ? 0.821 6.728 -6.172 1.00 90.88 290 GLU A N 1
ATOM 2440 C CA . GLU A 1 290 ? 2.202 7.251 -6.200 1.00 90.88 290 GLU A CA 1
ATOM 2441 C C . GLU A 1 290 ? 3.212 6.273 -6.831 1.00 90.88 290 GLU A C 1
ATOM 2443 O O . GLU A 1 290 ? 4.318 6.664 -7.197 1.00 90.88 290 GLU A O 1
ATOM 2448 N N . ASN A 1 291 ? 2.828 5.004 -6.980 1.00 96.12 291 ASN A N 1
ATOM 2449 C CA . ASN A 1 291 ? 3.621 3.952 -7.609 1.00 96.12 291 ASN A CA 1
ATOM 2450 C C . ASN A 1 291 ? 3.232 3.714 -9.078 1.00 96.12 291 ASN A C 1
ATOM 2452 O O . ASN A 1 291 ? 3.674 2.737 -9.686 1.00 96.12 291 ASN A O 1
ATOM 2456 N N . VAL A 1 292 ? 2.407 4.591 -9.653 1.00 97.81 292 VAL A N 1
ATOM 2457 C CA . VAL A 1 292 ? 1.981 4.524 -11.051 1.00 97.81 292 VAL A CA 1
ATOM 2458 C C . VAL A 1 292 ? 2.411 5.800 -11.757 1.00 97.81 292 VAL A C 1
ATOM 2460 O O . VAL A 1 292 ? 1.931 6.888 -11.438 1.00 97.81 292 VAL A O 1
ATOM 2463 N N . ILE A 1 293 ? 3.302 5.646 -12.733 1.00 97.81 293 ILE A N 1
ATOM 2464 C CA . ILE A 1 293 ? 3.765 6.738 -13.585 1.00 97.81 293 ILE A CA 1
ATOM 2465 C C . ILE A 1 293 ? 2.980 6.701 -14.892 1.00 97.81 293 ILE A C 1
ATOM 2467 O O . ILE A 1 293 ? 2.980 5.683 -15.590 1.00 97.81 293 ILE A O 1
ATOM 2471 N N . VAL A 1 294 ? 2.319 7.805 -15.220 1.00 98.00 294 VAL A N 1
ATOM 2472 C CA . VAL A 1 294 ? 1.639 8.021 -16.497 1.00 98.00 294 VAL A CA 1
ATOM 2473 C C . VAL A 1 294 ? 2.664 8.538 -17.497 1.00 98.00 294 VAL A C 1
ATOM 2475 O O . VAL A 1 294 ? 3.201 9.632 -17.335 1.00 98.00 294 VAL A O 1
ATOM 2478 N N . THR A 1 295 ? 2.956 7.737 -18.518 1.00 96.94 295 THR A N 1
ATOM 2479 C CA . THR A 1 295 ? 3.908 8.069 -19.586 1.00 96.94 295 THR A CA 1
ATOM 2480 C C . THR A 1 295 ? 3.160 8.350 -20.893 1.00 96.94 295 THR A C 1
ATOM 2482 O O . THR A 1 295 ? 1.984 7.989 -21.023 1.00 96.94 295 THR A O 1
ATOM 2485 N N . PRO A 1 296 ? 3.811 8.951 -21.905 1.00 93.94 296 PRO A N 1
ATOM 2486 C CA . PRO A 1 296 ? 3.205 9.111 -23.229 1.00 93.94 296 PRO A CA 1
ATOM 2487 C C . PRO A 1 296 ? 2.722 7.787 -23.852 1.00 93.94 296 PRO A C 1
ATOM 2489 O O . PRO A 1 296 ? 1.746 7.769 -24.600 1.00 93.94 296 PRO A O 1
ATOM 2492 N N . GLU A 1 297 ? 3.380 6.674 -23.523 1.00 91.06 297 GLU A N 1
ATOM 2493 C CA . GLU A 1 297 ? 3.094 5.330 -24.035 1.00 91.06 297 GLU A CA 1
ATOM 2494 C C . GLU A 1 297 ? 2.054 4.557 -23.205 1.00 91.06 297 GLU A C 1
ATOM 2496 O O . GLU A 1 297 ? 1.590 3.504 -23.643 1.00 91.06 297 GLU A O 1
ATOM 2501 N N . GLY A 1 298 ? 1.665 5.051 -22.025 1.00 96.12 298 GLY A N 1
ATOM 2502 C CA . GLY A 1 298 ? 0.702 4.385 -21.149 1.00 96.12 298 GLY A CA 1
ATOM 2503 C C . GLY A 1 298 ? 1.056 4.518 -19.673 1.00 96.12 298 GLY A C 1
ATOM 2504 O O . GLY A 1 298 ? 1.130 5.621 -19.141 1.00 96.12 298 GLY A O 1
ATOM 2505 N N . PHE A 1 299 ? 1.224 3.383 -18.995 1.00 98.38 299 PHE A N 1
ATOM 2506 C CA . PHE A 1 299 ? 1.493 3.333 -17.560 1.00 98.38 299 PHE A CA 1
ATOM 2507 C C . PHE A 1 299 ? 2.731 2.489 -17.279 1.00 98.38 299 PHE A C 1
ATOM 2509 O O . PHE A 1 299 ? 2.879 1.393 -17.818 1.00 98.38 299 PHE A O 1
ATOM 2516 N N . SER A 1 300 ? 3.584 2.976 -16.384 1.00 98.00 300 SER A N 1
ATOM 2517 C CA . SER A 1 300 ? 4.693 2.216 -15.817 1.00 98.00 300 SER A CA 1
ATOM 2518 C C . SER A 1 300 ? 4.483 2.073 -14.317 1.00 98.00 300 SER A C 1
ATOM 2520 O O . SER A 1 300 ? 4.357 3.063 -13.595 1.00 98.00 300 SER A O 1
ATOM 2522 N N . LEU A 1 301 ? 4.494 0.835 -13.837 1.00 98.38 301 LEU A N 1
ATOM 2523 C CA . LEU A 1 301 ? 4.376 0.513 -12.421 1.00 98.38 301 LEU A CA 1
ATOM 2524 C C . LEU A 1 301 ? 5.765 0.505 -11.774 1.00 98.38 301 LEU A C 1
ATOM 2526 O O . LEU A 1 301 ? 6.714 -0.065 -12.316 1.00 98.38 301 LEU A O 1
ATOM 2530 N N . ILE A 1 302 ? 5.904 1.134 -10.611 1.00 97.00 302 ILE A N 1
ATOM 2531 C CA . ILE A 1 302 ? 7.149 1.154 -9.837 1.00 97.00 302 ILE A CA 1
ATOM 2532 C C . ILE A 1 302 ? 6.919 0.620 -8.423 1.00 97.00 302 ILE A C 1
ATOM 2534 O O . ILE A 1 302 ? 5.801 0.510 -7.942 1.00 97.00 302 ILE A O 1
ATOM 2538 N N . ASP A 1 303 ? 8.008 0.278 -7.740 1.00 94.00 303 ASP A N 1
ATOM 2539 C CA . ASP A 1 303 ? 7.988 -0.211 -6.355 1.00 94.00 303 ASP A CA 1
ATOM 2540 C C . ASP A 1 303 ? 7.122 -1.464 -6.098 1.00 94.00 303 ASP A C 1
ATOM 2542 O O . ASP A 1 303 ? 6.539 -1.646 -5.029 1.00 94.00 303 ASP A O 1
ATOM 2546 N N . TRP A 1 304 ? 7.106 -2.385 -7.064 1.00 97.12 304 TRP A N 1
ATOM 2547 C CA . TRP A 1 304 ? 6.434 -3.684 -6.960 1.00 97.12 304 TRP A CA 1
ATOM 2548 C C . TRP A 1 304 ? 6.942 -4.522 -5.783 1.00 97.12 304 TRP A C 1
ATOM 2550 O O . TRP A 1 304 ? 8.115 -4.462 -5.401 1.00 97.12 304 TRP A O 1
ATOM 2560 N N . ARG A 1 305 ? 6.070 -5.357 -5.219 1.00 95.69 305 ARG A N 1
ATOM 2561 C CA . ARG A 1 305 ? 6.396 -6.241 -4.092 1.00 95.69 305 ARG A CA 1
ATOM 2562 C C . ARG A 1 305 ? 7.207 -7.466 -4.541 1.00 95.69 305 ARG A C 1
ATOM 2564 O O . ARG A 1 305 ? 7.005 -7.993 -5.638 1.00 95.69 305 ARG A O 1
ATOM 2571 N N . GLU A 1 306 ? 8.105 -7.918 -3.668 1.00 96.19 306 GLU A N 1
ATOM 2572 C CA . GLU A 1 306 ? 8.956 -9.104 -3.834 1.00 96.19 306 GLU A CA 1
ATOM 2573 C C . GLU A 1 306 ? 8.179 -10.430 -3.871 1.00 96.19 306 GLU A C 1
ATOM 2575 O O . GLU A 1 306 ? 8.588 -11.344 -4.580 1.00 96.19 306 GLU A O 1
ATOM 2580 N N . ASP A 1 307 ? 7.068 -10.534 -3.141 1.00 96.56 307 ASP A N 1
ATOM 2581 C CA . ASP A 1 307 ? 6.217 -11.724 -3.070 1.00 96.56 307 ASP A CA 1
ATOM 2582 C C . ASP A 1 307 ? 4.842 -11.405 -2.449 1.00 96.56 307 ASP A C 1
ATOM 2584 O O . ASP A 1 307 ? 4.633 -10.346 -1.846 1.00 96.56 307 ASP A O 1
ATOM 2588 N N . PHE A 1 308 ? 3.905 -12.339 -2.576 1.00 95.81 308 PHE A N 1
ATOM 2589 C CA . PHE A 1 308 ? 2.640 -12.389 -1.857 1.00 95.81 308 PHE A CA 1
ATOM 2590 C C . PHE A 1 308 ? 2.626 -13.643 -0.977 1.00 95.81 308 PHE A C 1
ATOM 2592 O O . PHE A 1 308 ? 2.350 -14.744 -1.445 1.00 95.81 308 PHE A O 1
ATOM 2599 N N . GLY A 1 309 ? 2.984 -13.493 0.299 1.00 91.44 309 GLY A N 1
ATOM 2600 C CA . GLY A 1 309 ? 3.015 -14.621 1.237 1.00 91.44 309 GLY A CA 1
ATOM 2601 C C . GLY A 1 309 ? 4.094 -15.647 0.883 1.00 91.44 309 GLY A C 1
ATOM 2602 O O . GLY A 1 309 ? 3.868 -16.844 1.002 1.00 91.44 309 GLY A O 1
ATOM 2603 N N . GLY A 1 310 ? 5.245 -15.186 0.385 1.00 92.56 310 GLY A N 1
ATOM 2604 C CA . GLY A 1 310 ? 6.334 -16.038 -0.101 1.00 92.56 310 GLY A CA 1
ATOM 2605 C C . GLY A 1 310 ? 6.193 -16.492 -1.558 1.00 92.56 310 GLY A C 1
ATOM 2606 O O . GLY A 1 310 ? 7.164 -16.997 -2.121 1.00 92.56 310 GLY A O 1
ATOM 2607 N N . VAL A 1 311 ? 5.037 -16.272 -2.196 1.00 94.69 311 VAL A N 1
ATOM 2608 C CA . VAL A 1 311 ? 4.800 -16.607 -3.609 1.00 94.69 311 VAL A CA 1
ATOM 2609 C C . VAL A 1 311 ? 5.203 -15.453 -4.525 1.00 94.69 311 VAL A C 1
ATOM 2611 O O . VAL A 1 311 ? 4.795 -14.312 -4.314 1.00 94.69 311 VAL A O 1
ATOM 2614 N N . LYS A 1 312 ? 5.970 -15.729 -5.585 1.00 95.88 312 LYS A N 1
ATOM 2615 C CA . LYS A 1 312 ? 6.449 -14.691 -6.515 1.00 95.88 312 LYS A CA 1
ATOM 2616 C C . LYS A 1 312 ? 5.612 -14.598 -7.783 1.00 95.88 312 LYS A C 1
ATOM 2618 O O . LYS A 1 312 ? 5.590 -13.553 -8.418 1.00 95.88 312 LYS A O 1
ATOM 2623 N N . GLU A 1 313 ? 4.947 -15.667 -8.178 1.00 95.38 313 GLU A N 1
ATOM 2624 C CA . GLU A 1 313 ? 4.316 -15.819 -9.487 1.00 95.38 313 GLU A CA 1
ATOM 2625 C C . GLU A 1 313 ? 2.920 -15.195 -9.520 1.00 95.38 313 GLU A C 1
ATOM 2627 O O . GLU A 1 313 ? 2.534 -14.568 -10.506 1.00 95.38 313 GLU A O 1
ATOM 2632 N N . TYR A 1 314 ? 2.187 -15.318 -8.418 1.00 96.75 314 TYR A N 1
ATOM 2633 C CA . TYR A 1 314 ? 0.811 -14.864 -8.287 1.00 96.75 314 TYR A CA 1
ATOM 2634 C C . TYR A 1 314 ? 0.545 -14.270 -6.905 1.00 96.75 314 TYR A C 1
ATOM 2636 O O . TYR A 1 314 ? 1.286 -14.484 -5.949 1.00 96.75 314 TYR A O 1
ATOM 2644 N N . GLY A 1 315 ? -0.530 -13.499 -6.826 1.00 97.69 315 GLY A N 1
ATOM 2645 C CA . GLY A 1 315 ? -1.027 -12.858 -5.619 1.00 97.69 315 GLY A CA 1
ATOM 2646 C C . GLY A 1 315 ? -2.504 -12.547 -5.789 1.00 97.69 315 GLY A C 1
ATOM 2647 O O . GLY A 1 315 ? -3.107 -12.924 -6.794 1.00 97.69 315 GLY A O 1
ATOM 2648 N N . ASP A 1 316 ? -3.111 -11.910 -4.794 1.00 98.25 316 ASP A N 1
ATOM 2649 C CA . ASP A 1 316 ? -4.562 -11.726 -4.794 1.00 98.25 316 ASP A CA 1
ATOM 2650 C C . ASP A 1 316 ? -4.948 -10.402 -5.447 1.00 98.25 316 ASP A C 1
ATOM 2652 O O . ASP A 1 316 ? -4.484 -9.334 -5.034 1.00 98.25 316 ASP A O 1
ATOM 2656 N N . ILE A 1 317 ? -5.861 -10.459 -6.418 1.00 98.50 317 ILE A N 1
ATOM 2657 C CA . ILE A 1 317 ? -6.428 -9.258 -7.036 1.00 98.50 317 ILE A CA 1
ATOM 2658 C C . ILE A 1 317 ? -7.079 -8.345 -5.995 1.00 98.50 317 ILE A C 1
ATOM 2660 O O . ILE A 1 317 ? -6.969 -7.124 -6.090 1.00 98.50 317 ILE A O 1
ATOM 2664 N N . TYR A 1 318 ? -7.711 -8.912 -4.960 1.00 98.69 318 TYR A N 1
ATOM 2665 C CA . TYR A 1 318 ? -8.354 -8.113 -3.919 1.00 98.69 318 TYR A CA 1
ATOM 2666 C C . TYR A 1 318 ? -7.346 -7.294 -3.114 1.00 98.69 318 TYR A C 1
ATOM 2668 O O . TYR A 1 318 ? -7.693 -6.208 -2.647 1.00 98.69 318 TYR A O 1
ATOM 2676 N N . TYR A 1 319 ? -6.098 -7.755 -2.996 1.00 98.50 319 TYR A N 1
ATOM 2677 C CA . TYR A 1 319 ? -5.051 -6.981 -2.343 1.00 98.50 319 TYR A CA 1
ATOM 2678 C C . TYR A 1 319 ? -4.612 -5.787 -3.192 1.00 98.50 319 TYR A C 1
ATOM 2680 O O . TYR A 1 319 ? -4.505 -4.680 -2.666 1.00 98.50 319 TYR A O 1
ATOM 2688 N N . ASP A 1 320 ? -4.421 -5.978 -4.500 1.00 98.62 320 ASP A N 1
ATOM 2689 C CA . ASP A 1 320 ? -4.105 -4.885 -5.426 1.00 98.62 320 ASP A CA 1
ATOM 2690 C C . ASP A 1 320 ? -5.252 -3.861 -5.501 1.00 98.62 320 ASP A C 1
ATOM 2692 O O . ASP A 1 320 ? -5.012 -2.658 -5.385 1.00 98.62 320 ASP A O 1
ATOM 2696 N N . LEU A 1 321 ? -6.506 -4.319 -5.594 1.00 98.81 321 LEU A N 1
ATOM 2697 C CA . LEU A 1 321 ? -7.690 -3.451 -5.550 1.00 98.81 321 LEU A CA 1
ATOM 2698 C C . LEU A 1 321 ? -7.758 -2.663 -4.234 1.00 98.81 321 LEU A C 1
ATOM 2700 O O . LEU A 1 321 ? -7.989 -1.455 -4.249 1.00 98.81 321 LEU A O 1
ATOM 2704 N N . ALA A 1 322 ? -7.507 -3.316 -3.095 1.00 98.69 322 ALA A N 1
ATOM 2705 C CA . ALA A 1 322 ? -7.477 -2.659 -1.791 1.00 98.69 322 ALA A CA 1
ATOM 2706 C C . ALA A 1 322 ? -6.321 -1.656 -1.665 1.00 98.69 322 ALA A C 1
ATOM 2708 O O . ALA A 1 322 ? -6.470 -0.626 -0.999 1.00 98.69 322 ALA A O 1
ATOM 2709 N N . LYS A 1 323 ? -5.189 -1.926 -2.326 1.00 98.31 323 LYS A N 1
ATOM 2710 C CA . LYS A 1 323 ? -4.036 -1.027 -2.424 1.00 98.31 323 LYS A CA 1
ATOM 2711 C C . LYS A 1 323 ? -4.297 0.194 -3.307 1.00 98.31 323 LYS A C 1
ATOM 2713 O O . LYS A 1 323 ? -3.836 1.277 -2.970 1.00 98.31 323 LYS A O 1
ATOM 2718 N N . ILE A 1 324 ? -5.095 0.080 -4.358 1.00 98.56 324 ILE A N 1
ATOM 2719 C CA . ILE A 1 324 ? -5.567 1.263 -5.089 1.00 98.56 324 ILE A CA 1
ATOM 2720 C C . ILE A 1 324 ? -6.565 2.030 -4.211 1.00 98.56 324 ILE A C 1
ATOM 2722 O O . ILE A 1 324 ? -6.372 3.210 -3.928 1.00 98.56 324 ILE A O 1
ATOM 2726 N N . TYR A 1 325 ? -7.581 1.339 -3.687 1.00 98.62 325 TYR A N 1
ATOM 2727 C CA . TYR A 1 325 ? -8.682 1.948 -2.938 1.00 98.62 325 TYR A CA 1
ATOM 2728 C C . TYR A 1 325 ? -8.221 2.702 -1.678 1.00 98.62 325 TYR A C 1
ATOM 2730 O O . TYR A 1 325 ? -8.689 3.808 -1.420 1.00 98.62 325 TYR A O 1
ATOM 2738 N N . HIS A 1 326 ? -7.263 2.165 -0.910 1.00 97.75 326 HIS A N 1
ATOM 2739 C CA . HIS A 1 326 ? -6.759 2.863 0.283 1.00 97.75 326 HIS A CA 1
ATOM 2740 C C . HIS A 1 326 ? -5.995 4.157 -0.066 1.00 97.75 326 HIS A C 1
ATOM 2742 O O . HIS A 1 326 ? -6.047 5.129 0.687 1.00 97.75 326 HIS A O 1
ATOM 2748 N N . ALA A 1 327 ? -5.318 4.205 -1.215 1.00 96.31 327 ALA A N 1
ATOM 2749 C CA . ALA A 1 327 ? -4.545 5.374 -1.630 1.00 96.31 327 ALA A CA 1
ATOM 2750 C C . ALA A 1 327 ? -5.440 6.505 -2.173 1.00 96.31 327 ALA A C 1
ATOM 2752 O O . ALA A 1 327 ? -5.023 7.662 -2.188 1.00 96.31 327 ALA A O 1
ATOM 2753 N N . LEU A 1 328 ? -6.679 6.185 -2.574 1.00 97.81 328 LEU A N 1
ATOM 2754 C CA . LEU A 1 328 ? -7.708 7.171 -2.933 1.00 97.81 328 LEU A CA 1
ATOM 2755 C C . LEU A 1 328 ? -8.283 7.896 -1.711 1.00 97.81 328 LEU A C 1
ATOM 2757 O O . LEU A 1 328 ? -8.777 9.011 -1.834 1.00 97.81 328 LEU A O 1
ATOM 2761 N N . ILE A 1 329 ? -8.239 7.260 -0.538 1.00 97.38 329 ILE A N 1
ATOM 2762 C CA . ILE A 1 329 ? -8.790 7.814 0.702 1.00 97.38 329 ILE A CA 1
ATOM 2763 C C . ILE A 1 329 ? -7.706 8.554 1.488 1.00 97.38 329 ILE A C 1
ATOM 2765 O O . ILE A 1 329 ? -7.880 9.723 1.809 1.00 97.38 329 ILE A O 1
ATOM 2769 N N . VAL A 1 330 ? -6.587 7.885 1.785 1.00 96.25 330 VAL A N 1
ATOM 2770 C CA . VAL A 1 330 ? -5.435 8.484 2.477 1.00 96.25 330 VAL A CA 1
ATOM 2771 C C . VAL A 1 330 ? -4.309 8.622 1.465 1.00 96.25 330 VAL A C 1
ATOM 2773 O O . VAL A 1 330 ? -3.595 7.663 1.171 1.00 96.25 330 VAL A O 1
ATOM 2776 N N . ASN A 1 331 ? -4.176 9.822 0.911 1.00 92.94 331 ASN A N 1
ATOM 2777 C CA . ASN A 1 331 ? -3.167 10.131 -0.091 1.00 92.94 331 ASN A CA 1
ATOM 2778 C C . ASN A 1 331 ? -1.843 10.559 0.567 1.00 92.94 331 ASN A C 1
ATOM 2780 O O . ASN A 1 331 ? -1.833 11.384 1.480 1.00 92.94 331 ASN A O 1
ATOM 2784 N N . GLY A 1 332 ? -0.718 10.015 0.098 1.00 87.31 332 GLY A N 1
ATOM 2785 C CA . GLY A 1 332 ? 0.595 10.271 0.693 1.00 87.31 332 GLY A CA 1
ATOM 2786 C C . GLY A 1 332 ? 1.045 11.730 0.588 1.00 87.31 332 GLY A C 1
ATOM 2787 O O . GLY A 1 332 ? 1.668 12.238 1.519 1.00 87.31 332 GLY A O 1
ATOM 2788 N N . GLU A 1 333 ? 0.700 12.432 -0.492 1.00 87.00 333 GLU A N 1
ATOM 2789 C CA . GLU A 1 333 ? 0.988 13.860 -0.662 1.00 87.00 333 GLU A CA 1
ATOM 2790 C C . GLU A 1 333 ? 0.271 14.699 0.393 1.00 87.00 333 GLU A C 1
ATOM 2792 O O . GLU A 1 333 ? 0.931 15.481 1.074 1.00 87.00 333 GLU A O 1
ATOM 2797 N N . VAL A 1 334 ? -1.026 14.447 0.602 1.00 89.56 334 VAL A N 1
ATOM 2798 C CA . VAL A 1 334 ? -1.831 15.100 1.648 1.00 89.56 334 VAL A CA 1
ATOM 2799 C C . VAL A 1 334 ? -1.221 14.878 3.033 1.00 89.56 334 VAL A C 1
ATOM 2801 O O . VAL A 1 334 ? -1.117 15.802 3.837 1.00 89.56 334 VAL A O 1
ATOM 2804 N N . ILE A 1 335 ? -0.763 13.659 3.324 1.00 91.31 335 ILE A N 1
ATOM 2805 C CA . ILE A 1 335 ? -0.104 13.369 4.603 1.00 91.31 335 ILE A CA 1
ATOM 2806 C C . ILE A 1 335 ? 1.214 14.139 4.735 1.00 91.31 335 ILE A C 1
ATOM 2808 O O . ILE A 1 335 ? 1.484 14.720 5.787 1.00 91.31 335 ILE A O 1
ATOM 2812 N N . ARG A 1 336 ? 2.034 14.180 3.677 1.00 85.69 336 ARG A N 1
ATOM 2813 C CA . ARG A 1 336 ? 3.316 14.905 3.674 1.00 85.69 336 ARG A CA 1
ATOM 2814 C C . ARG A 1 336 ? 3.140 16.420 3.780 1.00 85.69 336 ARG A C 1
ATOM 2816 O O . ARG A 1 336 ? 4.027 17.070 4.325 1.00 85.69 336 ARG A O 1
ATOM 2823 N N . SER A 1 337 ? 2.029 16.971 3.293 1.00 87.00 337 SER A N 1
ATOM 2824 C CA . SER A 1 337 ? 1.698 18.394 3.420 1.00 87.00 337 SER A CA 1
ATOM 2825 C C . SER A 1 337 ? 1.030 18.754 4.751 1.00 87.00 337 SER A C 1
ATOM 2827 O O . SER A 1 337 ? 0.723 19.922 4.967 1.00 87.00 337 SER A O 1
ATOM 2829 N N . GLY A 1 338 ? 0.813 17.785 5.649 1.00 90.56 338 GLY A N 1
ATOM 2830 C CA . GLY A 1 338 ? 0.166 18.019 6.941 1.00 90.56 338 GLY A CA 1
ATOM 2831 C C . GLY A 1 338 ? -1.355 18.173 6.862 1.00 90.56 338 GLY A C 1
ATOM 2832 O O . GLY A 1 338 ? -1.951 18.687 7.802 1.00 90.56 338 GLY A O 1
ATOM 2833 N N . GLY A 1 339 ? -1.994 17.706 5.784 1.00 93.88 339 GLY A N 1
ATOM 2834 C CA . GLY A 1 339 ? -3.448 17.745 5.582 1.00 93.88 339 GLY A CA 1
ATOM 2835 C C . GLY A 1 339 ? -4.218 16.725 6.428 1.00 93.88 339 GLY A C 1
ATOM 2836 O O . GLY A 1 339 ? -5.194 16.135 5.970 1.00 93.88 339 GLY A O 1
ATOM 2837 N N . TYR A 1 340 ? -3.763 16.452 7.649 1.00 96.44 340 TYR A N 1
ATOM 2838 C CA . TYR A 1 340 ? -4.466 15.619 8.618 1.00 96.44 340 TYR A CA 1
ATOM 2839 C C . TYR A 1 340 ? -4.206 16.126 10.036 1.00 96.44 340 TYR A C 1
ATOM 2841 O O . TYR A 1 340 ? -3.177 16.737 10.323 1.00 96.44 340 TYR A O 1
ATOM 2849 N N . SER A 1 341 ? -5.128 15.832 10.946 1.00 95.56 341 SER A N 1
ATOM 2850 C CA . SER A 1 341 ? -4.934 16.064 12.376 1.00 95.56 341 SER A CA 1
ATOM 2851 C C . SER A 1 341 ? -5.511 14.909 13.178 1.00 95.56 341 SER A C 1
ATOM 2853 O O . SER A 1 341 ? -6.409 14.211 12.709 1.00 95.56 341 SER A O 1
ATOM 2855 N N . ILE A 1 342 ? -4.989 14.698 14.381 1.00 95.38 342 ILE A N 1
ATOM 2856 C CA . ILE A 1 342 ? -5.547 13.757 15.347 1.00 95.38 342 ILE A CA 1
ATOM 2857 C C . ILE A 1 342 ? -5.393 14.325 16.756 1.00 95.38 342 ILE A C 1
ATOM 2859 O O . ILE A 1 342 ? -4.344 14.864 17.104 1.00 95.38 342 ILE A O 1
ATOM 2863 N N . THR A 1 343 ? -6.449 14.206 17.555 1.00 94.00 343 THR A N 1
ATOM 2864 C CA . THR A 1 343 ? -6.478 14.538 18.980 1.00 94.00 343 THR A CA 1
ATOM 2865 C C . THR A 1 343 ? -7.048 13.358 19.753 1.00 94.00 343 THR A C 1
ATOM 2867 O O . THR A 1 343 ? -8.071 12.790 19.371 1.00 94.00 343 THR A O 1
ATOM 2870 N N . GLU A 1 344 ? -6.386 12.997 20.849 1.00 90.88 344 GLU A N 1
ATOM 2871 C CA . GLU A 1 344 ? -6.787 11.889 21.712 1.00 90.88 344 GLU A CA 1
ATOM 2872 C C . GLU A 1 344 ? -7.058 12.390 23.127 1.00 90.88 344 GLU A C 1
ATOM 2874 O O . GLU A 1 344 ? -6.176 12.945 23.781 1.00 90.88 344 GLU A O 1
ATOM 2879 N N . GLY A 1 345 ? -8.287 12.175 23.588 1.00 86.44 345 GLY A N 1
ATOM 2880 C CA . GLY A 1 345 ? -8.726 12.366 24.966 1.00 86.44 345 GLY A CA 1
ATOM 2881 C C . GLY A 1 345 ? -9.673 11.233 25.360 1.00 86.44 345 GLY A C 1
ATOM 2882 O O . GLY A 1 345 ? -9.423 10.075 25.027 1.00 86.44 345 GLY A O 1
ATOM 2883 N N . ASP A 1 346 ? -10.788 11.566 26.012 1.00 86.12 346 ASP A N 1
ATOM 2884 C CA . ASP A 1 346 ? -11.878 10.606 26.265 1.00 86.12 346 ASP A CA 1
ATOM 2885 C C . ASP A 1 346 ? -12.477 10.062 24.955 1.00 86.12 346 ASP A C 1
ATOM 2887 O O . ASP A 1 346 ? -12.936 8.920 24.878 1.00 86.12 346 ASP A O 1
ATOM 2891 N N . THR A 1 347 ? -12.435 10.884 23.905 1.00 92.69 347 THR A N 1
ATOM 2892 C CA . THR A 1 347 ? -12.768 10.523 22.528 1.00 92.69 347 THR A CA 1
ATOM 2893 C C . THR A 1 347 ? -11.577 10.795 21.612 1.00 92.69 347 THR A C 1
ATOM 2895 O O . THR A 1 347 ? -10.659 11.549 21.949 1.00 92.69 347 THR A O 1
ATOM 2898 N N . VAL A 1 348 ? -11.572 10.141 20.453 1.00 94.88 348 VAL A N 1
ATOM 2899 C CA . VAL A 1 348 ? -10.574 10.350 19.404 1.00 94.88 348 VAL A CA 1
ATOM 2900 C C . VAL A 1 348 ? -11.224 11.114 18.270 1.00 94.88 348 VAL A C 1
ATOM 2902 O O . VAL A 1 348 ? -12.208 10.654 17.698 1.00 94.88 348 VAL A O 1
ATOM 2905 N N . GLU A 1 349 ? -10.642 12.249 17.914 1.00 96.62 349 GLU A N 1
ATOM 2906 C CA . GLU A 1 349 ? -11.099 13.074 16.801 1.00 96.62 349 GLU A CA 1
ATOM 2907 C C . GLU A 1 349 ? -9.955 13.246 15.806 1.00 96.62 349 GLU A C 1
ATOM 2909 O O . GLU A 1 349 ? -8.828 13.570 16.185 1.00 96.62 349 GLU A O 1
ATOM 2914 N N . TYR A 1 350 ? -10.230 13.019 14.526 1.00 96.56 350 TYR A N 1
ATOM 2915 C CA . TYR A 1 350 ? -9.279 13.234 13.446 1.00 96.56 350 TYR A CA 1
ATOM 2916 C C . TYR A 1 350 ? -9.923 13.947 12.261 1.00 96.56 350 TYR A C 1
ATOM 2918 O O . TYR A 1 350 ? -11.104 13.761 11.953 1.00 96.56 350 TYR A O 1
ATOM 2926 N N . THR A 1 351 ? -9.108 14.701 11.531 1.00 97.19 351 THR A N 1
ATOM 2927 C CA . THR A 1 351 ? -9.467 15.268 10.228 1.00 97.19 351 THR A CA 1
ATOM 2928 C C . THR A 1 351 ? -8.507 14.763 9.160 1.00 97.19 351 THR A C 1
ATOM 2930 O O . THR A 1 351 ? -7.358 14.429 9.448 1.00 97.19 351 THR A O 1
ATOM 2933 N N . LEU A 1 352 ? -8.994 14.683 7.925 1.00 97.25 352 LEU A N 1
ATOM 2934 C CA . LEU A 1 352 ? -8.208 14.322 6.752 1.00 97.25 352 LEU A CA 1
ATOM 2935 C C . LEU A 1 352 ? -8.698 15.162 5.576 1.00 97.25 352 LEU A C 1
ATOM 2937 O O . LEU A 1 352 ? -9.883 15.137 5.239 1.00 97.25 352 LEU A O 1
ATOM 2941 N N . GLU A 1 353 ? -7.789 15.899 4.959 1.00 96.12 353 GLU A N 1
ATOM 2942 C CA . GLU A 1 353 ? -8.036 16.588 3.702 1.00 96.12 353 GLU A CA 1
ATOM 2943 C C . GLU A 1 353 ? -8.106 15.575 2.557 1.00 96.12 353 GLU A C 1
ATOM 2945 O O . GLU A 1 353 ? -7.533 14.487 2.595 1.00 96.12 353 GLU A O 1
ATOM 2950 N N . THR A 1 354 ? -8.848 15.900 1.507 1.00 91.69 354 THR A N 1
ATOM 2951 C CA . THR A 1 354 ? -8.969 15.019 0.343 1.00 91.69 354 THR A CA 1
ATOM 2952 C C . THR A 1 354 ? -8.944 15.864 -0.912 1.00 91.69 354 THR A C 1
ATOM 2954 O O . THR A 1 354 ? -9.654 16.866 -0.993 1.00 91.69 354 THR A O 1
ATOM 2957 N N . LYS A 1 355 ? -8.143 15.445 -1.894 1.00 93.44 355 LYS A N 1
ATOM 2958 C CA . LYS A 1 355 ? -8.102 16.065 -3.219 1.00 93.44 355 LYS A CA 1
ATOM 2959 C C . LYS A 1 355 ? -9.400 15.754 -3.964 1.00 93.44 355 LYS A C 1
ATOM 2961 O O . LYS A 1 355 ? -9.901 14.632 -3.894 1.00 93.44 355 LYS A O 1
ATOM 2966 N N . GLU A 1 356 ? -9.932 16.736 -4.682 1.00 93.44 356 GLU A N 1
ATOM 2967 C CA . GLU A 1 356 ? -11.240 16.603 -5.332 1.00 93.44 356 GLU A CA 1
ATOM 2968 C C . GLU A 1 356 ? -11.249 15.496 -6.398 1.00 93.44 356 GLU A C 1
ATOM 2970 O O . GLU A 1 356 ? -12.154 14.665 -6.411 1.00 93.44 356 GLU A O 1
ATOM 2975 N N . ASN A 1 357 ? -10.185 15.388 -7.203 1.00 95.81 357 ASN A N 1
ATOM 2976 C CA . ASN A 1 357 ? -10.040 14.312 -8.188 1.00 95.81 357 ASN A CA 1
ATOM 2977 C C . ASN A 1 357 ? -10.070 12.914 -7.541 1.00 95.81 357 ASN A C 1
ATOM 2979 O O . ASN A 1 357 ? -10.672 11.990 -8.079 1.00 95.81 357 ASN A O 1
ATOM 2983 N N . LEU A 1 358 ? -9.489 12.746 -6.349 1.00 96.75 358 LEU A N 1
ATOM 2984 C CA . LEU A 1 358 ? -9.472 11.450 -5.663 1.00 96.75 358 LEU A CA 1
ATOM 2985 C C . LEU A 1 358 ? -10.854 11.030 -5.145 1.00 96.75 358 LEU A C 1
ATOM 2987 O O . LEU A 1 358 ? -11.125 9.830 -5.050 1.00 96.75 358 LEU A O 1
ATOM 2991 N N . ARG A 1 359 ? -11.746 11.989 -4.856 1.00 96.38 359 ARG A N 1
ATOM 2992 C CA . ARG A 1 359 ? -13.151 11.690 -4.528 1.00 96.38 359 ARG A CA 1
ATOM 2993 C C . ARG A 1 359 ? -13.869 11.100 -5.736 1.00 96.38 359 ARG A C 1
ATOM 2995 O O . ARG A 1 359 ? -14.483 10.044 -5.610 1.00 96.38 359 ARG A O 1
ATOM 3002 N N . GLU A 1 360 ? -13.710 11.725 -6.901 1.00 97.56 360 GLU A N 1
ATOM 3003 C CA . GLU A 1 360 ? -14.241 11.217 -8.169 1.00 97.56 360 GLU A CA 1
ATOM 3004 C C . GLU A 1 360 ? -13.667 9.824 -8.488 1.00 97.56 360 GLU A C 1
ATOM 3006 O O . GLU A 1 360 ? -14.411 8.881 -8.761 1.00 97.56 360 GLU A O 1
ATOM 3011 N N . PHE A 1 361 ? -12.350 9.643 -8.354 1.00 98.38 361 PHE A N 1
ATOM 3012 C CA . PHE A 1 361 ? -11.684 8.363 -8.621 1.00 98.38 361 PHE A CA 1
ATOM 3013 C C . PHE A 1 361 ? -12.181 7.253 -7.701 1.00 98.38 361 PHE A C 1
ATOM 3015 O O . PHE A 1 361 ? -12.331 6.110 -8.131 1.00 98.38 361 PHE A O 1
ATOM 3022 N N . LYS A 1 362 ? -12.470 7.568 -6.435 1.00 98.31 362 LYS A N 1
ATOM 3023 C CA . LYS A 1 362 ? -13.053 6.606 -5.499 1.00 98.31 362 LYS A CA 1
ATOM 3024 C C . LYS A 1 362 ? -14.415 6.116 -5.986 1.00 98.31 362 LYS A C 1
ATOM 3026 O O . LYS A 1 362 ? -14.652 4.911 -5.951 1.00 98.31 362 LYS A O 1
ATOM 3031 N N . GLU A 1 363 ? -15.289 7.001 -6.459 1.00 98.12 363 GLU A N 1
ATOM 3032 C CA . GLU A 1 363 ? -16.584 6.594 -7.022 1.00 98.12 363 GLU A CA 1
ATOM 3033 C C . GLU A 1 363 ? -16.414 5.725 -8.273 1.00 98.12 363 GLU A C 1
ATOM 3035 O O . GLU A 1 363 ? -17.078 4.695 -8.413 1.00 98.12 363 GLU A O 1
ATOM 3040 N N . MET A 1 364 ? -15.488 6.098 -9.159 1.00 98.50 364 MET A N 1
ATOM 3041 C CA . MET A 1 364 ? -15.161 5.312 -10.352 1.00 98.50 364 MET A CA 1
ATOM 3042 C C . MET A 1 364 ? -14.627 3.924 -9.992 1.00 98.50 364 MET A C 1
ATOM 3044 O O . MET A 1 364 ? -15.031 2.933 -10.597 1.00 98.50 364 MET A O 1
ATOM 3048 N N . MET A 1 365 ? -13.762 3.840 -8.980 1.00 98.38 365 MET A N 1
ATOM 3049 C CA . MET A 1 365 ? -13.205 2.586 -8.483 1.00 98.38 365 MET A CA 1
ATOM 3050 C C . MET A 1 365 ? -14.294 1.682 -7.894 1.00 98.38 365 MET A C 1
ATOM 3052 O O . MET A 1 365 ? -14.303 0.483 -8.161 1.00 98.38 365 MET A O 1
ATOM 3056 N N . GLU A 1 366 ? -15.233 2.231 -7.115 1.00 98.62 366 GLU A N 1
ATOM 3057 C CA . GLU A 1 366 ? -16.355 1.456 -6.566 1.00 98.62 366 GLU A CA 1
ATOM 3058 C C . GLU A 1 366 ? -17.247 0.882 -7.673 1.00 98.62 366 GLU A C 1
ATOM 3060 O O . GLU A 1 366 ? -17.589 -0.300 -7.612 1.00 98.62 366 GLU A O 1
ATOM 3065 N N . ARG A 1 367 ? -17.564 1.676 -8.707 1.00 98.69 367 ARG A N 1
ATOM 3066 C CA . ARG A 1 367 ? -18.309 1.200 -9.887 1.00 98.69 367 ARG A CA 1
ATOM 3067 C C . ARG A 1 367 ? -17.536 0.112 -10.625 1.00 98.69 367 ARG A C 1
ATOM 3069 O O . ARG A 1 367 ? -18.063 -0.975 -10.814 1.00 98.69 367 ARG A O 1
ATOM 3076 N N . PHE A 1 368 ? -16.257 0.344 -10.920 1.00 98.75 368 PHE A N 1
ATOM 3077 C CA . PHE A 1 368 ? -15.395 -0.636 -11.585 1.00 98.75 368 PHE A CA 1
ATOM 3078 C C . PHE A 1 368 ? -15.341 -1.980 -10.842 1.00 98.75 368 PHE A C 1
ATOM 3080 O O . PHE A 1 368 ? -15.430 -3.035 -11.470 1.00 98.75 368 PHE A O 1
ATOM 3087 N N . ILE A 1 369 ? -15.216 -1.965 -9.511 1.00 98.75 369 ILE A N 1
ATOM 3088 C CA . ILE A 1 369 ? -15.207 -3.185 -8.691 1.00 98.75 369 ILE A CA 1
ATOM 3089 C C . ILE A 1 369 ? -16.520 -3.962 -8.871 1.00 98.75 369 ILE A C 1
ATOM 3091 O O . ILE A 1 369 ? -16.487 -5.166 -9.130 1.00 98.75 369 ILE A O 1
ATOM 3095 N N . LEU A 1 370 ? -17.661 -3.277 -8.757 1.00 98.62 370 LEU A N 1
ATOM 3096 C CA . LEU A 1 370 ? -18.986 -3.893 -8.853 1.00 98.62 370 LEU A CA 1
ATOM 3097 C C . LEU A 1 370 ? -19.287 -4.398 -10.271 1.00 98.62 370 LEU A C 1
ATOM 3099 O O . LEU A 1 370 ? -19.708 -5.543 -10.429 1.00 98.62 370 LEU A O 1
ATOM 3103 N N . ASP A 1 371 ? -18.998 -3.593 -11.293 1.00 98.50 371 ASP A N 1
ATOM 3104 C CA . ASP A 1 371 ? -19.259 -3.909 -12.703 1.00 98.50 371 ASP A CA 1
ATOM 3105 C C . ASP A 1 371 ? -18.451 -5.123 -13.191 1.00 98.50 371 ASP A C 1
ATOM 3107 O O . ASP A 1 371 ? -18.877 -5.845 -14.091 1.00 98.50 371 ASP A O 1
ATOM 3111 N N . ASN A 1 372 ? -17.296 -5.392 -12.573 1.00 97.81 372 ASN A N 1
ATOM 3112 C CA . ASN A 1 372 ? -16.469 -6.566 -12.863 1.00 97.81 372 ASN A CA 1
ATOM 3113 C C . ASN A 1 372 ? -16.747 -7.760 -11.924 1.00 97.81 372 ASN A C 1
ATOM 3115 O O . ASN A 1 372 ? -16.016 -8.753 -11.953 1.00 97.81 372 ASN A O 1
ATOM 3119 N N . GLY A 1 373 ? -17.794 -7.696 -11.092 1.00 97.94 373 GLY A N 1
ATOM 3120 C CA . GLY A 1 373 ? -18.212 -8.802 -10.225 1.00 97.94 373 GLY A CA 1
ATOM 3121 C C . GLY A 1 373 ? -17.247 -9.096 -9.070 1.00 97.94 373 GLY A C 1
ATOM 3122 O O . GLY A 1 373 ? -17.145 -10.243 -8.619 1.00 97.94 373 GLY A O 1
ATOM 3123 N N . TYR A 1 374 ? -16.500 -8.091 -8.609 1.00 98.38 374 TYR A N 1
ATOM 3124 C CA . TYR A 1 374 ? -15.674 -8.189 -7.409 1.00 98.38 374 TYR A CA 1
ATOM 3125 C C . TYR A 1 374 ? -16.459 -7.772 -6.160 1.00 98.38 374 TYR A C 1
ATOM 3127 O O . TYR A 1 374 ? -17.369 -6.946 -6.198 1.00 98.38 374 TYR A O 1
ATOM 3135 N N . ASP A 1 375 ? -16.073 -8.331 -5.017 1.00 98.38 375 ASP A N 1
ATOM 3136 C CA . ASP A 1 375 ? -16.670 -8.008 -3.724 1.00 98.38 375 ASP A CA 1
ATOM 3137 C C . ASP A 1 375 ? -16.125 -6.681 -3.159 1.00 98.38 375 ASP A C 1
ATOM 3139 O O . ASP A 1 375 ? -15.015 -6.609 -2.618 1.00 98.38 375 ASP A O 1
ATOM 3143 N N . LEU A 1 376 ? -16.929 -5.618 -3.252 1.00 98.56 376 LEU A N 1
ATOM 3144 C CA . LEU A 1 376 ? -16.571 -4.298 -2.726 1.00 98.56 376 LEU A CA 1
ATOM 3145 C C . LEU A 1 376 ? -16.416 -4.281 -1.198 1.00 98.56 376 LEU A C 1
ATOM 3147 O O . LEU A 1 376 ? -15.559 -3.560 -0.679 1.00 98.56 376 LEU A O 1
ATOM 3151 N N . LYS A 1 377 ? -17.196 -5.081 -0.460 1.00 98.19 377 LYS A N 1
ATOM 3152 C CA . LYS A 1 377 ? -17.061 -5.185 1.001 1.00 98.19 377 LYS A CA 1
ATOM 3153 C C . LYS A 1 377 ? -15.704 -5.792 1.356 1.00 98.19 377 LYS A C 1
ATOM 3155 O O . LYS A 1 377 ? -15.055 -5.320 2.296 1.00 98.19 377 LYS A O 1
ATOM 3160 N N . LYS A 1 378 ? -15.240 -6.776 0.577 1.00 98.38 378 LYS A N 1
ATOM 3161 C CA . LYS A 1 378 ? -13.913 -7.393 0.725 1.00 98.38 378 LYS A CA 1
ATOM 3162 C C . LYS A 1 378 ? -12.799 -6.378 0.499 1.00 98.38 378 LYS A C 1
ATOM 3164 O O . LYS A 1 378 ? -11.938 -6.229 1.365 1.00 98.38 378 LYS A O 1
ATOM 3169 N N . VAL A 1 379 ? -12.873 -5.607 -0.591 1.00 98.69 379 VAL A N 1
ATOM 3170 C CA . VAL A 1 379 ? -11.903 -4.536 -0.893 1.00 98.69 379 VAL A CA 1
ATOM 3171 C C . VAL A 1 379 ? -11.841 -3.512 0.244 1.00 98.69 379 VAL A C 1
ATOM 3173 O O . VAL A 1 379 ? -10.761 -3.248 0.766 1.00 98.69 379 VAL A O 1
ATOM 3176 N N . LYS A 1 380 ? -12.990 -2.990 0.698 1.00 98.62 380 LYS A N 1
ATOM 3177 C CA . LYS A 1 380 ? -13.040 -2.009 1.797 1.00 98.62 380 LYS A CA 1
ATOM 3178 C C . LYS A 1 380 ? -12.487 -2.577 3.109 1.00 98.62 380 LYS A C 1
ATOM 3180 O O . LYS A 1 380 ? -11.764 -1.882 3.820 1.00 98.62 380 LYS A O 1
ATOM 3185 N N . THR A 1 381 ? -12.778 -3.843 3.414 1.00 98.38 381 THR A N 1
ATOM 3186 C CA . THR A 1 381 ? -12.245 -4.525 4.606 1.00 98.38 381 THR A CA 1
ATOM 3187 C C . THR A 1 381 ? -10.722 -4.645 4.536 1.00 98.38 381 THR A C 1
ATOM 3189 O O . THR A 1 381 ? -10.036 -4.282 5.491 1.00 98.38 381 THR A O 1
ATOM 3192 N N . LEU A 1 382 ? -10.174 -5.093 3.401 1.00 98.44 382 LEU A N 1
ATOM 3193 C CA . LEU A 1 382 ? -8.727 -5.193 3.198 1.00 98.44 382 LEU A CA 1
ATOM 3194 C C . LEU A 1 382 ? -8.040 -3.824 3.244 1.00 98.44 382 LEU A C 1
ATOM 3196 O O . LEU A 1 382 ? -6.965 -3.716 3.826 1.00 98.44 382 LEU A O 1
ATOM 3200 N N . SER A 1 383 ? -8.652 -2.766 2.704 1.00 98.44 383 SER A N 1
ATOM 3201 C CA . SER A 1 383 ? -8.119 -1.402 2.814 1.00 98.44 383 SER A CA 1
ATOM 3202 C C . SER A 1 383 ? -8.043 -0.926 4.268 1.00 98.44 383 SER A C 1
ATOM 3204 O O . SER A 1 383 ? -7.018 -0.377 4.669 1.00 98.44 383 SER A O 1
ATOM 3206 N N . ALA A 1 384 ? -9.061 -1.212 5.088 1.00 98.19 384 ALA A N 1
ATOM 3207 C CA . ALA A 1 384 ? -9.020 -0.924 6.523 1.00 98.19 384 ALA A CA 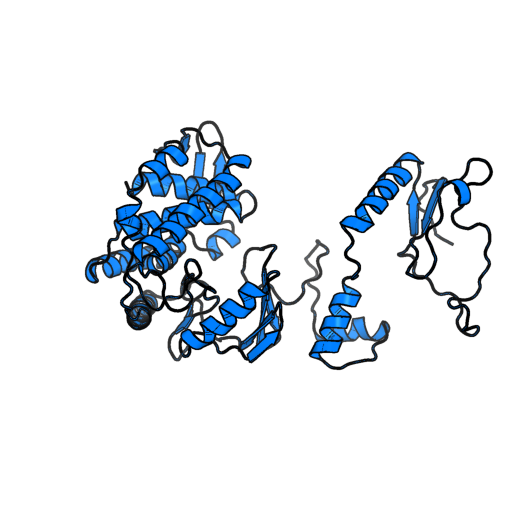1
ATOM 3208 C C . ALA A 1 384 ? -7.878 -1.681 7.227 1.00 98.19 384 ALA A C 1
ATOM 3210 O O . ALA A 1 384 ? -7.124 -1.093 8.006 1.00 98.19 384 ALA A O 1
ATOM 3211 N N . LEU A 1 385 ? -7.695 -2.968 6.903 1.00 98.12 385 LEU A N 1
ATOM 3212 C CA . LEU A 1 385 ? -6.568 -3.759 7.406 1.00 98.12 385 LEU A CA 1
ATOM 3213 C C . LEU A 1 385 ? -5.216 -3.220 6.927 1.00 98.12 385 LEU A C 1
ATOM 3215 O O . LEU A 1 385 ? -4.254 -3.252 7.686 1.00 98.12 385 LEU A O 1
ATOM 3219 N N . ILE A 1 386 ? -5.114 -2.695 5.703 1.00 97.81 386 ILE A N 1
ATOM 3220 C CA . ILE A 1 386 ? -3.882 -2.072 5.202 1.00 97.81 386 ILE A CA 1
ATOM 3221 C C . ILE A 1 386 ? -3.493 -0.867 6.068 1.00 97.81 386 ILE A C 1
ATOM 3223 O O . ILE A 1 386 ? -2.319 -0.765 6.417 1.00 97.81 386 ILE A O 1
ATOM 3227 N N . TYR A 1 387 ? -4.432 -0.008 6.479 1.00 97.88 387 TYR A N 1
ATOM 3228 C CA . TYR A 1 387 ? -4.115 1.099 7.393 1.00 97.88 387 TYR A CA 1
ATOM 3229 C C . TYR A 1 387 ? -3.614 0.613 8.750 1.00 97.88 387 TYR A C 1
ATOM 3231 O O . TYR A 1 387 ? -2.563 1.061 9.205 1.00 97.88 387 TYR A O 1
ATOM 3239 N N . LEU A 1 388 ? -4.308 -0.357 9.352 1.00 96.75 388 LEU A N 1
ATOM 3240 C CA . LEU A 1 388 ? -3.893 -0.967 10.619 1.00 96.75 388 LEU A CA 1
ATOM 3241 C C . LEU A 1 388 ? -2.502 -1.608 10.512 1.00 96.75 388 LEU A C 1
ATOM 3243 O O . LEU A 1 388 ? -1.681 -1.481 11.415 1.00 96.75 388 LEU A O 1
ATOM 3247 N N . ASN A 1 389 ? -2.217 -2.253 9.382 1.00 95.88 389 ASN A N 1
ATOM 3248 C CA . ASN A 1 389 ? -0.945 -2.921 9.130 1.00 95.88 389 ASN A CA 1
ATOM 3249 C C . ASN A 1 389 ? 0.203 -1.935 8.877 1.00 95.88 389 ASN A C 1
ATOM 3251 O O . ASN A 1 389 ? 1.357 -2.264 9.157 1.00 95.88 389 ASN A O 1
ATOM 3255 N N . SER A 1 390 ? -0.097 -0.757 8.329 1.00 92.81 390 SER A N 1
ATOM 3256 C CA . SER A 1 390 ? 0.881 0.304 8.080 1.00 92.81 390 SER A CA 1
ATOM 3257 C C . SER A 1 390 ? 1.133 1.164 9.318 1.00 92.81 390 SER A C 1
ATOM 3259 O O . SER A 1 390 ? 2.252 1.631 9.492 1.00 92.81 390 SER A O 1
ATOM 3261 N N . ALA A 1 391 ? 0.145 1.332 10.202 1.00 94.44 391 ALA A N 1
ATOM 3262 C CA . ALA A 1 391 ? 0.243 2.155 11.409 1.00 94.44 391 ALA A CA 1
ATOM 3263 C C . ALA A 1 391 ? 1.550 1.962 12.212 1.00 94.44 391 ALA A C 1
ATOM 3265 O O . ALA A 1 391 ? 2.285 2.936 12.360 1.00 94.44 391 ALA A O 1
ATOM 3266 N N . PRO A 1 392 ? 1.941 0.749 12.658 1.00 91.38 392 PRO A N 1
ATOM 3267 C CA . PRO A 1 392 ? 3.125 0.582 13.510 1.00 91.38 392 PRO A CA 1
ATOM 3268 C C . PRO A 1 392 ? 4.462 0.881 12.810 1.00 91.38 392 PRO A C 1
ATOM 3270 O O . PRO A 1 392 ? 5.486 0.948 13.491 1.00 91.38 392 PRO A O 1
ATOM 3273 N N . LEU A 1 393 ? 4.465 1.036 11.479 1.00 86.56 393 LEU A N 1
ATOM 3274 C CA . LEU A 1 393 ? 5.646 1.333 10.658 1.00 86.56 393 LEU A CA 1
ATOM 3275 C C . LEU A 1 393 ? 5.933 2.832 10.511 1.00 86.56 393 LEU A C 1
ATOM 3277 O O . LEU A 1 393 ? 6.916 3.196 9.869 1.00 86.56 393 LEU A O 1
ATOM 3281 N N . HIS A 1 394 ? 5.071 3.687 11.057 1.00 85.31 394 HIS A N 1
ATOM 3282 C CA . HIS A 1 394 ? 5.212 5.133 10.986 1.00 85.31 394 HIS A CA 1
ATOM 3283 C C . HIS A 1 394 ? 5.462 5.746 12.370 1.00 85.31 394 HIS A C 1
ATOM 3285 O O . HIS A 1 394 ? 5.169 5.149 13.411 1.00 85.31 394 HIS A O 1
ATOM 3291 N N . GLU A 1 395 ? 6.005 6.959 12.361 1.00 84.06 395 GLU A N 1
ATOM 3292 C CA . GLU A 1 395 ? 6.192 7.781 13.556 1.00 84.06 395 GLU A CA 1
ATOM 3293 C C . GLU A 1 395 ? 4.889 8.484 13.964 1.00 84.06 395 GLU A C 1
ATOM 3295 O O . GLU A 1 395 ? 3.944 8.610 13.173 1.00 84.06 395 GLU A O 1
ATOM 3300 N N . GLU A 1 396 ? 4.841 8.946 15.212 1.00 86.62 396 GLU A N 1
ATOM 3301 C CA . GLU A 1 396 ? 3.763 9.814 15.690 1.00 86.62 396 GLU A CA 1
ATOM 3302 C C . GLU A 1 396 ? 3.813 11.195 15.001 1.00 86.62 396 GLU A C 1
ATOM 3304 O O . GLU A 1 396 ? 4.901 11.688 14.690 1.00 86.62 396 GLU A O 1
ATOM 3309 N N . PRO A 1 397 ? 2.656 11.845 14.750 1.00 91.50 397 PRO A N 1
ATOM 3310 C CA . PRO A 1 397 ? 1.291 11.402 15.073 1.00 91.50 397 PRO A CA 1
ATOM 3311 C C . PRO A 1 397 ? 0.625 10.543 13.975 1.00 91.50 397 PRO A C 1
ATOM 3313 O O . PRO A 1 397 ? -0.518 10.107 14.133 1.00 91.50 397 PRO A O 1
ATOM 3316 N N . TYR A 1 398 ? 1.311 10.284 12.856 1.00 92.38 398 TYR A N 1
ATOM 3317 C CA . TYR A 1 398 ? 0.717 9.625 11.686 1.00 92.38 398 TYR A CA 1
ATOM 3318 C C . TYR A 1 398 ? 0.314 8.168 11.951 1.00 92.38 398 TYR A C 1
ATOM 3320 O O . TYR A 1 398 ? -0.739 7.714 11.503 1.00 92.38 398 TYR A O 1
ATOM 3328 N N . ASN A 1 399 ? 1.120 7.428 12.712 1.00 92.00 399 ASN A N 1
ATOM 3329 C CA . ASN A 1 399 ? 0.787 6.058 13.106 1.00 92.00 399 ASN A CA 1
ATOM 3330 C C . ASN A 1 399 ? -0.537 5.956 13.883 1.00 92.00 399 ASN A C 1
ATOM 3332 O O . ASN A 1 399 ? -1.336 5.058 13.610 1.00 92.00 399 ASN A O 1
ATOM 3336 N N . ARG A 1 400 ? -0.799 6.883 14.812 1.00 94.19 400 ARG A N 1
ATOM 3337 C CA . ARG A 1 400 ? -2.028 6.938 15.610 1.00 94.19 400 ARG A CA 1
ATOM 3338 C C . ARG A 1 400 ? -3.209 7.275 14.718 1.00 94.19 400 ARG A C 1
ATOM 3340 O O . ARG A 1 400 ? -4.205 6.557 14.755 1.00 94.19 400 ARG A O 1
ATOM 3347 N N . PHE A 1 401 ? -3.058 8.265 13.834 1.00 96.25 401 PHE A N 1
ATOM 3348 C CA . PHE A 1 401 ? -4.053 8.562 12.803 1.00 96.25 401 PHE A CA 1
ATOM 3349 C C . PHE A 1 401 ? -4.437 7.306 12.007 1.00 96.25 401 PHE A C 1
ATOM 3351 O O . PHE A 1 401 ? -5.609 6.937 11.987 1.00 96.25 401 PHE A O 1
ATOM 3358 N N . LEU A 1 402 ? -3.464 6.592 11.431 1.00 96.75 402 LEU A N 1
ATOM 3359 C CA . LEU A 1 402 ? -3.722 5.371 10.657 1.00 96.75 402 LEU A CA 1
ATOM 3360 C C . LEU A 1 402 ? -4.426 4.283 11.476 1.00 96.75 402 LEU A C 1
ATOM 3362 O O . LEU A 1 402 ? -5.323 3.608 10.965 1.00 96.75 402 LEU A O 1
ATOM 3366 N N . TYR A 1 403 ? -4.036 4.111 12.740 1.00 96.38 403 TYR A N 1
ATOM 3367 C CA . TYR A 1 403 ? -4.636 3.120 13.628 1.00 96.38 403 TYR A CA 1
ATOM 3368 C C . TYR A 1 403 ? -6.120 3.409 13.891 1.00 96.38 403 TYR A C 1
ATOM 3370 O O . TYR A 1 403 ? -6.965 2.537 13.669 1.00 96.38 403 TYR A O 1
ATOM 3378 N N . TYR A 1 404 ? -6.465 4.626 14.318 1.00 96.69 404 TYR A N 1
ATOM 3379 C CA . TYR A 1 404 ? -7.858 4.977 14.607 1.00 96.69 404 TYR A CA 1
ATOM 3380 C C . TYR A 1 404 ? -8.704 5.107 13.337 1.00 96.69 404 TYR A C 1
ATOM 3382 O O . TYR A 1 404 ? -9.847 4.644 13.325 1.00 96.69 404 TYR A O 1
ATOM 3390 N N . PHE A 1 405 ? -8.130 5.627 12.248 1.00 96.94 405 PHE A N 1
ATOM 3391 C CA . PHE A 1 405 ? -8.770 5.659 10.933 1.00 96.94 405 PHE A CA 1
ATOM 3392 C C . PHE A 1 405 ? -9.136 4.245 10.464 1.00 96.94 405 PHE A C 1
ATOM 3394 O O . PHE A 1 405 ? -10.291 3.965 10.139 1.00 96.94 405 PHE A O 1
ATOM 3401 N N . GLY A 1 406 ? -8.171 3.318 10.501 1.00 97.00 406 GLY A N 1
ATOM 3402 C CA . GLY A 1 406 ? -8.377 1.919 10.127 1.00 97.00 406 GLY A CA 1
ATOM 3403 C C . GLY A 1 406 ? -9.412 1.217 11.008 1.00 97.00 406 GLY A C 1
ATOM 3404 O O . GLY A 1 406 ? -10.272 0.502 10.495 1.00 97.00 406 GLY A O 1
ATOM 3405 N N . ARG A 1 407 ? -9.394 1.463 12.326 1.00 96.00 407 ARG A N 1
ATOM 3406 C CA . ARG A 1 407 ? -10.389 0.935 13.278 1.00 96.00 407 ARG A CA 1
ATOM 3407 C C . ARG A 1 407 ? -11.806 1.402 12.960 1.00 96.00 407 ARG A C 1
ATOM 3409 O O . ARG A 1 407 ? -12.718 0.574 12.903 1.00 96.00 407 ARG A O 1
ATOM 3416 N N . LYS A 1 408 ? -11.988 2.708 12.746 1.00 96.56 408 LYS A N 1
ATOM 3417 C CA . LYS A 1 408 ? -13.288 3.289 12.397 1.00 96.56 408 LYS A CA 1
ATOM 3418 C C . LYS A 1 408 ? -13.783 2.745 11.058 1.00 96.56 408 LYS A C 1
ATOM 3420 O O . LYS A 1 408 ? -14.898 2.235 10.989 1.00 96.56 408 LYS A O 1
ATOM 3425 N N . MET A 1 409 ? -12.928 2.731 10.036 1.00 96.94 409 MET A N 1
ATOM 3426 C CA . MET A 1 409 ? -13.271 2.170 8.728 1.00 96.94 409 MET A CA 1
ATOM 3427 C C . MET A 1 409 ? -13.693 0.695 8.835 1.00 96.94 409 MET A C 1
ATOM 3429 O O . MET A 1 409 ? -14.700 0.290 8.259 1.00 96.94 409 MET A O 1
ATOM 3433 N N . LEU A 1 410 ? -12.985 -0.114 9.630 1.00 95.94 410 LEU A N 1
ATOM 3434 C CA . LEU A 1 410 ? -13.329 -1.523 9.844 1.00 95.94 410 LEU A CA 1
ATOM 3435 C C . LEU A 1 410 ? -14.692 -1.710 10.529 1.00 95.94 410 LEU A C 1
ATOM 3437 O O . LEU A 1 410 ? -15.351 -2.730 10.314 1.00 95.94 410 LEU A O 1
ATOM 3441 N N . ARG A 1 411 ? -15.113 -0.757 11.371 1.00 95.06 411 ARG A N 1
ATOM 3442 C CA . ARG A 1 411 ? -16.435 -0.749 12.015 1.00 95.06 411 ARG A CA 1
ATOM 3443 C C . ARG A 1 411 ? -17.552 -0.398 11.032 1.00 95.06 411 ARG A C 1
ATOM 3445 O O . ARG A 1 411 ? -18.629 -0.981 11.148 1.00 95.06 411 ARG A O 1
ATOM 3452 N N . GLU A 1 412 ? -17.295 0.523 10.107 1.00 93.19 412 GLU A N 1
ATOM 3453 C CA . GLU A 1 412 ? -18.265 1.038 9.127 1.00 93.19 412 GLU A CA 1
ATOM 3454 C C . GLU A 1 412 ? -18.515 0.078 7.959 1.00 93.19 412 GLU A C 1
ATOM 3456 O O . GLU A 1 412 ? -19.591 0.084 7.375 1.00 93.19 412 GLU A O 1
ATOM 3461 N N . VAL A 1 413 ? -17.540 -0.770 7.625 1.00 90.06 413 VAL A N 1
ATOM 3462 C CA . VAL A 1 413 ? -17.685 -1.771 6.553 1.00 90.06 413 VAL A CA 1
ATOM 3463 C C . VAL A 1 413 ? -18.528 -2.983 6.989 1.00 90.06 413 VAL A C 1
ATOM 3465 O O . VAL A 1 413 ? -18.952 -3.768 6.140 1.00 90.06 413 VAL A O 1
ATOM 3468 N N . ARG A 1 414 ? -18.761 -3.168 8.295 1.00 68.56 414 ARG A N 1
ATOM 3469 C CA . ARG A 1 414 ? -19.418 -4.362 8.854 1.00 68.56 414 ARG A CA 1
ATOM 3470 C C . ARG A 1 414 ? -20.906 -4.435 8.605 1.00 68.56 414 ARG A C 1
ATOM 3472 O O . ARG A 1 414 ? -21.609 -3.478 8.982 1.00 68.56 414 ARG A O 1
#

InterPro domains:
  IPR011009 Protein kinase-like domain superfamily [SSF56112] (153-325)

Nearest PDB structures (foldseek):
  4da5-assembly1_A  TM=5.244E-01  e=4.388E-05  Homo sapiens
  3zm9-assembly2_B  TM=5.639E-01  e=1.341E-04  Homo sapiens
  4cg8-assembly1_A  TM=4.571E-01  e=2.620E-04  Homo sapiens
  1nd4-assembly1_B  TM=4.258E-01  e=1.982E-04  Klebsiella pneumoniae
  9fi8-assembly1_HP  TM=1.278E-01  e=3.286E+00  Toxoplasma gondii

pLDDT: mean 74.76, std 25.89, range [25.81, 98.81]

Sequence (414 aa):
MMKASLRKYDYVMKTRTDYLPPMTIPEMMKEDKIIVDGCANWYRRYPDRFDILWQGSLNDIFCFATTEQFLKLWDFEDILKSVWTGIPETTLFRAAMKRFLGDDMQSPRRNENFLKKYFVWDENDTKQSFHVMRRRHSLPKPDEATYFKGDEVIKYFVDKKRVSGKVERAKLLEGFVPPVRKVSDNFFTYKYVEGDLLSDCDSITFARFLEFMKSFWQPIEVKDFPWTCLEFYQNKTFQRLDLMREKVNIHTCVINGVEVPPIYVATEKLGWNWLSEGKAVRFHGDPQLENVIVTPEGFSLIDWREDFGGVKEYGDIYYDLAKIYHALIVNGEVIRSGGYSITEGDTVEYTLETKENLREFKEMMERFILDNGYDLKKVKTLSALIYLNSAPLHEEPYNRFLYYFGRKMLREVR

Foldseek 3Di:
DDPDDPADFQDKDFDDPDDDDDDDQVVQDDPNGRHPPPDDPPQADDPPCPPHGDDDDPPRMDTHRDPVVVVVVVVVVVVCVVVPPPDDVVNVVVVVCCVPPVDPDDDPVVCVVVCVVPPDDDPPDPDDDDDQADPPQDDDFPFKDWHDDPQKIKIFGNQLLQQVLVLVLCVLCPPQAFHWDDDDSGMIMGTHDDADFQQPDAPVLLVLVLVVVVVQFAFDDDDCQLVLLLCLQPVLLVVLLVLCVVVDDQAFAQEQNRTFHRVVVLSVPPPSSVLSPFTKTNAQQQQARRQWGQDPVGIHGHDGGSDRSPHSNIHGPLNRLLNHLLCLVAPSVQVVVVQKDWDDDSHIYMGHDHDPNSVVSNVVSLCSCVVVPHDPLSSQLSNLSVLSSCLSRDDPPSSVVSNSVSRVSSVVSD

Secondary structure (DSSP, 8-state):
---------SEEEE---S-SPPPPGGGGEETTEE-S-------BSSSS-TT-B----GGGEEEESSHHHHHHHHHHHHHHHHH--S--HHHHHHHHHHHHH------GGGHHHHHHHH----TT--S-----S---S----SSEEEEEETTEEEEEESSHHHHHHHHHHHHHTBTTBPPEEEE-SSEEEEEPPPSEEGGGS-HHHHHHHHHHHHHH--B---TTHHHHHHIIIIIHHHHHHHHHHTTS--S-EEETTEEE--HHHHHHTS-HHHHH---EE---S---GGGEEEETTEEEE-S--S-BTTBSS-EEHHHHHHHHHHHHHS-HHHHHTT-EEEEESSEEEEEE---HHHHHHHHHHHHHHHHTT--HHHHHHHHHHHHHHHGGGS-TTHHHHHHHHHHHHHHH--